Protein AF-A0A0N9HW49-F1 (afdb_monomer)

Radius of gyration: 37.01 Å; Cα contacts (8 Å, |Δi|>4): 242; chains: 1; bounding box: 87×102×102 Å

pLDDT: mean 74.32, std 20.15, range [33.09, 98.25]

Organism: NCBI:txid860235

Sequence (397 aa):
MSTSKVLIDALPMLTDLILDRDLSAARRKINSVMDGAAPIVQTTFGRCVATLEQYPYKTAKARLADAAQNATDPDVRAIIEAFTPPTDPGFYLHPDNAPTESRYGHGNYRAPRDVEPTSRARQYRDQRQGAPRDSRQARKDTKAAKYFTDKDTASRHAVDVTAQPNRREGTTYGTGLDYDGAAVTDVRTLPCVSCWIERANNDTATERVNAGRGDDGLCLNCRETNQPGIPELPAPHTRATAVEARCAYIAQHTGKAAREVLRSEHRRYADPYAKATIEYWVDAFMPKVAPAPVNTDNAPIEAPADAEADPEPTNDTAEPDTDTATAAPMVTPAAEAPPAKTATKRKAPTCNDCGGIRQVRKGQCVDCRNLTSSDKAKPAESADTAGDPNQSERPAA

Solvent-accessible surface area (backbone atoms only — not comparable to full-atom values): 25554 Å² total; per-residue (Å²): 130,63,55,57,56,59,52,60,70,42,47,63,60,40,50,52,27,53,75,73,63,39,58,67,60,33,51,53,50,50,49,62,53,54,77,72,36,52,71,68,56,54,52,51,52,53,52,54,52,52,39,38,31,72,28,57,60,74,58,24,48,53,51,42,52,52,52,31,71,71,41,85,48,69,59,60,21,53,49,41,54,71,73,51,66,96,62,85,85,73,61,46,45,50,80,91,64,39,74,69,75,56,94,61,80,92,80,81,83,64,58,85,83,72,51,75,75,51,77,67,57,53,58,56,52,64,63,64,71,64,71,83,76,53,68,69,56,56,52,49,52,53,52,50,52,50,52,53,52,52,51,55,50,59,66,52,72,76,56,87,90,84,80,78,98,73,75,74,81,70,80,58,67,94,70,77,54,54,62,70,67,66,67,49,66,85,65,76,48,70,44,12,76,75,80,63,46,75,25,56,75,70,46,70,64,37,72,50,36,76,68,43,27,44,69,41,47,46,27,66,70,45,52,79,68,65,52,83,57,36,73,87,41,66,69,87,63,54,74,63,56,52,53,51,48,47,52,54,44,44,44,72,75,49,54,90,53,23,66,61,52,51,51,52,49,47,70,61,50,83,50,67,66,62,32,52,47,51,53,53,48,47,69,74,73,46,81,77,76,72,76,71,80,77,70,71,87,71,57,78,76,74,74,79,75,85,81,77,77,91,78,84,92,76,87,83,89,80,87,83,86,84,80,89,81,92,81,87,82,80,89,78,84,84,84,85,77,81,84,79,82,81,77,77,79,73,77,79,64,46,11,76,87,76,62,45,66,60,74,49,61,96,52,33,22,63,68,62,52,51,56,65,52,59,74,72,70,71,84,86,83,86,80,84,89,80,87,83,90,82,90,78,89,83,84,90,130

Structure (mmCIF, N/CA/C/O backbone):
data_AF-A0A0N9HW49-F1
#
_entry.id   AF-A0A0N9HW49-F1
#
loop_
_atom_site.group_PDB
_atom_site.id
_atom_site.type_symbol
_atom_site.label_atom_id
_atom_site.label_alt_id
_atom_site.label_comp_id
_atom_site.label_asym_id
_atom_site.label_entity_id
_atom_site.label_seq_id
_atom_site.pdbx_PDB_ins_code
_atom_site.Cartn_x
_atom_site.Cartn_y
_atom_site.Cartn_z
_atom_site.occupancy
_atom_site.B_iso_or_equiv
_atom_site.auth_seq_id
_atom_site.auth_comp_id
_atom_site.auth_asym_id
_atom_site.auth_atom_id
_atom_site.pdbx_PDB_model_num
ATOM 1 N N . MET A 1 1 ? -33.681 7.243 15.889 1.00 57.78 1 MET A N 1
ATOM 2 C CA . MET A 1 1 ? -32.920 6.727 17.049 1.00 57.78 1 MET A CA 1
ATOM 3 C C . MET A 1 1 ? -31.454 7.000 16.774 1.00 57.78 1 MET A C 1
ATOM 5 O O . MET A 1 1 ? -31.043 6.709 15.658 1.00 57.78 1 MET A O 1
ATOM 9 N N . SER A 1 2 ? -30.710 7.614 17.703 1.00 77.94 2 SER A N 1
ATOM 10 C CA . SER A 1 2 ? -29.274 7.840 17.473 1.00 77.94 2 SER A CA 1
ATOM 11 C C . SER A 1 2 ? -28.573 6.486 17.347 1.00 77.94 2 SER A C 1
ATOM 13 O O . SER A 1 2 ? -28.879 5.558 18.099 1.00 77.94 2 SER A O 1
ATOM 15 N N . THR A 1 3 ? -27.691 6.351 16.360 1.00 78.25 3 THR A N 1
ATOM 16 C CA . THR A 1 3 ? -26.930 5.120 16.090 1.00 78.25 3 THR A CA 1
ATOM 17 C C . THR A 1 3 ? -26.051 4.732 17.282 1.00 78.25 3 THR A C 1
ATOM 19 O O . THR A 1 3 ? -25.848 3.545 17.529 1.00 78.25 3 THR A O 1
ATOM 22 N N . SER A 1 4 ? -25.631 5.718 18.083 1.00 79.12 4 SER A N 1
ATOM 23 C CA . SER A 1 4 ? -24.951 5.533 19.369 1.00 79.12 4 SER A CA 1
ATOM 24 C C . SER A 1 4 ? -25.762 4.672 20.338 1.00 79.12 4 SER A C 1
ATOM 26 O O . SER A 1 4 ? -25.243 3.717 20.909 1.00 79.12 4 SER A O 1
ATOM 28 N N . LYS A 1 5 ? -27.063 4.949 20.465 1.00 84.94 5 LYS A N 1
ATOM 29 C CA . LYS A 1 5 ? -27.952 4.240 21.387 1.00 84.94 5 LYS A CA 1
ATOM 30 C C . LYS A 1 5 ? -28.130 2.775 20.997 1.00 84.94 5 LYS A C 1
ATOM 32 O O . LYS A 1 5 ? -28.100 1.916 21.865 1.00 84.94 5 LYS A O 1
ATOM 37 N N . VAL A 1 6 ? -28.236 2.483 19.699 1.00 86.81 6 VAL A N 1
ATOM 38 C CA . VAL A 1 6 ? -28.329 1.098 19.197 1.00 86.81 6 VAL A CA 1
ATOM 39 C C . VAL A 1 6 ? -27.078 0.295 19.558 1.00 86.81 6 VAL A C 1
ATOM 41 O O . VAL A 1 6 ? -27.180 -0.883 19.892 1.00 86.81 6 VAL A O 1
ATOM 44 N N . LEU A 1 7 ? -25.906 0.932 19.515 1.00 86.44 7 LEU A N 1
ATOM 45 C CA . LEU A 1 7 ? -24.645 0.292 19.872 1.00 86.44 7 LEU A CA 1
ATOM 46 C C . LEU A 1 7 ? -24.535 0.067 21.385 1.00 86.44 7 LEU A C 1
ATOM 48 O O . LEU A 1 7 ? -24.178 -1.030 21.802 1.00 86.44 7 LEU A O 1
ATOM 52 N N . ILE A 1 8 ? -24.913 1.061 22.194 1.00 84.88 8 ILE A N 1
ATOM 53 C CA . ILE A 1 8 ? -24.932 0.956 23.662 1.00 84.88 8 ILE A CA 1
ATOM 54 C C . ILE A 1 8 ? -25.911 -0.136 24.121 1.00 84.88 8 ILE A C 1
ATOM 56 O O . ILE A 1 8 ? -25.539 -0.990 24.923 1.00 84.88 8 ILE A O 1
ATOM 60 N N . ASP A 1 9 ? -27.121 -0.173 23.558 1.00 88.94 9 ASP A N 1
ATOM 61 C CA . ASP A 1 9 ? -28.143 -1.176 23.885 1.00 88.94 9 ASP A CA 1
ATOM 62 C C . ASP A 1 9 ? -27.718 -2.601 23.461 1.00 88.94 9 ASP A C 1
ATOM 64 O O . ASP A 1 9 ? -28.203 -3.590 24.011 1.00 88.94 9 ASP A O 1
ATOM 68 N N . ALA A 1 10 ? -26.790 -2.731 22.504 1.00 90.25 10 ALA A N 1
ATOM 69 C CA . ALA A 1 10 ? -26.260 -4.018 22.056 1.00 90.25 10 ALA A CA 1
ATOM 70 C C . ALA A 1 10 ? -25.117 -4.563 22.935 1.00 90.25 10 ALA A C 1
ATOM 72 O O . ALA A 1 10 ? -24.842 -5.764 22.872 1.00 90.25 10 ALA A O 1
ATOM 73 N N . LEU A 1 11 ? -24.458 -3.735 23.756 1.00 86.38 11 LEU A N 1
ATOM 74 C CA . LEU A 1 11 ? -23.309 -4.158 24.572 1.00 86.38 11 LEU A CA 1
ATOM 75 C C . LEU A 1 11 ? -23.641 -5.261 25.596 1.00 86.38 11 LEU A C 1
ATOM 77 O O . LEU A 1 11 ? -22.868 -6.221 25.672 1.00 86.38 11 LEU A O 1
ATOM 81 N N . PRO A 1 12 ? -24.766 -5.216 26.341 1.00 87.19 12 PRO A N 1
ATOM 82 C CA . PRO A 1 12 ? -25.131 -6.307 27.247 1.00 87.19 12 PRO A CA 1
ATOM 83 C C . PRO A 1 12 ? -25.329 -7.630 26.501 1.00 87.19 12 PRO A C 1
ATOM 85 O O . PRO A 1 12 ? -24.743 -8.637 26.878 1.00 87.19 12 PRO A O 1
ATOM 88 N N . MET A 1 13 ? -26.039 -7.602 25.364 1.00 88.62 13 MET A N 1
ATOM 89 C CA . MET A 1 13 ? -26.243 -8.793 24.528 1.00 88.62 13 MET A CA 1
ATOM 90 C C . MET A 1 13 ? -24.925 -9.381 24.017 1.00 88.62 13 MET A C 1
ATOM 92 O O . MET A 1 13 ? -24.770 -10.595 23.948 1.00 88.62 13 MET A O 1
ATOM 96 N N . LEU A 1 14 ? -23.968 -8.533 23.632 1.00 87.62 14 LEU A N 1
ATOM 97 C CA . LEU A 1 14 ? -22.640 -8.993 23.227 1.00 87.62 14 LEU A CA 1
ATOM 98 C C . LEU A 1 14 ? -21.879 -9.623 24.390 1.00 87.62 14 LEU A C 1
ATOM 100 O O . LEU A 1 14 ? -21.196 -10.623 24.191 1.00 87.62 14 LEU A O 1
ATOM 104 N N . THR A 1 15 ? -22.021 -9.060 25.588 1.00 84.88 15 THR A N 1
ATOM 105 C CA . THR A 1 15 ? -21.400 -9.593 26.803 1.00 84.88 15 THR A CA 1
ATOM 106 C C . THR A 1 15 ? -21.946 -10.986 27.113 1.00 84.88 15 THR A C 1
ATOM 108 O O . THR A 1 15 ? -21.154 -11.906 27.301 1.00 84.88 15 THR A O 1
ATOM 111 N N . ASP A 1 16 ? -23.267 -11.172 27.048 1.00 86.75 16 ASP A N 1
ATOM 112 C CA . ASP A 1 16 ? -23.910 -12.477 27.244 1.00 86.75 16 ASP A CA 1
ATOM 113 C C . ASP A 1 16 ? -23.423 -13.506 26.210 1.00 86.75 16 ASP A C 1
ATOM 115 O O . ASP A 1 16 ? -22.988 -14.595 26.571 1.00 86.75 16 ASP A O 1
ATOM 119 N N . LEU A 1 17 ? -23.370 -13.133 24.924 1.00 87.19 17 LEU A N 1
ATOM 120 C CA . LEU A 1 17 ? -22.881 -14.021 23.859 1.00 87.19 17 LEU A CA 1
ATOM 121 C C . LEU A 1 17 ? -21.410 -14.429 24.041 1.00 87.19 17 LEU A C 1
ATOM 123 O O . LEU A 1 17 ? -21.027 -15.550 23.699 1.00 87.19 17 LEU A O 1
ATOM 127 N N . ILE A 1 18 ? -20.572 -13.528 24.562 1.00 80.31 18 ILE A N 1
ATOM 128 C CA . ILE A 1 18 ? -19.166 -13.822 24.865 1.00 80.31 18 ILE A CA 1
ATOM 129 C C . ILE A 1 18 ? -19.063 -14.759 26.074 1.00 80.31 18 ILE A C 1
ATOM 131 O O . ILE A 1 18 ? -18.273 -15.707 26.035 1.00 80.31 18 ILE A O 1
ATOM 135 N N . LEU A 1 19 ? -19.866 -14.532 27.119 1.00 78.50 19 LEU A N 1
ATOM 136 C CA . LEU A 1 19 ? -19.921 -15.392 28.306 1.00 78.50 19 LEU A CA 1
ATOM 137 C C . LEU A 1 19 ? -20.402 -16.810 27.958 1.00 78.50 19 LEU A C 1
ATOM 139 O O . LEU A 1 19 ? -19.799 -17.784 28.411 1.00 78.50 19 LEU A O 1
ATOM 143 N N . ASP A 1 20 ? -21.384 -16.924 27.064 1.00 87.50 20 ASP A N 1
ATOM 144 C CA . ASP A 1 20 ? -21.896 -18.193 26.528 1.00 87.50 20 ASP A CA 1
ATOM 145 C C . ASP A 1 20 ? -20.954 -18.850 25.498 1.00 87.50 20 ASP A C 1
ATOM 147 O O . ASP A 1 20 ? -21.212 -19.954 25.012 1.00 87.50 20 ASP A O 1
ATOM 151 N N . ARG A 1 21 ? -19.826 -18.199 25.175 1.00 82.44 21 ARG A N 1
ATOM 152 C CA . ARG A 1 21 ? -18.824 -18.620 24.179 1.00 82.44 21 ARG A CA 1
ATOM 153 C C . ARG A 1 21 ? -19.351 -18.762 22.744 1.00 82.44 21 ARG A C 1
ATOM 155 O O . ARG A 1 21 ? -18.672 -19.368 21.910 1.00 82.44 21 ARG A O 1
ATOM 162 N N . ASP A 1 22 ? -20.485 -18.152 22.397 1.00 88.19 22 ASP A N 1
ATOM 163 C CA . ASP A 1 22 ? -20.954 -18.064 21.007 1.00 88.19 22 ASP A CA 1
ATOM 164 C C . ASP A 1 22 ? -20.305 -16.872 20.279 1.00 88.19 22 ASP A C 1
ATOM 166 O O . ASP A 1 22 ? -20.925 -15.859 19.936 1.00 88.19 22 ASP A O 1
ATOM 170 N N . LEU A 1 23 ? -19.003 -17.013 20.010 1.00 80.06 23 LEU A N 1
ATOM 171 C CA . LEU A 1 23 ? -18.195 -15.988 19.337 1.00 80.06 23 LEU A CA 1
ATOM 172 C C . LEU A 1 23 ? -18.699 -15.675 17.918 1.00 80.06 23 LEU A C 1
ATOM 174 O O . LEU A 1 23 ? -18.508 -14.568 17.410 1.00 80.06 23 LEU A O 1
ATOM 178 N N . SER A 1 24 ? -19.357 -16.641 17.269 1.00 78.50 24 SER A N 1
ATOM 179 C CA . SER A 1 24 ? -19.900 -16.463 15.920 1.00 78.50 24 SER A CA 1
ATOM 180 C C . SER A 1 24 ? -21.138 -15.570 15.935 1.00 78.50 24 SER A C 1
ATOM 182 O O . SER A 1 24 ? -21.252 -14.667 15.101 1.00 78.50 24 SER A O 1
ATOM 184 N N . ALA A 1 25 ? -22.057 -15.784 16.881 1.00 85.69 25 ALA A N 1
ATOM 185 C CA . ALA A 1 25 ? -23.203 -14.904 17.068 1.00 85.69 25 ALA A CA 1
ATOM 186 C C . ALA A 1 25 ? -22.775 -13.505 17.526 1.00 85.69 25 ALA A C 1
ATOM 188 O O . ALA A 1 25 ? -23.264 -12.526 16.956 1.00 85.69 25 ALA A O 1
ATOM 189 N N . ALA A 1 26 ? -21.814 -13.405 18.453 1.00 80.50 26 ALA A N 1
ATOM 190 C CA . ALA A 1 26 ? -21.266 -12.123 18.894 1.00 80.50 26 ALA A CA 1
ATOM 191 C C . ALA A 1 26 ? -20.702 -11.321 17.709 1.00 80.50 26 ALA A C 1
ATOM 193 O O . ALA A 1 26 ? -21.084 -10.172 17.490 1.00 80.50 26 ALA A O 1
ATOM 194 N N . ARG A 1 27 ? -19.877 -11.953 16.862 1.00 83.56 27 ARG A N 1
ATOM 195 C CA . ARG A 1 27 ? -19.289 -11.295 15.686 1.00 83.56 27 ARG A CA 1
ATOM 196 C C . ARG A 1 27 ? -20.335 -10.852 14.665 1.00 83.56 27 ARG A C 1
ATOM 198 O O . ARG A 1 27 ? -20.259 -9.730 14.171 1.00 83.56 27 ARG A O 1
ATOM 205 N N . ARG A 1 28 ? -21.329 -11.697 14.359 1.00 88.31 28 ARG A N 1
ATOM 206 C CA . ARG A 1 28 ? -22.436 -11.317 13.459 1.00 88.31 28 ARG A CA 1
ATOM 207 C C . ARG A 1 28 ? -23.205 -10.115 13.999 1.00 88.31 28 ARG A C 1
ATOM 209 O O . ARG A 1 28 ? -23.555 -9.226 13.228 1.00 88.31 28 ARG A O 1
ATOM 216 N N . LYS A 1 29 ? -23.446 -10.078 15.312 1.00 91.00 29 LYS A N 1
ATOM 217 C CA . LYS A 1 29 ? -24.161 -8.979 15.959 1.00 91.00 29 LYS A CA 1
ATOM 218 C C . LYS A 1 29 ? -23.352 -7.681 15.923 1.00 91.00 29 LYS A C 1
ATOM 220 O O . LYS A 1 29 ? -23.927 -6.657 15.572 1.00 91.00 29 LYS A O 1
ATOM 225 N N . ILE A 1 30 ? -22.042 -7.732 16.190 1.00 90.06 30 ILE A N 1
ATOM 226 C CA . ILE A 1 30 ? -21.143 -6.571 16.054 1.00 90.06 30 ILE A CA 1
ATOM 227 C C . ILE A 1 30 ? -21.190 -6.035 14.626 1.00 90.06 30 ILE A C 1
ATOM 229 O O . ILE A 1 30 ? -2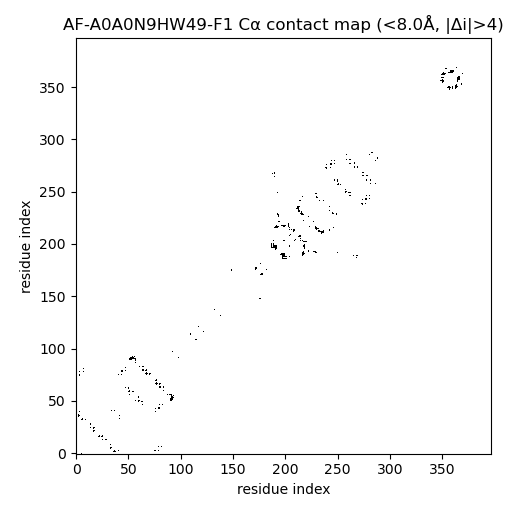1.491 -4.861 14.438 1.00 90.06 30 ILE A O 1
ATOM 233 N N . ASN A 1 31 ? -20.965 -6.887 13.623 1.00 89.75 31 ASN A N 1
ATOM 234 C CA . ASN A 1 31 ? -20.953 -6.453 12.224 1.00 89.75 31 ASN A CA 1
ATOM 235 C C . ASN A 1 31 ? -22.293 -5.822 11.824 1.00 89.75 31 ASN A C 1
ATOM 237 O O . ASN A 1 31 ? -22.313 -4.723 11.289 1.00 89.75 31 ASN A O 1
ATOM 241 N N . SER A 1 32 ? -23.414 -6.449 12.193 1.00 92.12 32 SER A N 1
ATOM 242 C CA . SER A 1 32 ? -24.748 -5.910 11.907 1.00 92.12 32 SER A CA 1
ATOM 243 C C . SER A 1 32 ? -25.007 -4.543 12.551 1.00 92.12 32 SER A C 1
ATOM 245 O O . SER A 1 32 ? -25.718 -3.732 11.963 1.00 92.12 32 SER A O 1
ATOM 247 N N . VAL A 1 33 ? -24.482 -4.290 13.754 1.00 91.88 33 VAL A N 1
ATOM 248 C CA . VAL A 1 33 ? -24.609 -2.986 14.425 1.00 91.88 33 VAL A CA 1
ATOM 249 C C . VAL A 1 33 ? -23.682 -1.955 13.776 1.00 91.88 33 VAL A C 1
ATOM 251 O O . VAL A 1 33 ? -24.072 -0.802 13.602 1.00 91.88 33 VAL A O 1
ATOM 254 N N . MET A 1 34 ? -22.477 -2.370 13.381 1.00 90.50 34 MET A N 1
ATOM 255 C CA . MET A 1 34 ? -21.469 -1.492 12.787 1.00 90.50 34 MET A CA 1
ATOM 256 C C . MET A 1 34 ? -21.808 -1.085 11.350 1.00 90.50 34 MET A C 1
ATOM 258 O O . MET A 1 34 ? -21.590 0.075 11.007 1.00 90.50 34 MET A O 1
ATOM 262 N N . ASP A 1 35 ? -22.412 -1.968 10.549 1.00 91.94 35 ASP A N 1
ATOM 263 C CA . ASP A 1 35 ? -22.804 -1.693 9.156 1.00 91.94 35 ASP A CA 1
ATOM 264 C C . ASP A 1 35 ? -23.793 -0.516 9.036 1.00 91.94 35 ASP A C 1
ATOM 266 O O . ASP A 1 35 ? -23.803 0.192 8.031 1.00 91.94 35 ASP A O 1
ATOM 270 N N . GLY A 1 36 ? -24.603 -0.270 10.073 1.00 88.38 36 GLY A N 1
ATOM 271 C CA . GLY A 1 36 ? -25.534 0.864 10.142 1.00 88.38 36 GLY A CA 1
ATOM 272 C C . GLY A 1 36 ? -25.025 2.075 10.933 1.00 88.38 36 GLY A C 1
ATOM 273 O O . GLY A 1 36 ? -25.732 3.082 11.028 1.00 88.38 36 GLY A O 1
ATOM 274 N N . ALA A 1 37 ? -23.841 1.991 11.544 1.00 89.81 37 ALA A N 1
ATOM 275 C CA . ALA A 1 37 ? -23.308 3.048 12.397 1.00 89.81 37 ALA A CA 1
ATOM 276 C C . ALA A 1 37 ? -22.694 4.192 11.576 1.00 89.81 37 ALA A C 1
ATOM 278 O O . ALA A 1 37 ? -22.135 3.989 10.500 1.00 89.81 37 ALA A O 1
ATOM 279 N N . ALA A 1 38 ? -22.752 5.416 12.109 1.00 90.56 38 ALA A N 1
ATOM 280 C CA . ALA A 1 38 ? -22.088 6.554 11.481 1.00 90.56 38 ALA A CA 1
ATOM 281 C C . ALA A 1 38 ? -20.555 6.332 11.424 1.00 90.56 38 ALA A C 1
ATOM 283 O O . ALA A 1 38 ? -19.991 5.792 12.381 1.00 90.56 38 ALA A O 1
ATOM 284 N N . PRO A 1 39 ? -19.842 6.808 10.383 1.00 90.88 39 PRO A N 1
ATOM 285 C CA . PRO A 1 39 ? -18.394 6.591 10.242 1.00 90.88 39 PRO A CA 1
ATOM 286 C C . PRO A 1 39 ? -17.564 7.069 11.444 1.00 90.88 39 PRO A C 1
ATOM 288 O O . PRO A 1 39 ? -16.552 6.460 11.801 1.00 90.88 39 PRO A O 1
ATOM 291 N N . ILE A 1 40 ? -18.011 8.140 12.110 1.00 90.50 40 ILE A N 1
ATOM 292 C CA . ILE A 1 40 ? -17.372 8.657 13.326 1.00 90.50 40 ILE A CA 1
ATOM 293 C C . ILE A 1 40 ? -17.458 7.657 14.487 1.00 90.50 40 ILE A C 1
ATOM 295 O O . ILE A 1 40 ? -16.468 7.440 15.179 1.00 90.50 40 ILE A O 1
ATOM 299 N N . VAL A 1 41 ? -18.600 6.983 14.653 1.00 90.25 41 VAL A N 1
ATOM 300 C CA . VAL A 1 41 ? -18.810 5.949 15.678 1.00 90.25 41 VAL A CA 1
ATOM 301 C C . VAL A 1 41 ? -17.919 4.744 15.395 1.00 90.25 41 VAL A C 1
ATOM 303 O O . VAL A 1 41 ? -17.245 4.260 16.302 1.00 90.25 41 VAL A O 1
ATOM 306 N N . GLN A 1 42 ? -17.845 4.315 14.131 1.00 89.94 42 GLN A N 1
ATOM 307 C CA . GLN A 1 42 ? -16.984 3.202 13.725 1.00 89.94 42 GLN A CA 1
ATOM 308 C C . GLN A 1 42 ? -15.503 3.490 14.012 1.00 89.94 42 GLN A C 1
ATOM 310 O O . GLN A 1 42 ? -14.786 2.650 14.558 1.00 89.94 42 GLN A O 1
ATOM 315 N N . THR A 1 43 ? -15.057 4.709 13.700 1.00 91.38 43 THR A N 1
ATOM 316 C CA . THR A 1 43 ? -13.673 5.142 13.934 1.00 91.38 43 THR A CA 1
ATOM 317 C C . THR A 1 43 ? -13.353 5.221 15.429 1.00 91.38 43 THR A C 1
ATOM 319 O O . THR A 1 43 ? -12.296 4.758 15.860 1.00 91.38 43 THR A O 1
ATOM 322 N N . THR A 1 44 ? -14.262 5.773 16.239 1.00 93.12 44 THR A N 1
ATOM 323 C CA . THR A 1 44 ? -14.104 5.852 17.701 1.00 93.12 44 THR A CA 1
ATOM 324 C C . THR A 1 44 ? -14.048 4.464 18.331 1.00 93.12 44 THR A C 1
ATOM 326 O O . THR A 1 44 ? -13.167 4.209 19.152 1.00 93.12 44 THR A O 1
ATOM 329 N N . PHE A 1 45 ? -14.926 3.551 17.909 1.00 91.19 45 PHE A N 1
ATOM 330 C CA . PHE A 1 45 ? -14.919 2.157 18.354 1.00 91.19 45 PHE A CA 1
ATOM 331 C C . PHE A 1 45 ? -13.558 1.501 18.087 1.00 91.19 45 PHE A C 1
ATOM 333 O O . PHE A 1 45 ? -12.936 0.971 19.007 1.00 91.19 45 PHE A O 1
ATOM 340 N N . GLY A 1 46 ? -13.050 1.608 16.853 1.00 90.19 46 GLY A N 1
ATOM 341 C CA . GLY A 1 46 ? -11.750 1.041 16.482 1.00 90.19 46 GLY A CA 1
ATOM 342 C C . GLY A 1 46 ? -10.595 1.597 17.323 1.00 90.19 46 GLY A C 1
ATOM 343 O O . GLY A 1 46 ? -9.719 0.846 17.746 1.00 90.19 46 GLY A O 1
ATOM 344 N N . ARG A 1 47 ? -10.621 2.898 17.642 1.00 93.69 47 ARG A N 1
ATOM 345 C CA . ARG A 1 47 ? -9.616 3.531 18.516 1.00 93.69 47 ARG A CA 1
ATOM 346 C C . ARG A 1 47 ? -9.689 3.043 19.962 1.00 93.69 47 ARG A C 1
ATOM 348 O O . ARG A 1 47 ? -8.640 2.875 20.584 1.00 93.69 47 ARG A O 1
ATOM 355 N N . CYS A 1 48 ? -10.888 2.811 20.497 1.00 93.50 48 CYS A N 1
ATOM 356 C CA . CYS A 1 48 ? -11.053 2.291 21.856 1.00 93.50 48 CYS A CA 1
ATOM 357 C C . CYS A 1 48 ? -10.464 0.881 21.977 1.00 93.50 48 CYS A C 1
ATOM 359 O O . CYS A 1 48 ? -9.664 0.631 22.877 1.00 93.50 48 CYS A O 1
ATOM 361 N N . VAL A 1 49 ? -10.787 0.001 21.022 1.00 91.62 49 VAL A N 1
ATOM 362 C CA . VAL A 1 49 ? -10.252 -1.369 20.965 1.00 91.62 49 VAL A CA 1
ATOM 363 C C . VAL A 1 49 ? -8.728 -1.355 20.856 1.00 91.62 49 VAL A C 1
ATOM 365 O O . VAL A 1 49 ? -8.056 -1.933 21.705 1.00 91.62 49 VAL A O 1
ATOM 368 N N . ALA A 1 50 ? -8.174 -0.601 19.901 1.00 88.88 50 ALA A N 1
ATOM 369 C CA . ALA A 1 50 ? -6.724 -0.502 19.729 1.00 88.88 50 ALA A CA 1
ATOM 370 C C . ALA A 1 50 ? -6.012 0.009 20.997 1.00 88.88 50 ALA A C 1
ATOM 372 O O . ALA A 1 50 ? -4.930 -0.458 21.341 1.00 88.88 50 ALA A O 1
ATOM 373 N N . THR A 1 51 ? -6.629 0.942 21.732 1.00 93.00 51 THR A N 1
ATOM 374 C CA . THR A 1 51 ? -6.064 1.463 22.988 1.00 93.00 51 THR A CA 1
ATOM 375 C C . THR A 1 51 ? -6.026 0.395 24.085 1.00 93.00 51 THR A C 1
ATOM 377 O O . THR A 1 51 ? -5.048 0.326 24.829 1.00 93.00 51 THR A O 1
ATOM 380 N N . LEU A 1 52 ? -7.064 -0.441 24.188 1.00 92.25 52 LEU A N 1
ATOM 381 C CA . LEU A 1 52 ? -7.121 -1.541 25.157 1.00 92.25 52 LEU A CA 1
ATOM 382 C C . LEU A 1 52 ? -6.139 -2.671 24.819 1.00 92.25 52 LEU A C 1
ATOM 384 O O . LEU A 1 52 ? -5.585 -3.280 25.729 1.00 92.25 52 LEU A O 1
ATOM 388 N N . GLU A 1 53 ? -5.898 -2.926 23.533 1.00 89.75 53 GLU A N 1
ATOM 389 C CA . GLU A 1 53 ? -4.937 -3.937 23.078 1.00 89.75 53 GLU A CA 1
ATOM 390 C C . GLU A 1 53 ? -3.483 -3.480 23.268 1.00 89.75 53 GLU A C 1
ATOM 392 O O . GLU A 1 53 ? -2.636 -4.273 23.677 1.00 89.75 53 GLU A O 1
ATOM 397 N N . GLN A 1 54 ? -3.194 -2.201 23.003 1.00 89.81 54 GLN A N 1
ATOM 398 C CA . GLN A 1 54 ? -1.829 -1.669 22.941 1.00 89.81 54 GLN A CA 1
ATOM 399 C C . GLN A 1 54 ? -1.243 -1.258 24.299 1.00 89.81 54 GLN A C 1
ATOM 401 O O . GLN A 1 54 ? -0.020 -1.213 24.444 1.00 89.81 54 GLN A O 1
ATOM 406 N N . TYR A 1 55 ? -2.073 -0.911 25.286 1.00 92.62 55 TYR A N 1
ATOM 407 C CA . TYR A 1 55 ? -1.603 -0.364 26.562 1.00 92.62 55 TYR A CA 1
ATOM 408 C C . TYR A 1 55 ? -2.052 -1.214 27.755 1.00 92.62 55 TYR A C 1
ATOM 410 O O . TYR A 1 55 ? -3.187 -1.688 27.770 1.00 92.62 55 TYR A O 1
ATOM 418 N N . PRO A 1 56 ? -1.221 -1.341 28.813 1.00 94.31 56 PRO A N 1
ATOM 419 C CA . PRO A 1 56 ? -1.659 -1.946 30.065 1.00 94.31 56 PRO A CA 1
ATOM 420 C C . PRO A 1 56 ? -2.936 -1.273 30.577 1.00 94.31 56 PRO A C 1
ATOM 422 O O . PRO A 1 56 ? -3.066 -0.048 30.494 1.00 94.31 56 PRO A O 1
ATOM 425 N N . TYR A 1 57 ? -3.852 -2.050 31.158 1.00 93.75 57 TYR A N 1
ATOM 426 C CA . TYR A 1 57 ? -5.214 -1.604 31.472 1.00 93.75 57 TYR A CA 1
ATOM 427 C C . TYR A 1 57 ? -5.295 -0.280 32.249 1.00 93.75 57 TYR A C 1
ATOM 429 O O . TYR A 1 57 ? -6.099 0.587 31.913 1.00 93.75 57 TYR A O 1
ATOM 437 N N . LYS A 1 58 ? -4.419 -0.061 33.242 1.00 95.56 58 LYS A N 1
ATOM 438 C CA . LYS A 1 58 ? -4.371 1.207 33.999 1.00 95.56 58 LYS A CA 1
ATOM 439 C C . LYS A 1 58 ? -4.108 2.417 33.094 1.00 95.56 58 LYS A C 1
ATOM 441 O O . LYS A 1 58 ? -4.744 3.455 33.254 1.00 95.56 58 LYS A O 1
ATOM 446 N N . THR A 1 59 ? -3.197 2.267 32.135 1.00 94.94 59 THR A N 1
ATOM 447 C CA . THR A 1 59 ? -2.840 3.304 31.162 1.00 94.94 59 THR A CA 1
ATOM 448 C C . THR A 1 59 ? -3.944 3.486 30.127 1.00 94.94 59 THR A C 1
ATOM 450 O O . THR A 1 59 ? -4.314 4.621 29.832 1.00 94.94 59 THR A O 1
ATOM 453 N N . ALA A 1 60 ? -4.503 2.387 29.607 1.00 94.69 60 ALA A N 1
ATOM 454 C CA . ALA A 1 60 ? -5.614 2.433 28.660 1.00 94.69 60 ALA A CA 1
ATOM 455 C C . ALA A 1 60 ? -6.833 3.149 29.267 1.00 94.69 60 ALA A C 1
ATOM 457 O O . ALA A 1 60 ? -7.362 4.077 28.664 1.00 94.69 60 ALA A O 1
ATOM 458 N N . LYS A 1 61 ? -7.206 2.808 30.508 1.00 96.38 61 LYS A N 1
ATOM 459 C CA . LYS A 1 61 ? -8.301 3.451 31.249 1.00 96.38 61 LYS A CA 1
ATOM 460 C C . LYS A 1 61 ? -8.092 4.954 31.427 1.00 96.38 61 LYS A C 1
ATOM 462 O O . LYS A 1 61 ? -9.021 5.720 31.197 1.00 96.38 61 LYS A O 1
ATOM 467 N N . ALA A 1 62 ? -6.887 5.385 31.809 1.00 95.62 62 ALA A N 1
ATOM 468 C CA . ALA A 1 62 ? -6.578 6.808 31.952 1.00 95.62 62 ALA A CA 1
ATOM 469 C C . ALA A 1 62 ? -6.697 7.558 30.613 1.00 95.62 62 ALA A C 1
ATOM 471 O O . ALA A 1 62 ? -7.263 8.646 30.565 1.00 95.62 62 ALA A O 1
ATOM 472 N N . ARG A 1 63 ? -6.225 6.949 29.517 1.00 96.50 63 ARG A N 1
ATOM 473 C CA . ARG A 1 63 ? -6.323 7.521 28.166 1.00 96.50 63 ARG A CA 1
ATOM 474 C C . ARG A 1 63 ? -7.756 7.608 27.660 1.00 96.50 63 ARG A C 1
ATOM 476 O O . ARG A 1 63 ? -8.122 8.617 27.071 1.00 96.50 63 ARG A O 1
ATOM 483 N N . LEU A 1 64 ? -8.562 6.573 27.883 1.00 96.44 64 LEU A N 1
ATOM 484 C CA . LEU A 1 64 ? -9.973 6.587 27.503 1.00 96.44 64 LEU A CA 1
ATOM 485 C C . LEU A 1 64 ? -10.756 7.613 28.335 1.00 96.44 64 LEU A C 1
ATOM 487 O O . LEU A 1 64 ? -11.571 8.337 27.777 1.00 96.44 64 LEU A O 1
ATOM 491 N N . ALA A 1 65 ? -10.458 7.753 29.630 1.00 95.56 65 ALA A N 1
ATOM 492 C CA . ALA A 1 65 ? -11.066 8.787 30.467 1.00 95.56 65 ALA A CA 1
ATOM 493 C C . ALA A 1 65 ? -10.726 10.209 29.981 1.00 95.56 65 ALA A C 1
ATOM 495 O O . ALA A 1 65 ? -11.620 11.043 29.871 1.00 95.56 65 ALA A O 1
ATOM 496 N N . ASP A 1 66 ? -9.463 10.471 29.636 1.00 96.31 66 ASP A N 1
ATOM 497 C CA . ASP A 1 66 ? -9.043 11.749 29.046 1.00 96.31 66 ASP A CA 1
ATOM 498 C C . ASP A 1 66 ? -9.718 11.996 27.682 1.00 96.31 66 ASP A C 1
ATOM 500 O O . ASP A 1 66 ? -10.276 13.064 27.433 1.00 96.31 66 ASP A O 1
ATOM 504 N N . ALA A 1 67 ? -9.778 10.977 26.818 1.00 96.38 67 ALA A N 1
ATOM 505 C CA . ALA A 1 67 ? -10.471 11.066 25.533 1.00 96.38 67 ALA A CA 1
ATOM 506 C C . ALA A 1 67 ? -11.976 11.351 25.690 1.00 96.38 67 ALA A C 1
ATOM 508 O O . ALA A 1 67 ? -12.533 12.130 24.917 1.00 96.38 67 ALA A O 1
ATOM 509 N N . ALA A 1 68 ? -12.630 10.761 26.695 1.00 96.25 68 ALA A N 1
ATOM 510 C CA . ALA A 1 68 ? -14.031 11.021 27.021 1.00 96.25 68 ALA A CA 1
ATOM 511 C C . ALA A 1 68 ? -14.251 12.457 27.526 1.00 96.25 68 ALA A C 1
ATOM 513 O O . ALA A 1 68 ? -15.237 13.090 27.152 1.00 96.25 68 ALA A O 1
ATOM 514 N N . GLN A 1 69 ? -13.329 12.993 28.334 1.00 96.00 69 GLN A N 1
ATOM 515 C CA . GLN A 1 69 ? -13.390 14.375 28.829 1.00 96.00 69 GLN A CA 1
ATOM 516 C C . GLN A 1 69 ? -13.196 15.406 27.711 1.00 96.00 69 GLN A C 1
ATOM 518 O O . GLN A 1 69 ? -13.869 16.435 27.704 1.00 96.00 69 GLN A O 1
ATOM 523 N N . ASN A 1 70 ? -12.318 15.110 26.751 1.00 95.50 70 ASN A N 1
ATOM 524 C CA . ASN A 1 70 ? -12.008 15.995 25.627 1.00 95.50 70 ASN A CA 1
ATOM 525 C C . ASN A 1 70 ? -13.008 15.881 24.458 1.00 95.50 70 ASN A C 1
ATOM 527 O O . ASN A 1 70 ? -12.962 16.682 23.521 1.00 95.50 70 ASN A O 1
ATOM 531 N N . ALA A 1 71 ? -13.917 14.902 24.480 1.00 95.38 71 ALA A N 1
ATOM 532 C CA . ALA A 1 71 ? -14.914 14.716 23.431 1.00 95.38 71 ALA A CA 1
ATOM 533 C C . ALA A 1 71 ? -16.014 15.792 23.500 1.00 95.38 71 ALA A C 1
ATOM 535 O O . ALA A 1 71 ? -16.748 15.897 24.480 1.00 95.38 71 ALA A O 1
ATOM 536 N N . THR A 1 72 ? -16.168 16.569 22.422 1.00 96.00 72 THR A N 1
ATOM 537 C CA . THR A 1 72 ? -17.231 17.586 22.305 1.00 96.00 72 THR A CA 1
ATOM 538 C C . THR A 1 72 ? -18.616 16.964 22.103 1.00 96.00 72 THR A C 1
ATOM 540 O O . THR A 1 72 ? -19.618 17.531 22.534 1.00 96.00 72 THR A O 1
ATOM 543 N N . ASP A 1 73 ? -18.680 15.805 21.443 1.00 93.06 73 ASP A N 1
ATOM 544 C CA . ASP A 1 73 ? -19.932 15.115 21.131 1.00 93.06 73 ASP A CA 1
ATOM 545 C C . ASP A 1 73 ? -20.353 14.184 22.290 1.00 93.06 73 ASP A C 1
ATOM 547 O O . ASP A 1 73 ? -19.589 13.276 22.651 1.00 93.06 73 ASP A O 1
ATOM 551 N N . PRO A 1 74 ? -21.557 14.365 22.875 1.00 91.56 74 PRO A N 1
ATOM 552 C CA . PRO A 1 74 ? -22.048 13.512 23.953 1.00 91.56 74 PRO A CA 1
ATOM 553 C C . PRO A 1 74 ? -22.190 12.035 23.554 1.00 91.56 74 PRO A C 1
ATOM 555 O O . PRO A 1 74 ? -22.003 11.176 24.417 1.00 91.56 74 PRO A O 1
ATOM 558 N N . ASP A 1 75 ? -22.475 11.725 22.285 1.00 87.25 75 ASP A N 1
ATOM 559 C CA . ASP A 1 75 ? -22.609 10.343 21.808 1.00 87.25 75 ASP A CA 1
ATOM 560 C C . ASP A 1 75 ? -21.247 9.632 21.786 1.00 87.25 75 ASP A C 1
ATOM 562 O O . ASP A 1 75 ? -21.123 8.488 22.224 1.00 87.25 75 ASP A O 1
ATOM 566 N N . VAL A 1 76 ? -20.200 10.330 21.335 1.00 91.25 76 VAL A N 1
ATOM 567 C CA . VAL A 1 76 ? -18.818 9.820 21.337 1.00 91.25 76 VAL A CA 1
ATOM 568 C C . VAL A 1 76 ? -18.338 9.583 22.766 1.00 91.25 76 VAL A C 1
ATOM 570 O O . VAL A 1 76 ? -17.757 8.536 23.049 1.00 91.25 76 VAL A O 1
ATOM 573 N N . ARG A 1 77 ? -18.627 10.518 23.679 1.00 95.00 77 ARG A N 1
ATOM 574 C CA . ARG A 1 77 ? -18.297 10.373 25.100 1.00 95.00 77 ARG A CA 1
ATOM 575 C C . ARG A 1 77 ? -18.973 9.149 25.720 1.00 95.00 77 ARG A C 1
ATOM 577 O O . ARG A 1 77 ? -18.291 8.348 26.352 1.00 95.00 77 ARG A O 1
ATOM 584 N N . ALA A 1 78 ? -20.274 8.965 25.479 1.00 90.94 78 ALA A N 1
ATOM 585 C CA . ALA A 1 78 ? -21.022 7.817 25.992 1.00 90.94 78 ALA A CA 1
ATOM 586 C C . ALA A 1 78 ? -20.462 6.477 25.482 1.00 90.94 78 ALA A C 1
ATOM 588 O O . ALA A 1 78 ? -20.396 5.506 26.234 1.00 90.94 78 ALA A O 1
ATOM 589 N N . ILE A 1 79 ? -20.008 6.425 24.225 1.00 90.50 79 ILE A N 1
ATOM 590 C CA . ILE A 1 79 ? -19.344 5.238 23.670 1.00 90.50 79 ILE A CA 1
ATOM 591 C C . ILE A 1 79 ? -18.024 4.972 24.402 1.00 90.50 79 ILE A C 1
ATOM 593 O O . ILE A 1 79 ? -17.810 3.857 24.865 1.00 90.50 79 ILE A O 1
ATOM 597 N N . ILE A 1 80 ? -17.149 5.972 24.549 1.00 94.69 80 ILE A N 1
ATOM 598 C CA . ILE A 1 80 ? -15.844 5.786 25.212 1.00 94.69 80 ILE A CA 1
ATOM 599 C C . ILE A 1 80 ? -16.025 5.312 26.664 1.00 94.69 80 ILE A C 1
ATOM 601 O O . ILE A 1 80 ? -15.334 4.392 27.106 1.00 94.69 80 ILE A O 1
ATOM 605 N N . GLU A 1 81 ? -16.986 5.888 27.390 1.00 92.69 81 GLU A N 1
ATOM 606 C CA . GLU A 1 81 ? -17.328 5.470 28.755 1.00 92.69 81 GLU A CA 1
ATOM 607 C C . GLU A 1 81 ? -17.820 4.017 28.798 1.00 92.69 81 GLU A C 1
ATOM 609 O O . GLU A 1 81 ? -17.364 3.243 29.640 1.00 92.69 81 GLU A O 1
ATOM 614 N N . ALA A 1 82 ? -18.665 3.604 27.848 1.00 90.56 82 ALA A N 1
ATOM 615 C CA . ALA A 1 82 ? -19.147 2.227 27.755 1.00 90.56 82 ALA A CA 1
ATOM 616 C C . ALA A 1 82 ? -18.032 1.212 27.424 1.00 90.56 82 ALA A C 1
ATOM 618 O O . ALA A 1 82 ? -18.098 0.061 27.854 1.00 90.56 82 ALA A O 1
ATOM 619 N N . PHE A 1 83 ? -16.985 1.638 26.708 1.00 88.38 83 PHE A N 1
ATOM 620 C CA . PHE A 1 83 ? -15.796 0.827 26.407 1.00 88.38 83 PHE A CA 1
ATOM 621 C C . PHE A 1 83 ? -14.770 0.767 27.541 1.00 88.38 83 PHE A C 1
ATOM 623 O O . PHE A 1 83 ? -13.776 0.049 27.425 1.00 88.38 83 PHE A O 1
ATOM 630 N N . THR A 1 84 ? -14.993 1.492 28.638 1.00 91.12 84 THR A N 1
ATOM 631 C CA . THR A 1 84 ? -14.068 1.552 29.771 1.00 91.12 84 THR A CA 1
ATOM 632 C C . THR A 1 84 ? -14.658 0.781 30.958 1.00 91.12 84 THR A C 1
ATOM 634 O O . THR A 1 84 ? -15.247 1.394 31.852 1.00 91.12 84 THR A O 1
ATOM 637 N N . PRO A 1 85 ? -14.540 -0.564 31.000 1.00 83.38 85 PRO A N 1
ATOM 638 C CA . PRO A 1 85 ? -15.097 -1.351 32.095 1.00 83.38 85 PRO A CA 1
ATOM 639 C C . PRO A 1 85 ? -14.497 -0.927 33.448 1.00 83.38 85 PRO A C 1
ATOM 641 O O . PRO A 1 85 ? -13.421 -0.329 33.506 1.00 83.38 85 PRO A O 1
ATOM 644 N N . PRO A 1 86 ? -15.172 -1.206 34.577 1.00 87.00 86 PRO A N 1
ATOM 645 C CA . PRO A 1 86 ? -14.620 -0.904 35.896 1.00 87.00 86 PRO A CA 1
ATOM 646 C C . PRO A 1 86 ? -13.418 -1.803 36.234 1.00 87.00 86 PRO A C 1
ATOM 648 O O . PRO A 1 86 ? -12.451 -1.336 36.847 1.00 87.00 86 PRO A O 1
ATOM 651 N N . THR A 1 87 ? -13.447 -3.058 35.783 1.00 89.12 87 THR A N 1
ATOM 652 C CA . THR A 1 87 ? -12.453 -4.115 36.029 1.00 89.12 87 THR A CA 1
ATOM 653 C C . THR A 1 87 ? -11.677 -4.479 34.768 1.00 89.12 87 THR A C 1
ATOM 655 O O . THR A 1 87 ? -12.224 -4.394 33.673 1.00 89.12 87 THR A O 1
ATOM 658 N N . ASP A 1 88 ? -10.419 -4.901 34.934 1.00 89.06 88 ASP A N 1
ATOM 659 C CA . ASP A 1 88 ? -9.535 -5.280 33.826 1.00 89.06 88 ASP A CA 1
ATOM 660 C C . ASP A 1 88 ? -10.080 -6.509 33.076 1.00 89.06 88 ASP A C 1
ATOM 662 O O . ASP A 1 88 ? -10.189 -7.582 33.677 1.00 89.06 88 ASP A O 1
ATOM 666 N N . PRO A 1 89 ? -10.429 -6.378 31.787 1.00 82.50 89 PRO A N 1
ATOM 667 C CA . PRO A 1 89 ? -10.891 -7.497 30.975 1.00 82.50 89 PRO A CA 1
ATOM 668 C C . PRO A 1 89 ? -9.748 -8.381 30.441 1.00 82.50 89 PRO A C 1
ATOM 670 O O . PRO A 1 89 ? -10.022 -9.431 29.866 1.00 82.50 89 PRO A O 1
ATOM 673 N N . GLY A 1 90 ? -8.479 -7.982 30.600 1.00 86.25 90 GLY A N 1
ATOM 674 C CA . GLY A 1 90 ? -7.326 -8.747 30.116 1.00 86.25 90 GLY A CA 1
ATOM 675 C C . GLY A 1 90 ? -7.078 -8.633 28.609 1.00 86.25 90 GLY A C 1
ATOM 676 O O . GLY A 1 90 ? -6.477 -9.530 28.027 1.00 86.25 90 GLY A O 1
ATOM 677 N N . PHE A 1 91 ? -7.527 -7.548 27.966 1.00 84.81 91 PHE A N 1
ATOM 678 C CA . PHE A 1 91 ? -7.319 -7.321 26.524 1.00 84.81 91 PHE A CA 1
ATOM 679 C C . PHE A 1 91 ? -5.897 -6.899 26.150 1.00 84.81 91 PHE A C 1
ATOM 681 O O . PHE A 1 91 ? -5.551 -6.932 24.972 1.00 84.81 91 PHE A O 1
ATOM 688 N N . TYR A 1 92 ? -5.077 -6.498 27.123 1.00 87.44 92 TYR A N 1
ATOM 689 C CA . TYR A 1 92 ? -3.724 -6.039 26.843 1.00 87.44 92 TYR A CA 1
ATOM 690 C C . TYR A 1 92 ? -2.871 -7.176 26.271 1.00 87.44 92 TYR A C 1
ATOM 692 O O . TYR A 1 92 ? -2.514 -8.131 26.969 1.00 87.44 92 TYR A O 1
ATOM 700 N N . LEU A 1 93 ? -2.505 -7.040 24.998 1.00 80.62 93 LEU A N 1
ATOM 701 C CA . LEU A 1 93 ? -1.557 -7.916 24.334 1.00 80.62 93 LEU A CA 1
ATOM 702 C C . LEU A 1 93 ? -0.166 -7.351 24.609 1.00 80.62 93 LEU A C 1
ATOM 704 O O . LEU A 1 93 ? 0.281 -6.410 23.955 1.00 80.62 93 LEU A O 1
ATOM 708 N N . HIS A 1 94 ? 0.523 -7.908 25.609 1.00 78.19 94 HIS A N 1
ATOM 709 C CA . HIS A 1 94 ? 1.929 -7.569 25.833 1.00 78.19 94 HIS A CA 1
ATOM 710 C C . HIS A 1 94 ? 2.685 -7.773 24.512 1.00 78.19 94 HIS A C 1
ATOM 712 O O . HIS A 1 94 ? 2.488 -8.820 23.909 1.00 78.19 94 HIS A O 1
ATOM 718 N N . PRO A 1 95 ? 3.545 -6.855 24.044 1.00 72.69 95 PRO A N 1
ATOM 719 C CA . PRO A 1 95 ? 4.250 -7.016 22.767 1.00 72.69 95 PRO A CA 1
ATOM 720 C C . PRO A 1 95 ? 5.031 -8.338 22.674 1.00 72.69 95 PRO A C 1
ATOM 722 O O . PRO A 1 95 ? 5.094 -8.940 21.608 1.00 72.69 95 PRO A O 1
ATOM 725 N N . ASP A 1 96 ? 5.529 -8.841 23.805 1.00 73.31 96 ASP A N 1
ATOM 726 C CA . ASP A 1 96 ? 6.191 -10.154 23.894 1.00 73.31 96 ASP A CA 1
ATOM 727 C C . ASP A 1 96 ? 5.226 -11.358 23.812 1.00 73.31 96 ASP A C 1
ATOM 729 O O . ASP A 1 96 ? 5.643 -12.460 23.465 1.00 73.31 96 ASP A O 1
ATOM 733 N N . ASN A 1 97 ? 3.942 -11.150 24.122 1.00 63.69 97 ASN A N 1
ATOM 734 C CA . ASN A 1 97 ? 2.857 -12.138 24.040 1.00 63.69 97 ASN A CA 1
ATOM 735 C C . ASN A 1 97 ? 1.899 -11.874 22.876 1.00 63.69 97 ASN A C 1
ATOM 737 O O . ASN A 1 97 ? 0.931 -12.623 22.716 1.00 63.69 97 ASN A O 1
ATOM 741 N N . ALA A 1 98 ? 2.122 -10.816 22.089 1.00 56.06 98 ALA A N 1
ATOM 742 C CA . ALA A 1 98 ? 1.438 -10.640 20.827 1.00 56.06 98 ALA A CA 1
ATOM 743 C C . ALA A 1 98 ? 1.674 -11.957 20.095 1.00 56.06 98 ALA A C 1
ATOM 745 O O . ALA A 1 98 ? 2.844 -12.346 19.984 1.00 56.06 98 ALA A O 1
ATOM 746 N N . PRO A 1 99 ? 0.613 -12.703 19.725 1.00 50.53 99 PRO A N 1
ATOM 747 C CA . PRO A 1 99 ? 0.782 -13.962 19.030 1.00 50.53 99 PRO A CA 1
ATOM 748 C C . PRO A 1 99 ? 1.702 -13.628 17.879 1.00 50.53 99 PRO A C 1
ATOM 750 O O . PRO A 1 99 ? 1.333 -12.818 17.029 1.00 50.53 99 PRO A O 1
ATOM 753 N N . THR A 1 100 ? 2.939 -14.127 17.955 1.00 48.81 100 THR A N 1
ATOM 754 C CA . THR A 1 100 ? 3.954 -13.869 16.946 1.00 48.81 100 THR A CA 1
ATOM 755 C C . THR A 1 100 ? 3.240 -14.295 15.700 1.00 48.81 100 THR A C 1
ATOM 757 O O . THR A 1 100 ? 2.874 -15.472 15.650 1.00 48.81 100 THR A O 1
ATOM 760 N N . GLU A 1 101 ? 2.876 -13.343 14.828 1.00 42.78 101 GLU A N 1
ATOM 761 C CA . GLU A 1 101 ? 2.050 -13.655 13.675 1.00 42.78 101 GLU A CA 1
ATOM 762 C C . GLU A 1 101 ? 2.757 -14.823 13.035 1.00 42.78 101 GLU A C 1
ATOM 764 O O . GLU A 1 101 ? 3.898 -14.705 12.574 1.00 42.78 101 GLU A O 1
ATOM 769 N N . SER A 1 102 ? 2.146 -15.999 13.177 1.00 45.25 102 SER A N 1
ATOM 770 C CA . SER A 1 102 ? 2.728 -17.191 12.632 1.00 45.25 102 SER A CA 1
ATOM 771 C C . SER A 1 102 ? 2.747 -16.857 11.165 1.00 45.25 102 SER A C 1
ATOM 773 O O . SER A 1 102 ? 1.692 -16.722 10.544 1.00 45.25 102 SER A O 1
ATOM 775 N N . ARG A 1 103 ? 3.953 -16.662 10.627 1.00 47.78 103 ARG A N 1
ATOM 776 C CA . ARG A 1 103 ? 4.189 -16.293 9.228 1.00 47.78 103 ARG A CA 1
ATOM 777 C C . ARG A 1 103 ? 3.512 -17.274 8.260 1.00 47.78 103 ARG A C 1
ATOM 779 O O . ARG A 1 103 ? 3.439 -17.030 7.064 1.00 47.78 103 ARG A O 1
ATOM 786 N N . TYR A 1 104 ? 3.009 -18.376 8.808 1.00 45.25 104 TYR A N 1
ATOM 787 C CA . TYR A 1 104 ? 2.179 -19.390 8.206 1.00 45.25 104 TYR A CA 1
ATOM 788 C C . TYR A 1 104 ? 0.836 -19.449 8.952 1.00 45.25 104 TYR A C 1
ATOM 790 O O . TYR A 1 104 ? 0.780 -19.826 10.123 1.00 45.25 104 TYR A O 1
ATOM 798 N N . GLY A 1 105 ? -0.246 -19.047 8.283 1.00 44.28 105 GLY A N 1
ATOM 799 C CA . GLY A 1 105 ? -1.593 -18.972 8.851 1.00 44.28 105 GLY A CA 1
ATOM 800 C C . GLY A 1 105 ? -2.013 -20.221 9.635 1.00 44.28 105 GLY A C 1
ATOM 801 O O . GLY A 1 105 ? -1.763 -21.360 9.236 1.00 44.28 105 GLY A O 1
ATOM 802 N N . HIS A 1 106 ? -2.657 -19.998 10.779 1.00 43.94 106 HIS A N 1
ATOM 803 C CA . HIS A 1 106 ? -3.116 -21.064 11.656 1.00 43.94 106 HIS A CA 1
ATOM 804 C C . HIS A 1 106 ? -4.368 -21.742 11.089 1.00 43.94 106 HIS A C 1
ATOM 806 O O . HIS A 1 106 ? -5.412 -21.118 10.918 1.00 43.94 106 HIS A O 1
ATOM 812 N N . GLY A 1 107 ? -4.254 -23.051 10.862 1.00 45.12 107 GLY A N 1
ATOM 813 C CA . GLY A 1 107 ? -5.374 -23.937 10.566 1.00 45.12 107 GLY A CA 1
ATOM 814 C C . GLY A 1 107 ? -4.914 -25.240 9.923 1.00 45.12 107 GLY A C 1
ATOM 815 O O . GLY A 1 107 ? -5.107 -25.420 8.728 1.00 45.12 107 GLY A O 1
ATOM 816 N N . ASN A 1 108 ? -4.330 -26.142 10.724 1.00 49.31 108 ASN A N 1
ATOM 817 C CA . ASN A 1 108 ? -4.030 -27.564 10.431 1.00 49.31 108 ASN A CA 1
ATOM 818 C C . ASN A 1 108 ? -2.586 -27.964 10.084 1.00 49.31 108 ASN A C 1
ATOM 820 O O . ASN A 1 108 ? -2.348 -29.152 9.856 1.00 49.31 108 ASN A O 1
ATOM 824 N N . TYR A 1 109 ? -1.597 -27.067 10.105 1.00 52.53 109 TYR A N 1
ATOM 825 C CA . TYR A 1 109 ? -0.214 -27.510 9.899 1.00 52.53 109 TYR A CA 1
ATOM 826 C C . TYR A 1 109 ? 0.375 -28.121 11.182 1.00 52.53 109 TYR A C 1
ATOM 828 O O . TYR A 1 109 ? 1.001 -27.439 11.988 1.00 52.53 109 TYR A O 1
ATOM 836 N N . ARG A 1 110 ? 0.180 -29.433 11.380 1.00 52.94 110 ARG A N 1
ATOM 837 C CA . ARG A 1 110 ? 1.110 -30.238 12.189 1.00 52.94 110 ARG A CA 1
ATOM 838 C C . ARG A 1 110 ? 2.382 -30.398 11.369 1.00 52.94 110 ARG A C 1
ATOM 840 O O . ARG A 1 110 ? 2.305 -30.850 10.225 1.00 52.94 110 ARG A O 1
ATOM 847 N N . ALA A 1 111 ? 3.542 -30.059 11.934 1.00 50.78 111 ALA A N 1
ATOM 848 C CA . ALA A 1 111 ? 4.799 -30.380 11.276 1.00 50.78 111 ALA A CA 1
ATOM 849 C C . ALA A 1 111 ? 4.806 -31.892 10.969 1.00 50.78 111 ALA A C 1
ATOM 851 O O . ALA A 1 111 ? 4.363 -32.676 11.810 1.00 50.78 111 ALA A O 1
ATOM 852 N N . PRO A 1 112 ? 5.294 -32.349 9.801 1.00 53.66 112 PRO A N 1
ATOM 853 C CA . PRO A 1 112 ? 5.260 -33.768 9.422 1.00 53.66 112 PRO A CA 1
ATOM 854 C C . PRO A 1 112 ? 5.900 -34.747 10.425 1.00 53.66 112 PRO A C 1
ATOM 856 O O . PRO A 1 112 ? 5.742 -35.956 10.279 1.00 53.66 112 PRO A O 1
ATOM 859 N N . ARG A 1 113 ? 6.633 -34.244 11.427 1.00 57.22 113 ARG A N 1
ATOM 860 C CA . ARG A 1 113 ? 7.214 -35.017 12.535 1.00 57.22 113 ARG A CA 1
ATOM 861 C C . ARG A 1 113 ? 6.223 -35.284 13.678 1.00 57.22 113 ARG A C 1
ATOM 863 O O . ARG A 1 113 ? 6.379 -36.284 14.364 1.00 57.22 113 ARG A O 1
ATOM 870 N N . ASP A 1 114 ? 5.201 -34.443 13.826 1.00 53.41 114 ASP A N 1
ATOM 871 C CA . ASP A 1 114 ? 4.221 -34.470 14.926 1.00 53.41 114 ASP A CA 1
ATOM 872 C C . ASP A 1 114 ? 2.906 -35.160 14.523 1.00 53.41 114 ASP A C 1
ATOM 874 O O . ASP A 1 114 ? 1.959 -35.279 15.305 1.00 53.41 114 ASP A O 1
ATOM 878 N N . VAL A 1 115 ? 2.818 -35.609 13.269 1.00 57.72 115 VAL A N 1
ATOM 879 C CA . VAL A 1 115 ? 1.762 -36.514 12.826 1.00 57.72 115 VAL A CA 1
ATOM 880 C C . VAL A 1 115 ? 2.182 -37.915 13.248 1.00 57.72 115 VAL A C 1
ATOM 882 O O . VAL A 1 115 ? 3.027 -38.532 12.598 1.00 57.72 115 VAL A O 1
ATOM 885 N N . GLU A 1 116 ? 1.599 -38.420 14.338 1.00 52.69 116 GLU A N 1
ATOM 886 C CA . GLU A 1 116 ? 1.750 -39.832 14.677 1.00 52.69 116 GLU A CA 1
ATOM 887 C C . GLU A 1 116 ? 1.389 -40.676 13.446 1.00 52.69 116 GLU A C 1
ATOM 889 O O . GLU A 1 116 ? 0.312 -40.490 12.863 1.00 52.69 116 GLU A O 1
ATOM 894 N N . PRO A 1 117 ? 2.287 -41.567 12.991 1.00 51.56 117 PRO A N 1
ATOM 895 C CA . PRO A 1 117 ? 2.044 -42.350 11.798 1.00 51.56 117 PRO A CA 1
ATOM 896 C C . PRO A 1 117 ? 0.865 -43.278 12.071 1.00 51.56 117 PRO A C 1
ATOM 898 O O . PRO A 1 117 ? 1.003 -44.306 12.734 1.00 51.56 117 PRO A O 1
ATOM 901 N N . THR A 1 118 ? -0.299 -42.920 11.533 1.00 59.44 118 THR A N 1
ATOM 902 C CA . THR A 1 118 ? -1.449 -43.821 11.485 1.00 59.44 118 THR A CA 1
ATOM 903 C C . THR A 1 118 ? -1.011 -45.145 10.854 1.00 59.44 118 THR A C 1
ATOM 905 O O . THR A 1 118 ? -0.152 -45.184 9.968 1.00 59.44 118 THR A O 1
ATOM 908 N N . SER A 1 119 ? -1.582 -46.258 11.307 1.00 55.97 119 SER A N 1
ATOM 909 C CA . SER A 1 119 ? -1.210 -47.622 10.894 1.00 55.97 119 SER A CA 1
ATOM 910 C C . SER A 1 119 ? -1.195 -47.837 9.368 1.00 55.97 119 SER A C 1
ATOM 912 O O . SER A 1 119 ? -0.407 -48.640 8.868 1.00 55.97 119 SER A O 1
ATOM 914 N N . ARG A 1 120 ? -1.965 -47.047 8.604 1.00 54.09 120 ARG A N 1
ATOM 915 C CA . ARG A 1 120 ? -1.934 -47.012 7.129 1.00 54.09 120 ARG A CA 1
ATOM 916 C C . ARG A 1 120 ? -0.651 -46.417 6.529 1.00 54.09 120 ARG A C 1
ATOM 918 O O . ARG A 1 120 ? -0.217 -46.871 5.472 1.00 54.09 120 ARG A O 1
ATOM 925 N N . ALA A 1 121 ? -0.017 -45.444 7.184 1.00 54.00 121 ALA A N 1
ATOM 926 C CA . ALA A 1 121 ? 1.231 -44.838 6.713 1.00 54.00 121 ALA A CA 1
ATOM 927 C C . ALA A 1 121 ? 2.437 -45.786 6.863 1.00 54.00 121 ALA A C 1
ATOM 929 O O . ALA A 1 121 ? 3.360 -45.727 6.051 1.00 54.00 121 ALA A O 1
ATOM 930 N N . ARG A 1 122 ? 2.414 -46.705 7.845 1.00 54.03 122 ARG A N 1
ATOM 931 C CA . ARG A 1 122 ? 3.419 -47.783 7.947 1.00 54.03 122 ARG A CA 1
ATOM 932 C C . ARG A 1 122 ? 3.302 -48.780 6.793 1.00 54.03 122 ARG A C 1
ATOM 934 O O . ARG A 1 122 ? 4.304 -49.048 6.143 1.00 54.03 122 ARG A O 1
ATOM 941 N N . GLN A 1 123 ? 2.087 -49.221 6.455 1.00 55.66 123 GLN A N 1
ATOM 942 C CA . GLN A 1 123 ? 1.876 -50.150 5.334 1.00 55.66 123 GLN A CA 1
ATOM 943 C C .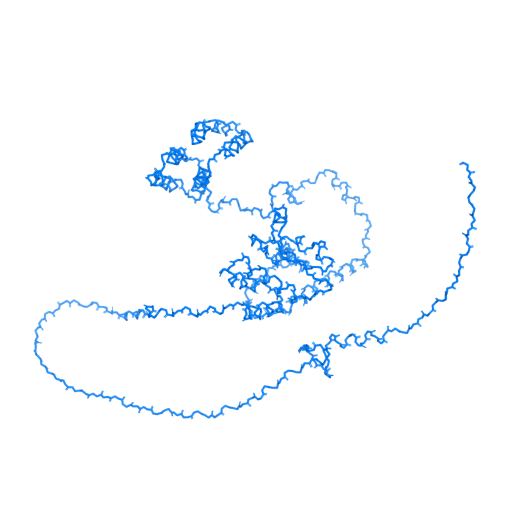 GLN A 1 123 ? 2.321 -49.575 3.978 1.00 55.66 123 GLN A C 1
ATOM 945 O O . GLN A 1 123 ? 2.909 -50.293 3.173 1.00 55.66 123 GLN A O 1
ATOM 950 N N . TYR A 1 124 ? 2.121 -48.274 3.737 1.00 53.38 124 TYR A N 1
ATOM 951 C CA . TYR A 1 124 ? 2.610 -47.629 2.510 1.00 53.38 124 TYR A CA 1
ATOM 952 C C . TYR A 1 124 ? 4.132 -47.415 2.490 1.00 53.38 124 TYR A C 1
ATOM 954 O O . TYR A 1 124 ? 4.734 -47.411 1.415 1.00 53.38 124 TYR A O 1
ATOM 962 N N . ARG A 1 125 ? 4.773 -47.239 3.653 1.00 53.09 125 ARG A N 1
ATOM 963 C CA . ARG A 1 125 ? 6.230 -47.053 3.749 1.00 53.09 125 ARG A CA 1
ATOM 964 C C . ARG A 1 125 ? 6.988 -48.359 3.514 1.00 53.09 125 ARG A C 1
ATOM 966 O O . ARG A 1 125 ? 8.010 -48.323 2.833 1.00 53.09 125 ARG A O 1
ATOM 973 N N . ASP A 1 126 ? 6.445 -49.483 3.976 1.00 56.38 126 ASP A N 1
ATOM 974 C CA . ASP A 1 126 ? 7.028 -50.809 3.739 1.00 56.38 126 ASP A CA 1
ATOM 975 C C . ASP A 1 126 ? 6.846 -51.267 2.282 1.00 56.38 126 ASP A C 1
ATOM 977 O O . ASP A 1 126 ? 7.739 -51.888 1.714 1.00 56.38 126 ASP A O 1
ATOM 981 N N . GLN A 1 127 ? 5.764 -50.856 1.605 1.00 54.84 127 GLN A N 1
ATOM 982 C CA . GLN A 1 127 ? 5.587 -51.118 0.167 1.00 54.84 127 GLN A CA 1
ATOM 983 C C . GLN A 1 127 ? 6.450 -50.222 -0.742 1.00 54.84 127 GLN A C 1
ATOM 985 O O . GLN A 1 127 ? 6.754 -50.605 -1.871 1.00 54.84 127 GLN A O 1
ATOM 990 N N . ARG A 1 128 ? 6.896 -49.045 -0.272 1.00 50.69 128 ARG A N 1
ATOM 991 C CA . ARG A 1 128 ? 7.794 -48.146 -1.029 1.00 50.69 128 ARG A CA 1
ATOM 992 C C . ARG A 1 128 ? 9.284 -48.445 -0.860 1.00 50.69 128 ARG A C 1
ATOM 994 O O . ARG A 1 128 ? 10.088 -47.815 -1.542 1.00 50.69 128 ARG A O 1
ATOM 1001 N N . GLN A 1 129 ? 9.660 -49.419 -0.031 1.00 54.69 129 GLN A N 1
ATOM 1002 C CA . GLN A 1 129 ? 11.013 -49.994 -0.030 1.00 54.69 129 GLN A CA 1
ATOM 1003 C C . GLN A 1 129 ? 11.219 -51.015 -1.170 1.00 54.69 129 GLN A C 1
ATOM 1005 O O . GLN A 1 129 ? 12.091 -51.877 -1.105 1.00 54.69 129 GLN A O 1
ATOM 1010 N N . GLY A 1 130 ? 10.427 -50.909 -2.241 1.00 52.75 130 GLY A N 1
ATOM 1011 C CA . GLY A 1 130 ? 10.638 -51.631 -3.486 1.00 52.75 130 GLY A CA 1
ATOM 1012 C C . GLY A 1 130 ? 11.829 -51.075 -4.272 1.00 52.75 130 GLY A C 1
ATOM 1013 O O . GLY A 1 130 ? 11.825 -49.917 -4.681 1.00 52.75 130 GLY A O 1
ATOM 1014 N N . ALA A 1 131 ? 12.787 -51.970 -4.519 1.00 56.12 131 ALA A N 1
ATOM 1015 C CA . ALA A 1 131 ? 13.991 -51.871 -5.348 1.00 56.12 131 ALA A CA 1
ATOM 1016 C C . ALA A 1 131 ? 15.167 -51.037 -4.780 1.00 56.12 131 ALA A C 1
ATOM 1018 O O . ALA A 1 131 ? 15.042 -49.828 -4.566 1.00 56.12 131 ALA A O 1
ATOM 1019 N N . PRO A 1 132 ? 16.360 -51.649 -4.608 1.00 57.44 132 PRO A N 1
ATOM 1020 C CA . PRO A 1 132 ? 17.601 -50.913 -4.401 1.00 57.44 132 PRO A CA 1
ATOM 1021 C C . PRO A 1 132 ? 17.754 -49.881 -5.518 1.00 57.44 132 PRO A C 1
ATOM 1023 O O . PRO A 1 132 ? 17.769 -50.235 -6.698 1.00 57.44 132 PRO A O 1
ATOM 1026 N N . ARG A 1 133 ? 17.856 -48.596 -5.163 1.00 58.16 133 ARG A N 1
ATOM 1027 C CA . ARG A 1 133 ? 18.233 -47.568 -6.136 1.00 58.16 133 ARG A CA 1
ATOM 1028 C C . ARG A 1 133 ? 19.571 -47.972 -6.737 1.00 58.16 133 ARG A C 1
ATOM 1030 O O . ARG A 1 133 ? 20.555 -48.090 -6.010 1.00 58.16 133 ARG A O 1
ATOM 1037 N N . ASP A 1 134 ? 19.602 -48.157 -8.054 1.00 68.56 134 ASP A N 1
ATOM 1038 C CA . ASP A 1 134 ? 20.850 -48.357 -8.776 1.00 68.56 134 ASP A CA 1
ATOM 1039 C C . ASP A 1 134 ? 21.801 -47.208 -8.409 1.00 68.56 134 ASP A C 1
ATOM 1041 O O . ASP A 1 134 ? 21.469 -46.024 -8.532 1.00 68.56 134 ASP A O 1
ATOM 1045 N N . SER A 1 135 ? 22.992 -47.570 -7.933 1.00 67.12 135 SER A N 1
ATOM 1046 C CA . SER A 1 135 ? 24.101 -46.664 -7.625 1.00 67.12 135 SER A CA 1
ATOM 1047 C C . SER A 1 135 ? 24.345 -45.615 -8.722 1.00 67.12 135 SER A C 1
ATOM 1049 O O . SER A 1 135 ? 24.774 -44.491 -8.443 1.00 67.12 135 SER A O 1
ATOM 1051 N N . ARG A 1 136 ? 24.016 -45.947 -9.976 1.00 68.50 136 ARG A N 1
ATOM 1052 C CA . ARG A 1 136 ? 24.102 -45.054 -11.132 1.00 68.50 136 ARG A CA 1
ATOM 1053 C C . ARG A 1 136 ? 23.084 -43.916 -11.088 1.00 68.50 136 ARG A C 1
ATOM 1055 O O . ARG A 1 136 ? 23.428 -42.798 -11.465 1.00 68.50 136 ARG A O 1
ATOM 1062 N N . GLN A 1 137 ? 21.870 -44.174 -10.606 1.00 71.69 137 GLN A N 1
ATOM 1063 C CA . GLN A 1 137 ? 20.827 -43.161 -10.452 1.00 71.69 137 GLN A CA 1
ATOM 1064 C C . GLN A 1 137 ? 21.154 -42.215 -9.290 1.00 71.69 137 GLN A C 1
ATOM 1066 O O . GLN A 1 137 ? 21.113 -41.002 -9.467 1.00 71.69 137 GLN A O 1
ATOM 1071 N N . ALA A 1 138 ? 21.631 -42.748 -8.160 1.00 72.25 138 ALA A N 1
ATOM 1072 C CA . ALA A 1 138 ? 22.081 -41.930 -7.030 1.00 72.25 138 ALA A CA 1
ATOM 1073 C C . ALA A 1 138 ? 23.211 -40.956 -7.425 1.00 72.25 138 ALA A C 1
ATOM 1075 O O . ALA A 1 138 ? 23.189 -39.781 -7.055 1.00 72.25 138 ALA A O 1
ATOM 1076 N N . ARG A 1 139 ? 24.169 -41.412 -8.248 1.00 74.69 139 ARG A N 1
ATOM 1077 C CA . ARG A 1 139 ? 25.240 -40.554 -8.789 1.00 74.69 139 ARG A CA 1
ATOM 1078 C C . ARG A 1 139 ? 24.715 -39.466 -9.730 1.00 74.69 139 ARG A C 1
ATOM 1080 O O . ARG A 1 139 ? 25.252 -38.361 -9.708 1.00 74.69 139 ARG A O 1
ATOM 1087 N N . LYS A 1 140 ? 23.688 -39.750 -10.541 1.00 73.88 140 LYS A N 1
ATOM 1088 C CA . LYS A 1 140 ? 23.041 -38.741 -11.400 1.00 73.88 140 LYS A CA 1
ATOM 1089 C C . LYS A 1 140 ? 22.333 -37.679 -10.562 1.00 73.88 140 LYS A C 1
ATOM 1091 O O . LYS A 1 140 ? 22.542 -36.498 -10.816 1.00 73.88 140 LYS A O 1
ATOM 1096 N N . ASP A 1 141 ? 21.609 -38.088 -9.525 1.00 70.44 141 ASP A N 1
ATOM 1097 C CA . ASP A 1 141 ? 20.890 -37.173 -8.634 1.00 70.44 141 ASP A CA 1
ATOM 1098 C C . ASP A 1 141 ? 21.862 -36.294 -7.829 1.00 70.44 141 ASP A C 1
ATOM 1100 O O . ASP A 1 141 ? 21.663 -35.087 -7.719 1.00 70.44 141 ASP A O 1
ATOM 1104 N N . THR A 1 142 ? 22.984 -36.854 -7.358 1.00 73.50 142 THR A N 1
ATOM 1105 C CA . THR A 1 142 ? 24.040 -36.068 -6.685 1.00 73.50 142 THR A CA 1
ATOM 1106 C C . THR A 1 142 ? 24.698 -35.067 -7.640 1.00 73.50 142 THR A C 1
ATOM 1108 O O . THR A 1 142 ? 25.024 -33.947 -7.249 1.00 73.50 142 THR A O 1
ATOM 1111 N N . LYS A 1 143 ? 24.890 -35.446 -8.910 1.00 71.00 143 LYS A N 1
ATOM 1112 C CA . LYS A 1 143 ? 25.456 -34.553 -9.931 1.00 71.00 143 LYS A CA 1
ATOM 1113 C C . LYS A 1 143 ? 24.475 -33.441 -10.318 1.00 71.00 143 LYS A C 1
ATOM 1115 O O . LYS A 1 143 ? 24.907 -32.310 -10.513 1.00 71.00 143 LYS A O 1
ATOM 1120 N N . ALA A 1 144 ? 23.177 -33.743 -10.371 1.00 66.94 144 ALA A N 1
ATOM 1121 C CA . ALA A 1 144 ? 22.124 -32.752 -10.564 1.00 66.94 144 ALA A CA 1
ATOM 1122 C C . ALA A 1 144 ? 22.062 -31.775 -9.381 1.00 66.94 144 ALA A C 1
ATOM 1124 O O . ALA A 1 144 ? 22.078 -30.570 -9.599 1.00 66.94 144 ALA A O 1
ATOM 1125 N N . ALA A 1 145 ? 22.100 -32.274 -8.141 1.00 65.81 145 ALA A N 1
ATOM 1126 C CA . ALA A 1 145 ? 22.132 -31.438 -6.942 1.00 65.81 145 ALA A CA 1
ATOM 1127 C C . ALA A 1 145 ? 23.331 -30.472 -6.941 1.00 65.81 145 ALA A C 1
ATOM 1129 O O . ALA A 1 145 ? 23.134 -29.278 -6.736 1.00 65.81 145 ALA A O 1
ATOM 1130 N N . LYS A 1 146 ? 24.539 -30.957 -7.280 1.00 64.62 146 LYS A N 1
ATOM 1131 C CA . LYS A 1 146 ? 25.727 -30.098 -7.449 1.00 64.62 146 LYS A CA 1
ATOM 1132 C C . LYS A 1 146 ? 25.547 -29.032 -8.530 1.00 64.62 146 LYS A C 1
ATOM 1134 O O . LYS A 1 146 ? 25.932 -27.889 -8.333 1.00 64.62 146 LYS A O 1
ATOM 1139 N N . TYR A 1 147 ? 24.934 -29.384 -9.659 1.00 65.50 147 TYR A N 1
ATOM 1140 C CA . TYR A 1 147 ? 24.672 -28.424 -10.731 1.00 65.50 147 TYR A CA 1
ATOM 1141 C C . TYR A 1 147 ? 23.712 -27.305 -10.290 1.00 65.50 147 TYR A C 1
ATOM 1143 O O . TYR A 1 147 ? 23.915 -26.147 -10.651 1.00 65.50 147 TYR A O 1
ATOM 1151 N N . PHE A 1 148 ? 22.692 -27.622 -9.484 1.00 48.66 148 PHE A N 1
ATOM 1152 C CA . PHE A 1 148 ? 21.770 -26.616 -8.951 1.00 48.66 148 PHE A CA 1
ATOM 1153 C C . PHE A 1 148 ? 22.424 -25.721 -7.890 1.00 48.66 148 PHE A C 1
ATOM 1155 O O . PHE A 1 148 ? 22.228 -24.508 -7.940 1.00 48.66 148 PHE A O 1
ATOM 1162 N N . THR A 1 149 ? 23.252 -26.271 -6.996 1.00 58.22 149 THR A N 1
ATOM 1163 C CA . THR A 1 149 ? 23.982 -25.472 -5.994 1.00 58.22 149 THR A CA 1
ATOM 1164 C C . THR A 1 149 ? 25.054 -24.582 -6.620 1.00 58.22 149 THR A C 1
ATOM 1166 O O . THR A 1 149 ? 25.186 -23.423 -6.228 1.00 58.22 149 THR A O 1
ATOM 1169 N N . ASP A 1 150 ? 25.781 -25.076 -7.627 1.00 54.34 150 ASP A N 1
ATOM 1170 C CA . ASP A 1 150 ? 26.818 -24.305 -8.328 1.00 54.34 150 ASP A CA 1
ATOM 1171 C C . ASP A 1 150 ? 26.201 -23.177 -9.171 1.00 54.34 150 ASP A C 1
ATOM 1173 O O . ASP A 1 150 ? 26.755 -22.084 -9.264 1.00 54.34 150 ASP A O 1
ATOM 1177 N N . LYS A 1 151 ? 25.012 -23.396 -9.748 1.00 51.22 151 LYS A N 1
ATOM 1178 C CA . LYS A 1 151 ? 24.281 -22.359 -10.491 1.00 51.22 151 LYS A CA 1
ATOM 1179 C C . LYS A 1 151 ? 23.719 -21.271 -9.570 1.00 51.22 151 LYS A C 1
ATOM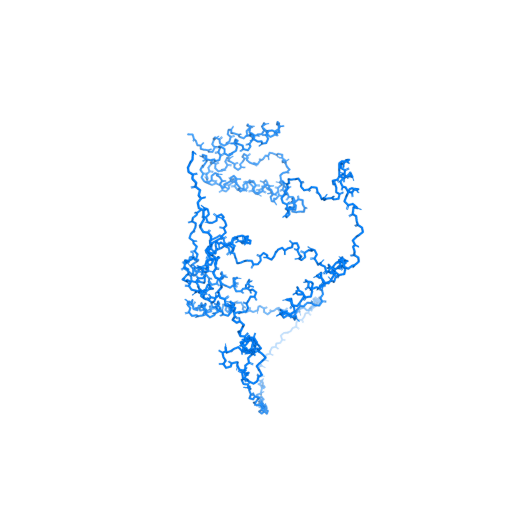 1181 O O . LYS A 1 151 ? 23.740 -20.095 -9.938 1.00 51.22 151 LYS A O 1
ATOM 1186 N N . ASP A 1 152 ? 23.242 -21.645 -8.385 1.00 52.72 152 ASP A N 1
ATOM 1187 C CA . ASP A 1 152 ? 22.690 -20.704 -7.401 1.00 52.72 152 ASP A CA 1
ATOM 1188 C C . ASP A 1 152 ? 23.800 -19.866 -6.736 1.00 52.72 152 ASP A C 1
ATOM 1190 O O . ASP A 1 152 ? 23.682 -18.648 -6.592 1.00 52.72 152 ASP A O 1
ATOM 1194 N N . THR A 1 153 ? 24.950 -20.478 -6.435 1.00 54.06 153 THR A N 1
ATOM 1195 C CA . THR A 1 153 ? 26.140 -19.760 -5.939 1.00 54.06 153 THR A CA 1
ATOM 1196 C C . THR A 1 153 ? 26.781 -18.877 -7.014 1.00 54.06 153 THR A C 1
ATOM 1198 O O . THR A 1 153 ? 27.088 -17.716 -6.738 1.00 54.06 153 THR A O 1
ATOM 1201 N N . ALA A 1 154 ? 26.894 -19.341 -8.264 1.00 49.53 154 ALA A N 1
ATOM 1202 C CA . ALA A 1 154 ? 27.390 -18.519 -9.373 1.00 49.53 154 ALA A CA 1
ATOM 1203 C C . ALA A 1 154 ? 26.487 -17.307 -9.673 1.00 49.53 154 ALA A C 1
ATOM 1205 O O . ALA A 1 154 ? 26.987 -16.249 -10.053 1.00 49.53 154 ALA A O 1
ATOM 1206 N N . SER A 1 155 ? 25.173 -17.427 -9.448 1.00 52.19 155 SER A N 1
ATOM 1207 C CA . SER A 1 155 ? 24.226 -16.310 -9.590 1.00 52.19 155 SER A CA 1
ATOM 1208 C C . SER A 1 155 ? 24.355 -15.278 -8.459 1.00 52.19 155 SER A C 1
ATOM 1210 O O . SER A 1 155 ? 24.058 -14.102 -8.663 1.00 52.19 155 SER A O 1
ATOM 1212 N N . ARG A 1 156 ? 24.853 -15.685 -7.282 1.00 48.16 156 ARG A N 1
ATOM 1213 C CA . ARG A 1 156 ? 25.069 -14.808 -6.117 1.00 48.16 156 ARG A CA 1
ATOM 1214 C C . ARG A 1 156 ? 26.419 -14.083 -6.124 1.00 48.16 156 ARG A C 1
ATOM 1216 O O . ARG A 1 156 ? 26.503 -12.982 -5.592 1.00 48.16 156 ARG A O 1
ATOM 1223 N N . HIS A 1 157 ? 27.450 -14.622 -6.776 1.00 42.19 157 HIS A N 1
ATOM 1224 C CA . HIS A 1 157 ? 28.781 -13.993 -6.836 1.00 42.19 157 HIS A CA 1
ATOM 1225 C C . HIS A 1 157 ? 28.907 -12.797 -7.802 1.00 42.19 157 HIS A C 1
ATOM 1227 O O . HIS A 1 157 ? 29.979 -12.203 -7.896 1.00 42.19 157 HIS A O 1
ATOM 1233 N N . ALA A 1 158 ? 27.834 -12.407 -8.499 1.00 44.75 158 ALA A N 1
ATOM 1234 C CA . ALA A 1 158 ? 27.815 -11.213 -9.352 1.00 44.75 158 ALA A CA 1
ATOM 1235 C C . ALA A 1 158 ? 27.323 -9.937 -8.637 1.00 44.75 158 ALA A C 1
ATOM 1237 O O . ALA A 1 158 ? 27.287 -8.873 -9.258 1.00 44.75 158 ALA A O 1
ATOM 1238 N N . VAL A 1 159 ? 26.952 -10.022 -7.353 1.00 46.38 159 VAL A N 1
ATOM 1239 C CA . VAL A 1 159 ? 26.566 -8.864 -6.535 1.00 46.38 159 VAL A CA 1
ATOM 1240 C C . VAL A 1 159 ? 27.691 -8.566 -5.547 1.00 46.38 159 VAL A C 1
ATOM 1242 O O . VAL A 1 159 ? 28.019 -9.387 -4.699 1.00 46.38 159 VAL A O 1
ATOM 1245 N N . ASP A 1 160 ? 28.285 -7.393 -5.733 1.00 39.31 160 ASP A N 1
ATOM 1246 C CA . ASP A 1 160 ? 29.326 -6.731 -4.945 1.00 39.31 160 ASP A CA 1
ATOM 1247 C C . ASP 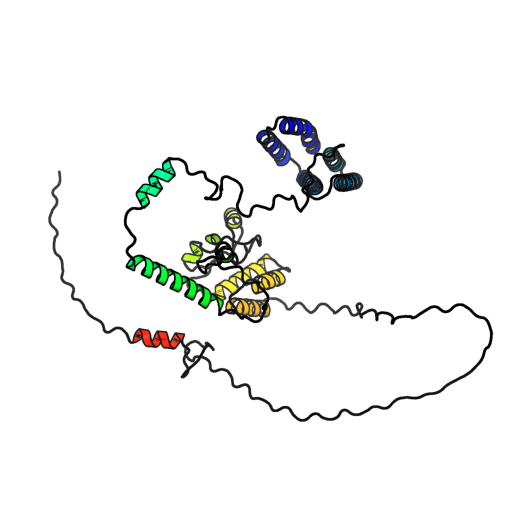A 1 160 ? 29.395 -7.167 -3.463 1.00 39.31 160 ASP A C 1
ATOM 1249 O O . ASP A 1 160 ? 28.587 -6.764 -2.623 1.00 39.31 160 ASP A O 1
ATOM 1253 N N . VAL A 1 161 ? 30.380 -8.016 -3.146 1.00 44.16 161 VAL A N 1
ATOM 1254 C CA . VAL A 1 161 ? 30.728 -8.425 -1.779 1.00 44.16 161 VAL A CA 1
ATOM 1255 C C . VAL A 1 161 ? 31.763 -7.442 -1.245 1.00 44.16 161 VAL A C 1
ATOM 1257 O O . VAL A 1 161 ? 32.955 -7.731 -1.179 1.00 44.16 161 VAL A O 1
ATOM 1260 N N . THR A 1 162 ? 31.301 -6.258 -0.859 1.00 43.97 162 THR A N 1
ATOM 1261 C CA . THR A 1 162 ? 32.079 -5.311 -0.050 1.00 43.97 162 THR A CA 1
ATOM 1262 C C . THR A 1 162 ? 31.257 -4.759 1.115 1.00 43.97 162 THR A C 1
ATOM 1264 O O . THR A 1 162 ? 31.310 -3.578 1.424 1.00 43.97 162 THR A O 1
ATOM 1267 N N . ALA A 1 163 ? 30.505 -5.607 1.824 1.00 44.47 163 ALA A N 1
ATOM 1268 C CA . ALA A 1 163 ? 30.045 -5.272 3.174 1.00 44.47 163 ALA A CA 1
ATOM 1269 C C . ALA A 1 163 ? 29.649 -6.517 3.983 1.00 44.47 163 ALA A C 1
ATOM 1271 O O . ALA A 1 163 ? 28.725 -7.234 3.616 1.00 44.47 163 ALA A O 1
ATOM 1272 N N . GLN A 1 164 ? 30.294 -6.652 5.148 1.00 38.03 164 GLN A N 1
ATOM 1273 C CA . GLN A 1 164 ? 29.983 -7.510 6.306 1.00 38.03 164 GLN A CA 1
ATOM 1274 C C . GLN A 1 164 ? 30.666 -8.894 6.382 1.00 38.03 164 GLN A C 1
ATOM 1276 O O . GLN A 1 164 ? 30.081 -9.900 5.987 1.00 38.03 164 GLN A O 1
ATOM 1281 N N . PRO A 1 165 ? 31.851 -8.985 7.025 1.00 39.16 165 PRO A N 1
ATOM 1282 C CA . PRO A 1 165 ? 32.522 -10.256 7.319 1.00 39.16 165 PRO A CA 1
ATOM 1283 C C . PRO A 1 165 ? 31.977 -11.000 8.559 1.00 39.16 165 PRO A C 1
ATOM 1285 O O . PRO A 1 165 ? 32.587 -11.967 8.993 1.00 39.16 165 PRO A O 1
ATOM 1288 N N . ASN A 1 166 ? 30.839 -10.596 9.140 1.00 43.03 166 ASN A N 1
ATOM 1289 C CA . ASN A 1 166 ? 30.359 -11.136 10.426 1.00 43.03 166 ASN A CA 1
ATOM 1290 C C . ASN A 1 166 ? 28.976 -11.806 10.375 1.00 43.03 166 ASN A C 1
ATOM 1292 O O . ASN A 1 166 ? 28.306 -11.927 11.404 1.00 43.03 166 ASN A O 1
ATOM 1296 N N . ARG A 1 167 ? 28.523 -12.283 9.209 1.00 45.53 167 ARG A N 1
ATOM 1297 C CA . ARG A 1 167 ? 27.343 -13.156 9.169 1.00 45.53 167 ARG A CA 1
ATOM 1298 C C . ARG A 1 167 ? 27.799 -14.578 9.480 1.00 45.53 167 ARG A C 1
ATOM 1300 O O . ARG A 1 167 ? 28.275 -15.277 8.595 1.00 45.53 167 ARG A O 1
ATOM 1307 N N . ARG A 1 168 ? 27.713 -14.943 10.766 1.00 44.53 168 ARG A N 1
ATOM 1308 C CA . ARG A 1 168 ? 27.963 -16.296 11.290 1.00 44.53 168 ARG A CA 1
ATOM 1309 C C . ARG A 1 168 ? 27.458 -17.335 10.293 1.00 44.53 168 ARG A C 1
ATOM 1311 O O . ARG A 1 168 ? 26.274 -17.325 9.961 1.00 44.53 168 ARG A O 1
ATOM 1318 N N . GLU A 1 169 ? 28.369 -18.192 9.846 1.00 50.53 169 GLU A N 1
ATOM 1319 C CA . GLU A 1 169 ? 28.097 -19.379 9.044 1.00 50.53 169 GLU A CA 1
ATOM 1320 C C . GLU A 1 169 ? 27.092 -20.253 9.798 1.00 50.53 169 GLU A C 1
ATOM 1322 O O . GLU A 1 169 ? 27.442 -21.058 10.662 1.00 50.53 169 GLU A O 1
ATOM 1327 N N . GLY A 1 170 ? 25.808 -20.029 9.519 1.00 52.25 170 GLY A N 1
ATOM 1328 C CA . GLY A 1 170 ? 24.742 -20.925 9.921 1.00 52.25 170 GLY A CA 1
ATOM 1329 C C . GLY A 1 170 ? 25.060 -22.287 9.329 1.00 52.25 170 GLY A C 1
ATOM 1330 O O . GLY A 1 170 ? 25.270 -22.415 8.122 1.00 52.25 170 GLY A O 1
ATOM 1331 N N . THR A 1 171 ? 25.168 -23.280 10.202 1.00 49.94 171 THR A N 1
ATOM 1332 C CA . THR A 1 171 ? 25.485 -24.664 9.877 1.00 49.94 171 THR A CA 1
ATOM 1333 C C . THR A 1 171 ? 24.613 -25.146 8.726 1.00 49.94 171 THR A C 1
ATOM 1335 O O . THR A 1 171 ? 23.428 -25.440 8.877 1.00 49.94 171 THR A O 1
ATOM 1338 N N . THR A 1 172 ? 25.212 -25.215 7.541 1.00 49.94 172 THR A N 1
ATOM 1339 C CA . THR A 1 172 ? 24.562 -25.693 6.329 1.00 49.94 172 THR A CA 1
ATOM 1340 C C . THR A 1 172 ? 24.259 -27.179 6.528 1.00 49.94 172 THR A C 1
ATOM 1342 O O . THR A 1 172 ? 25.144 -28.030 6.448 1.00 49.94 172 THR A O 1
ATOM 1345 N N . TYR A 1 173 ? 23.014 -27.509 6.872 1.00 50.88 173 TYR A N 1
ATOM 1346 C CA . TYR A 1 173 ? 22.591 -28.876 7.176 1.00 50.88 173 TYR A CA 1
ATOM 1347 C C . TYR A 1 173 ? 22.716 -29.775 5.941 1.00 50.88 173 TYR A C 1
ATOM 1349 O O . TYR A 1 173 ? 21.818 -29.777 5.102 1.00 50.88 173 TYR A O 1
ATOM 1357 N N . GLY A 1 174 ? 23.819 -30.533 5.839 1.00 60.91 174 GLY A N 1
ATOM 1358 C CA . GLY A 1 174 ? 24.044 -31.768 5.052 1.00 60.91 174 GLY A CA 1
ATOM 1359 C C . GLY A 1 174 ? 23.794 -31.755 3.533 1.00 60.91 174 GLY A C 1
ATOM 1360 O O . GLY A 1 174 ? 24.253 -32.644 2.826 1.00 60.91 174 GLY A O 1
ATOM 1361 N N . THR A 1 175 ? 23.082 -30.761 3.019 1.00 68.94 175 THR A N 1
ATOM 1362 C CA . THR A 1 175 ? 22.566 -30.650 1.651 1.00 68.94 175 THR A CA 1
ATOM 1363 C C . THR A 1 175 ? 23.098 -29.408 0.942 1.00 68.94 175 THR A C 1
ATOM 1365 O O . THR A 1 175 ? 22.843 -29.240 -0.244 1.00 68.94 175 THR A O 1
ATOM 1368 N N . GLY A 1 176 ? 23.840 -28.537 1.639 1.00 77.38 176 GLY A N 1
ATOM 1369 C CA . GLY A 1 176 ? 24.335 -27.277 1.076 1.00 77.38 176 GLY A CA 1
ATOM 1370 C C . GLY A 1 176 ? 23.246 -26.218 0.852 1.00 77.38 176 GLY A C 1
ATOM 1371 O O . GLY A 1 176 ? 23.571 -25.092 0.493 1.00 77.38 176 GLY A O 1
ATOM 1372 N N . LEU A 1 177 ? 21.971 -26.562 1.063 1.00 72.88 177 LEU A N 1
ATOM 1373 C CA . LEU A 1 177 ? 20.839 -25.663 0.890 1.00 72.88 177 LEU A CA 1
ATOM 1374 C C . LEU A 1 177 ? 20.568 -24.926 2.203 1.00 72.88 177 LEU A C 1
ATOM 1376 O O . LEU A 1 177 ? 20.266 -25.544 3.225 1.00 72.88 177 LEU A O 1
ATOM 1380 N N . ASP A 1 178 ? 20.675 -23.603 2.168 1.00 77.50 178 ASP A N 1
ATOM 1381 C CA . ASP A 1 178 ? 20.152 -22.735 3.217 1.00 77.50 178 ASP A CA 1
ATOM 1382 C C . ASP A 1 178 ? 18.621 -22.795 3.154 1.00 77.50 178 ASP A C 1
ATOM 1384 O O . ASP A 1 178 ? 18.009 -22.168 2.293 1.00 77.50 178 ASP A O 1
ATOM 1388 N N . TYR A 1 179 ? 18.002 -23.617 4.006 1.00 77.31 179 TYR A N 1
ATOM 1389 C CA . TYR A 1 179 ? 16.547 -23.789 4.023 1.00 77.31 179 TYR A CA 1
ATOM 1390 C C . TYR A 1 179 ? 15.819 -22.508 4.418 1.00 77.31 179 TYR A C 1
ATOM 1392 O O . TYR A 1 179 ? 14.706 -22.308 3.946 1.00 77.31 179 TYR A O 1
ATOM 1400 N N . ASP A 1 180 ? 16.433 -21.630 5.212 1.00 75.44 180 ASP A N 1
ATOM 1401 C CA . ASP A 1 180 ? 15.826 -20.350 5.573 1.00 75.44 180 ASP A CA 1
ATOM 1402 C C . ASP A 1 180 ? 15.870 -19.403 4.369 1.00 75.44 180 ASP A C 1
ATOM 1404 O O . ASP A 1 180 ? 14.859 -18.805 4.003 1.00 75.44 180 ASP A O 1
ATOM 1408 N N . GLY A 1 181 ? 17.009 -19.347 3.673 1.00 67.31 181 GLY A N 1
ATOM 1409 C CA . GLY A 1 181 ? 17.146 -18.612 2.416 1.00 67.31 181 GLY A CA 1
ATOM 1410 C C . GLY A 1 181 ? 16.284 -19.168 1.274 1.00 67.31 181 GLY A C 1
ATOM 1411 O O . GLY A 1 181 ? 15.767 -18.398 0.472 1.00 67.31 181 GLY A O 1
ATOM 1412 N N . ALA A 1 182 ? 16.102 -20.488 1.202 1.00 70.94 182 ALA A N 1
ATOM 1413 C CA . ALA A 1 182 ? 15.287 -21.153 0.185 1.00 70.94 182 ALA A CA 1
ATOM 1414 C C . ALA A 1 182 ? 13.782 -21.124 0.506 1.00 70.94 182 ALA A C 1
ATOM 1416 O O . ALA A 1 182 ? 12.966 -21.191 -0.412 1.00 70.94 182 ALA A O 1
ATOM 1417 N N . ALA A 1 183 ? 13.406 -21.025 1.786 1.00 74.12 183 ALA A N 1
ATOM 1418 C CA . ALA A 1 183 ? 12.016 -20.874 2.214 1.00 74.12 183 ALA A CA 1
ATOM 1419 C C . ALA A 1 183 ? 11.513 -19.432 2.069 1.00 74.12 183 ALA A C 1
ATOM 1421 O O . ALA A 1 183 ? 10.315 -19.219 1.887 1.00 74.12 183 ALA A O 1
ATOM 1422 N N . VAL A 1 184 ? 12.405 -18.437 2.114 1.00 68.12 184 VAL A N 1
ATOM 1423 C CA . VAL A 1 184 ? 12.057 -17.061 1.756 1.00 68.12 184 VAL A CA 1
ATOM 1424 C C . VAL A 1 184 ? 12.070 -16.957 0.233 1.00 68.12 184 VAL A C 1
ATOM 1426 O O . VAL A 1 184 ? 13.091 -16.648 -0.378 1.00 68.12 184 VAL A O 1
ATOM 1429 N N . THR A 1 185 ? 10.918 -17.216 -0.398 1.00 58.12 185 THR A N 1
ATOM 1430 C CA . THR A 1 185 ? 10.694 -16.809 -1.793 1.00 58.12 185 THR A CA 1
ATOM 1431 C C . THR A 1 185 ? 11.132 -15.363 -1.956 1.00 58.12 185 THR A C 1
ATOM 1433 O O . THR A 1 185 ? 10.868 -14.552 -1.072 1.00 58.12 185 THR A O 1
ATOM 1436 N N . ASP A 1 186 ? 11.802 -15.044 -3.062 1.00 60.31 186 ASP A N 1
ATOM 1437 C CA . ASP A 1 186 ? 12.258 -13.686 -3.338 1.00 60.31 186 ASP A CA 1
ATOM 1438 C C . ASP A 1 186 ? 11.042 -12.752 -3.469 1.00 60.31 186 ASP A C 1
ATOM 1440 O O . ASP A 1 186 ? 10.481 -12.577 -4.546 1.00 60.31 186 ASP A O 1
ATOM 1444 N N . VAL A 1 187 ? 10.591 -12.193 -2.341 1.00 62.62 187 VAL A N 1
ATOM 1445 C CA . VAL A 1 187 ? 9.444 -11.274 -2.240 1.00 62.62 187 VAL A CA 1
ATOM 1446 C C . VAL A 1 187 ? 9.780 -9.897 -2.817 1.00 62.62 187 VAL A C 1
ATOM 1448 O O . VAL A 1 187 ? 8.984 -8.969 -2.730 1.00 62.62 187 VAL A O 1
ATOM 1451 N N . ARG A 1 188 ? 10.962 -9.731 -3.426 1.00 64.06 188 ARG A N 1
ATOM 1452 C CA . ARG A 1 188 ? 11.454 -8.465 -3.987 1.00 64.06 188 ARG A CA 1
ATOM 1453 C C . ARG A 1 188 ? 10.782 -8.092 -5.308 1.00 64.06 188 ARG A C 1
ATOM 1455 O O . ARG A 1 188 ? 11.370 -7.378 -6.125 1.00 64.06 188 ARG A O 1
ATOM 1462 N N . THR A 1 189 ? 9.551 -8.539 -5.531 1.00 82.38 189 THR A N 1
ATOM 1463 C CA . THR A 1 189 ? 8.719 -7.941 -6.567 1.00 82.38 189 THR A CA 1
ATOM 1464 C C . THR A 1 189 ? 8.493 -6.468 -6.221 1.00 82.38 189 THR A C 1
ATOM 1466 O O . THR A 1 189 ? 8.552 -6.029 -5.067 1.00 82.38 189 THR A O 1
ATOM 1469 N N . LEU A 1 190 ? 8.293 -5.654 -7.251 1.00 91.81 190 LEU A N 1
ATOM 1470 C CA . LEU A 1 190 ? 7.967 -4.250 -7.040 1.00 91.81 190 LEU A CA 1
ATOM 1471 C C . LEU A 1 190 ? 6.598 -4.152 -6.355 1.00 91.81 190 LEU A C 1
ATOM 1473 O O . LEU A 1 190 ? 5.712 -4.942 -6.686 1.00 91.81 190 LEU A O 1
ATOM 1477 N N . PRO A 1 191 ? 6.396 -3.191 -5.437 1.00 95.00 191 PRO A N 1
ATOM 1478 C CA . PRO A 1 191 ? 5.122 -3.042 -4.746 1.00 95.00 191 PRO A CA 1
ATOM 1479 C C . PRO A 1 191 ? 3.988 -2.684 -5.717 1.00 95.00 191 PRO A C 1
ATOM 1481 O O . PRO A 1 191 ? 4.212 -2.251 -6.852 1.00 95.00 191 PRO A O 1
ATOM 1484 N N . CYS A 1 192 ? 2.751 -2.839 -5.264 1.00 96.81 192 CYS A N 1
ATOM 1485 C CA . CYS A 1 192 ? 1.574 -2.372 -5.982 1.00 96.81 192 CYS A CA 1
ATOM 1486 C C . CYS A 1 192 ? 1.640 -0.852 -6.194 1.00 96.81 192 CYS A C 1
ATOM 1488 O O . CYS A 1 192 ? 1.877 -0.113 -5.242 1.00 96.81 192 CYS A O 1
ATOM 1490 N N . VAL A 1 193 ? 1.398 -0.372 -7.418 1.00 97.44 193 VAL A N 1
ATOM 1491 C CA . VAL A 1 193 ? 1.408 1.074 -7.733 1.00 97.44 193 VAL A CA 1
ATOM 1492 C C . VAL A 1 193 ? 0.218 1.840 -7.149 1.00 97.44 193 VAL A C 1
ATOM 1494 O O . VAL A 1 193 ? 0.233 3.067 -7.144 1.00 97.44 193 VAL A O 1
ATOM 1497 N N . SER A 1 194 ? -0.816 1.133 -6.683 1.00 97.25 194 SER A N 1
ATOM 1498 C CA . SER A 1 194 ? -2.011 1.726 -6.072 1.00 97.25 194 SER A CA 1
ATOM 1499 C C . SER A 1 194 ? -1.908 1.740 -4.542 1.00 97.25 194 SER A C 1
ATOM 1501 O O . SER A 1 194 ? -1.924 2.808 -3.933 1.00 97.25 194 SER A O 1
ATOM 1503 N N . CYS A 1 195 ? -1.738 0.572 -3.909 1.00 96.25 195 CYS A N 1
ATOM 1504 C CA . CYS A 1 195 ? -1.742 0.452 -2.445 1.00 96.25 195 CYS A CA 1
ATOM 1505 C C . CYS A 1 195 ? -0.353 0.379 -1.788 1.00 96.25 195 CYS A C 1
ATOM 1507 O O . CYS A 1 195 ? -0.276 0.351 -0.564 1.00 96.25 195 CYS A O 1
ATOM 1509 N N . TRP A 1 196 ? 0.738 0.330 -2.563 1.00 95.00 196 TRP A N 1
ATOM 1510 C CA . TRP A 1 196 ? 2.132 0.250 -2.080 1.00 95.00 196 TRP A CA 1
ATOM 1511 C C . TRP A 1 196 ? 2.503 -1.005 -1.278 1.00 95.00 196 TRP A C 1
ATOM 1513 O O . TRP A 1 196 ? 3.635 -1.117 -0.803 1.00 95.00 196 TRP A O 1
ATOM 1523 N N . ILE A 1 197 ? 1.589 -1.971 -1.172 1.00 93.38 197 ILE A N 1
ATOM 1524 C CA . ILE A 1 197 ? 1.831 -3.274 -0.545 1.00 93.38 197 ILE A CA 1
ATOM 1525 C C . ILE A 1 197 ? 2.630 -4.166 -1.505 1.00 93.38 197 ILE A C 1
ATOM 1527 O O . ILE A 1 197 ? 2.556 -4.019 -2.728 1.00 93.38 197 ILE A O 1
ATOM 1531 N N . GLU A 1 198 ? 3.425 -5.076 -0.949 1.00 91.75 198 GLU A N 1
ATOM 1532 C CA . GLU A 1 198 ? 4.171 -6.080 -1.708 1.00 91.75 198 GLU A CA 1
ATOM 1533 C C . GLU A 1 198 ? 3.238 -6.953 -2.559 1.00 91.75 198 GLU A C 1
ATOM 1535 O O . GLU A 1 198 ? 2.108 -7.256 -2.174 1.00 91.75 198 GLU A O 1
ATOM 1540 N N . ARG A 1 199 ? 3.709 -7.332 -3.749 1.00 93.38 199 ARG A N 1
ATOM 1541 C CA . ARG A 1 199 ? 2.938 -8.129 -4.706 1.00 93.38 199 ARG A CA 1
ATOM 1542 C C . ARG A 1 199 ? 3.341 -9.587 -4.610 1.00 93.38 199 ARG A C 1
ATOM 1544 O O . ARG A 1 199 ? 4.529 -9.906 -4.537 1.00 93.38 199 ARG A O 1
ATOM 1551 N N . ALA A 1 200 ? 2.363 -10.480 -4.668 1.00 90.00 200 ALA A N 1
ATOM 1552 C CA . ALA A 1 200 ? 2.664 -11.898 -4.746 1.00 90.00 200 ALA A CA 1
ATOM 1553 C C . ALA A 1 200 ? 3.282 -12.233 -6.120 1.00 90.00 200 ALA A C 1
ATOM 1555 O O . ALA A 1 200 ? 3.083 -11.521 -7.103 1.00 90.00 200 ALA A O 1
ATOM 1556 N N . ASN A 1 201 ? 4.053 -13.317 -6.223 1.00 87.38 201 ASN A N 1
ATOM 1557 C CA . ASN A 1 201 ? 4.709 -13.681 -7.491 1.00 87.38 201 ASN A CA 1
ATOM 1558 C C . ASN A 1 201 ? 3.713 -13.980 -8.624 1.00 87.38 201 ASN A C 1
ATOM 1560 O O . ASN A 1 201 ? 4.019 -13.768 -9.791 1.00 87.38 201 ASN A O 1
ATOM 1564 N N . ASN A 1 202 ? 2.511 -14.454 -8.299 1.00 89.12 202 ASN A N 1
ATOM 1565 C CA . ASN A 1 202 ? 1.441 -14.626 -9.283 1.00 89.12 202 ASN A CA 1
ATOM 1566 C C . ASN A 1 202 ? 0.924 -13.282 -9.824 1.00 89.12 202 ASN A C 1
ATOM 1568 O O . ASN A 1 202 ? 0.462 -13.232 -10.960 1.00 89.12 202 ASN A O 1
ATOM 1572 N N . ASP A 1 203 ? 1.055 -12.186 -9.069 1.00 92.25 203 ASP A N 1
ATOM 1573 C CA . ASP A 1 203 ? 0.673 -10.862 -9.549 1.00 92.25 203 ASP A CA 1
ATOM 1574 C C . ASP A 1 203 ? 1.602 -10.361 -10.654 1.00 92.25 203 ASP A C 1
ATOM 1576 O O . ASP A 1 203 ? 1.160 -9.576 -11.483 1.00 92.25 203 ASP A O 1
ATOM 1580 N N . THR A 1 204 ? 2.863 -10.792 -10.710 1.00 89.94 204 THR A N 1
ATOM 1581 C CA . THR A 1 204 ? 3.806 -10.348 -11.752 1.00 89.94 204 THR A CA 1
ATOM 1582 C C . THR A 1 204 ? 3.736 -11.188 -13.030 1.00 89.94 204 THR A C 1
ATOM 1584 O O . THR A 1 204 ? 4.271 -10.774 -14.056 1.00 89.94 204 THR A O 1
ATOM 1587 N N . ALA A 1 205 ? 3.051 -12.336 -13.000 1.00 90.12 205 ALA A N 1
ATOM 1588 C CA . ALA A 1 205 ? 2.944 -13.290 -14.105 1.00 90.12 205 ALA A CA 1
ATOM 1589 C C . ALA A 1 205 ? 1.543 -13.291 -14.751 1.00 90.12 205 ALA A C 1
ATOM 1591 O O . ALA A 1 205 ? 0.914 -14.337 -14.912 1.00 90.12 205 ALA A O 1
ATOM 1592 N N . THR A 1 206 ? 1.028 -12.112 -15.107 1.00 91.88 206 THR A N 1
ATOM 1593 C CA . THR A 1 206 ? -0.294 -11.977 -15.741 1.00 91.88 206 THR A CA 1
ATOM 1594 C C . THR A 1 206 ? -0.282 -12.399 -17.213 1.00 91.88 206 THR A C 1
ATOM 1596 O O . THR A 1 206 ? 0.758 -12.381 -17.873 1.00 91.88 206 THR A O 1
ATOM 1599 N N . GLU A 1 207 ? -1.456 -12.711 -17.776 1.00 93.25 207 GLU A N 1
ATOM 1600 C CA . GLU A 1 207 ? -1.615 -12.957 -19.222 1.00 93.25 207 GLU A CA 1
ATOM 1601 C C . GLU A 1 207 ? -1.063 -11.803 -20.069 1.00 93.25 207 GLU A C 1
ATOM 1603 O O . GLU A 1 207 ? -0.449 -12.021 -21.111 1.00 93.25 207 GLU A O 1
ATOM 1608 N N . ARG A 1 208 ? -1.216 -10.568 -19.580 1.00 94.19 208 ARG A N 1
ATOM 1609 C CA . ARG A 1 208 ? -0.683 -9.356 -20.202 1.00 94.19 208 ARG A CA 1
ATOM 1610 C C . ARG A 1 208 ? 0.850 -9.352 -20.253 1.00 94.19 208 ARG A C 1
ATOM 1612 O O . ARG A 1 208 ? 1.422 -9.041 -21.300 1.00 94.19 208 ARG A O 1
ATOM 1619 N N . VAL A 1 209 ? 1.512 -9.728 -19.158 1.00 93.50 209 VAL A N 1
ATOM 1620 C CA . VAL A 1 209 ? 2.977 -9.870 -19.107 1.00 93.50 209 VAL A CA 1
ATOM 1621 C C . VAL A 1 209 ? 3.434 -11.005 -20.022 1.00 93.50 209 VAL A C 1
ATOM 1623 O O . VAL A 1 209 ? 4.354 -10.809 -20.814 1.00 93.50 209 VAL A O 1
ATOM 1626 N N . ASN A 1 210 ? 2.746 -12.150 -19.987 1.00 92.94 210 ASN A N 1
ATOM 1627 C CA . ASN A 1 210 ? 3.047 -13.308 -20.835 1.00 92.94 210 ASN A CA 1
ATOM 1628 C C . ASN A 1 210 ? 2.879 -12.996 -22.332 1.00 92.94 210 ASN A C 1
ATOM 1630 O O . ASN A 1 210 ? 3.631 -13.508 -23.157 1.00 92.94 210 ASN A O 1
ATOM 1634 N N . ALA A 1 211 ? 1.944 -12.110 -22.683 1.00 94.38 211 ALA A N 1
ATOM 1635 C CA . ALA A 1 211 ? 1.755 -11.603 -24.040 1.00 94.38 211 ALA A CA 1
ATOM 1636 C C . ALA A 1 211 ? 2.729 -10.470 -24.426 1.00 94.38 211 ALA A C 1
ATOM 1638 O O . ALA A 1 211 ? 2.606 -9.901 -25.511 1.00 94.38 211 ALA A O 1
ATOM 1639 N N . GLY A 1 212 ? 3.670 -10.097 -23.551 1.00 94.38 212 GLY A N 1
ATOM 1640 C CA . GLY A 1 212 ? 4.654 -9.050 -23.823 1.00 94.38 212 GLY A CA 1
ATOM 1641 C C . GLY A 1 212 ? 4.078 -7.630 -23.851 1.00 94.38 212 GLY A C 1
ATOM 1642 O O . GLY A 1 212 ? 4.674 -6.756 -24.477 1.00 94.38 212 GLY A O 1
ATOM 1643 N N . ARG A 1 213 ? 2.949 -7.374 -23.171 1.00 96.12 213 ARG A N 1
ATOM 1644 C CA . ARG A 1 213 ? 2.285 -6.049 -23.085 1.00 96.12 213 ARG A CA 1
ATOM 1645 C C . ARG A 1 213 ? 2.572 -5.282 -21.785 1.00 96.12 213 ARG A C 1
ATOM 1647 O O . ARG A 1 213 ? 1.901 -4.304 -21.442 1.00 96.12 213 ARG A O 1
ATOM 1654 N N . GLY A 1 214 ? 3.588 -5.729 -21.054 1.00 95.00 214 GLY A N 1
ATOM 1655 C CA . GLY A 1 214 ? 4.089 -5.085 -19.843 1.00 95.00 214 GLY A CA 1
ATOM 1656 C C . GLY A 1 214 ? 3.293 -5.450 -18.593 1.00 95.00 214 GLY A C 1
ATOM 1657 O O . GLY A 1 214 ? 2.210 -6.026 -18.667 1.00 95.00 214 GLY A O 1
ATOM 1658 N N . ASP A 1 215 ? 3.867 -5.124 -17.441 1.00 95.94 215 ASP A N 1
ATOM 1659 C CA . ASP A 1 215 ? 3.270 -5.343 -16.123 1.00 95.94 215 ASP A CA 1
ATOM 1660 C C . ASP A 1 215 ? 2.342 -4.175 -15.756 1.00 95.94 215 ASP A C 1
ATOM 1662 O O . ASP A 1 215 ? 2.720 -3.015 -15.911 1.00 95.94 215 ASP A O 1
ATOM 1666 N N . ASP A 1 216 ? 1.138 -4.477 -15.263 1.00 97.06 216 ASP A N 1
ATOM 1667 C CA . ASP A 1 216 ? 0.164 -3.473 -14.808 1.00 97.06 216 ASP A CA 1
ATOM 1668 C C . ASP A 1 216 ? 0.522 -2.883 -13.435 1.00 97.06 216 ASP A C 1
ATOM 1670 O O . ASP A 1 216 ? -0.004 -1.841 -13.041 1.00 97.06 216 ASP A O 1
ATOM 1674 N N . GLY A 1 217 ? 1.444 -3.525 -12.711 1.00 96.56 217 GLY A N 1
ATOM 1675 C CA . GLY A 1 217 ? 1.938 -3.057 -11.426 1.00 96.56 217 GLY A CA 1
ATOM 1676 C C . GLY A 1 217 ? 0.945 -3.206 -10.273 1.00 96.56 217 GLY A C 1
ATOM 1677 O O . GLY A 1 217 ? 1.186 -2.601 -9.230 1.00 96.56 217 GLY A O 1
ATOM 1678 N N . LEU A 1 218 ? -0.141 -3.973 -10.420 1.00 97.75 218 LEU A N 1
ATOM 1679 C CA . LEU A 1 218 ? -1.190 -4.116 -9.400 1.00 97.75 218 LEU A CA 1
ATOM 1680 C C . LEU A 1 218 ? -1.088 -5.435 -8.624 1.00 97.75 218 LEU A C 1
ATOM 1682 O O . LEU A 1 218 ? -0.634 -6.447 -9.156 1.00 97.75 218 LEU A O 1
ATOM 1686 N N . CYS A 1 219 ? -1.505 -5.434 -7.356 1.00 96.56 219 CYS A N 1
ATOM 1687 C CA . CYS A 1 219 ? -1.786 -6.671 -6.620 1.00 96.56 219 CYS A CA 1
ATOM 1688 C C . CYS A 1 219 ? -3.203 -7.180 -6.928 1.00 96.56 219 CYS A C 1
ATOM 1690 O O . CYS A 1 219 ? -4.041 -6.410 -7.409 1.00 96.56 219 CYS A O 1
ATOM 1692 N N . LEU A 1 220 ? -3.485 -8.449 -6.619 1.00 95.19 220 LEU A N 1
ATOM 1693 C CA . LEU A 1 220 ? -4.787 -9.082 -6.868 1.00 95.19 220 LEU A CA 1
ATOM 1694 C C . LEU A 1 220 ? -5.973 -8.248 -6.347 1.00 95.19 220 LEU A C 1
ATOM 1696 O O . LEU A 1 220 ? -6.867 -7.921 -7.122 1.00 95.19 220 LEU A O 1
ATOM 1700 N N . ASN A 1 221 ? -5.929 -7.792 -5.092 1.00 96.81 221 ASN A N 1
ATOM 1701 C CA . ASN A 1 221 ? -7.013 -6.997 -4.493 1.00 96.81 221 ASN A CA 1
ATOM 1702 C C . ASN A 1 221 ? -7.250 -5.666 -5.233 1.00 96.81 221 ASN A C 1
ATOM 1704 O O . ASN A 1 221 ? -8.389 -5.240 -5.426 1.00 96.81 221 ASN A O 1
ATOM 1708 N N . CYS A 1 222 ? -6.178 -4.987 -5.658 1.00 97.88 222 CYS A N 1
ATOM 1709 C CA . CYS A 1 222 ? -6.300 -3.747 -6.428 1.00 97.88 222 CYS A CA 1
ATOM 1710 C C . CYS A 1 222 ? -6.871 -4.002 -7.830 1.00 97.88 222 CYS A C 1
ATOM 1712 O O . CYS A 1 222 ? -7.604 -3.156 -8.336 1.00 97.88 222 CYS A O 1
ATOM 1714 N N . ARG A 1 223 ? -6.595 -5.161 -8.445 1.00 97.06 223 ARG A N 1
ATOM 1715 C CA . ARG A 1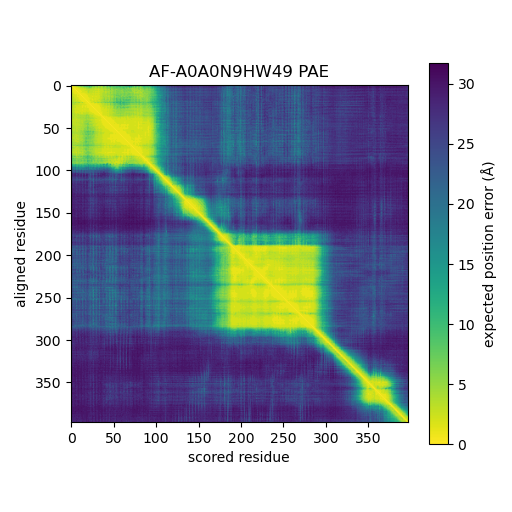 223 ? -7.235 -5.547 -9.714 1.00 97.06 223 ARG A CA 1
ATOM 1716 C C . ARG A 1 223 ? -8.720 -5.832 -9.541 1.00 97.06 223 ARG A C 1
ATOM 1718 O O . ARG A 1 223 ? -9.518 -5.313 -10.308 1.00 97.06 223 ARG A O 1
ATOM 1725 N N . GLU A 1 224 ? -9.097 -6.605 -8.524 1.00 96.69 224 GLU A N 1
ATOM 1726 C CA . GLU A 1 224 ? -10.502 -6.948 -8.246 1.00 96.69 224 GLU A CA 1
ATOM 1727 C C . GLU A 1 224 ? -11.356 -5.712 -7.935 1.00 96.69 224 GLU A C 1
ATOM 1729 O O . GLU A 1 224 ? -12.526 -5.640 -8.304 1.00 96.69 224 GLU A O 1
ATOM 1734 N N . THR A 1 225 ? -10.751 -4.701 -7.310 1.00 96.88 225 THR A N 1
ATOM 1735 C CA . THR A 1 225 ? -11.392 -3.405 -7.039 1.00 96.88 225 THR A CA 1
ATOM 1736 C C . THR A 1 225 ? -11.294 -2.412 -8.203 1.00 96.88 225 THR A C 1
ATOM 1738 O O . THR A 1 225 ? -11.675 -1.254 -8.042 1.00 96.88 225 THR A O 1
ATOM 1741 N N . ASN A 1 226 ? -10.822 -2.850 -9.377 1.00 96.94 226 ASN A N 1
ATOM 1742 C CA . ASN A 1 226 ? -10.672 -2.048 -10.594 1.00 96.94 226 ASN A CA 1
ATOM 1743 C C . ASN A 1 226 ? -9.866 -0.755 -10.388 1.00 96.94 226 ASN A C 1
ATOM 1745 O O . ASN A 1 226 ? -10.188 0.291 -10.958 1.00 96.94 226 ASN A O 1
ATOM 1749 N N . GLN A 1 227 ? -8.814 -0.810 -9.569 1.00 97.44 227 GLN A N 1
ATOM 1750 C CA . GLN A 1 227 ? -7.887 0.310 -9.455 1.00 97.44 227 GLN A CA 1
ATOM 1751 C C . GLN A 1 227 ? -7.165 0.531 -10.789 1.00 97.44 227 GLN A C 1
ATOM 1753 O O . GLN A 1 227 ? -6.829 -0.440 -11.474 1.00 97.44 227 GLN A O 1
ATOM 1758 N N . PRO A 1 228 ? -6.878 1.790 -11.160 1.00 97.31 228 PRO A N 1
ATOM 1759 C CA . PRO A 1 228 ? -6.048 2.057 -12.321 1.00 97.31 228 PRO A CA 1
ATOM 1760 C C . PRO A 1 228 ? -4.647 1.467 -12.103 1.00 97.31 228 PRO A C 1
ATOM 1762 O O . PRO A 1 228 ? -4.105 1.496 -10.994 1.00 97.31 228 PRO A O 1
ATOM 1765 N N . GLY A 1 229 ? -4.079 0.905 -13.170 1.00 97.25 229 GLY A N 1
ATOM 1766 C CA . GLY A 1 229 ? -2.723 0.360 -13.213 1.00 97.25 229 GLY A CA 1
ATOM 1767 C C . GLY A 1 229 ? -1.900 0.989 -14.334 1.00 97.25 229 GLY A C 1
ATOM 1768 O O . GLY A 1 229 ? -2.372 1.863 -15.064 1.00 97.25 229 GLY A O 1
ATOM 1769 N N . ILE A 1 230 ? -0.661 0.525 -14.494 1.00 98.25 230 ILE A N 1
ATOM 1770 C CA . ILE A 1 230 ? 0.245 0.997 -15.547 1.00 98.25 230 ILE A CA 1
ATOM 1771 C C . ILE A 1 230 ? -0.375 0.675 -16.924 1.00 98.25 230 ILE A C 1
ATOM 1773 O O . ILE A 1 230 ? -0.740 -0.482 -17.164 1.00 98.25 230 ILE A O 1
ATOM 1777 N N . PRO A 1 231 ? -0.492 1.646 -17.849 1.00 97.56 231 PRO A N 1
ATOM 1778 C CA . PRO A 1 231 ? -1.116 1.429 -19.154 1.00 97.56 231 PRO A CA 1
ATOM 1779 C C . PRO A 1 231 ? -0.458 0.337 -20.005 1.00 97.56 231 PRO A C 1
ATOM 1781 O O . PRO A 1 231 ? 0.754 0.140 -19.932 1.00 97.56 231 PRO A O 1
ATOM 1784 N N . GLU A 1 232 ? -1.281 -0.337 -20.820 1.00 97.31 232 GLU A N 1
ATOM 1785 C CA . GLU A 1 232 ? -0.941 -1.012 -22.092 1.00 97.31 232 GLU A CA 1
ATOM 1786 C C . GLU A 1 232 ? 0.402 -0.623 -22.724 1.00 97.31 232 GLU A C 1
ATOM 1788 O O . GLU A 1 232 ? 0.460 0.472 -23.278 1.00 97.31 232 GLU A O 1
ATOM 1793 N N . LEU A 1 233 ? 1.443 -1.470 -22.728 1.00 97.19 233 LEU A N 1
ATOM 1794 C CA . LEU A 1 233 ? 2.626 -1.214 -23.562 1.00 97.19 233 LEU A CA 1
ATOM 1795 C C . LEU A 1 233 ? 2.537 -1.980 -24.888 1.00 97.19 233 LEU A C 1
ATOM 1797 O O . LEU A 1 233 ? 2.181 -3.162 -24.879 1.00 97.19 233 LEU A O 1
ATOM 1801 N N . PRO A 1 234 ? 2.878 -1.348 -26.028 1.00 96.31 234 PRO A N 1
ATOM 1802 C CA . PRO A 1 234 ? 2.910 -2.033 -27.313 1.00 96.31 234 PRO A CA 1
ATOM 1803 C C . PRO A 1 234 ? 3.984 -3.127 -27.312 1.00 96.31 234 PRO A C 1
ATOM 1805 O O . PRO A 1 234 ? 5.085 -2.934 -26.800 1.00 96.31 234 PRO A O 1
ATOM 1808 N N . ALA A 1 235 ? 3.666 -4.284 -27.891 1.00 93.00 235 ALA A N 1
ATOM 1809 C CA . ALA A 1 235 ? 4.623 -5.371 -28.062 1.00 93.00 235 ALA A CA 1
ATOM 1810 C C . ALA A 1 235 ? 5.342 -5.244 -29.425 1.00 93.00 235 ALA A C 1
ATOM 1812 O O . ALA A 1 235 ? 4.661 -5.041 -30.432 1.00 93.00 235 ALA A O 1
ATOM 1813 N N . PRO A 1 236 ? 6.679 -5.409 -29.494 1.00 94.19 236 PRO A N 1
ATOM 1814 C CA . PRO A 1 236 ? 7.606 -5.616 -28.380 1.00 94.19 236 PRO A CA 1
ATOM 1815 C C . PRO A 1 236 ? 7.999 -4.291 -27.696 1.00 94.19 236 PRO A C 1
ATOM 1817 O O . PRO A 1 236 ? 8.260 -3.295 -28.366 1.00 94.19 236 PRO A O 1
ATOM 1820 N N . HIS A 1 237 ? 8.121 -4.297 -26.367 1.00 95.50 237 HIS A N 1
ATOM 1821 C CA . HIS A 1 237 ? 8.707 -3.190 -25.602 1.00 95.50 237 HIS A CA 1
ATOM 1822 C C . HIS A 1 237 ? 9.988 -3.646 -24.901 1.00 95.50 237 HIS A C 1
ATOM 1824 O O . HIS A 1 237 ? 10.190 -4.831 -24.630 1.00 95.50 237 HIS A O 1
ATOM 1830 N N . THR A 1 238 ? 10.870 -2.695 -24.601 1.00 96.50 238 THR A N 1
ATOM 1831 C CA . THR A 1 238 ? 12.102 -2.979 -23.858 1.00 96.50 238 THR A CA 1
ATOM 1832 C C . THR A 1 238 ? 11.864 -2.910 -22.352 1.00 96.50 238 THR A C 1
ATOM 1834 O O . THR A 1 238 ? 10.899 -2.305 -21.879 1.00 96.50 238 THR A O 1
ATOM 1837 N N . ARG A 1 239 ? 12.788 -3.476 -21.565 1.00 93.88 239 ARG A N 1
ATOM 1838 C CA . ARG A 1 239 ? 12.745 -3.354 -20.103 1.00 93.88 239 ARG A CA 1
ATOM 1839 C C . ARG A 1 239 ? 12.810 -1.893 -19.643 1.00 93.88 239 ARG A C 1
ATOM 1841 O O . ARG A 1 239 ? 12.091 -1.553 -18.711 1.00 93.88 239 ARG A O 1
ATOM 1848 N N . ALA A 1 240 ? 13.607 -1.049 -20.306 1.00 96.25 240 ALA A N 1
ATOM 1849 C CA . ALA A 1 240 ? 13.670 0.387 -20.020 1.00 96.25 240 ALA A CA 1
ATOM 1850 C C . ALA A 1 240 ? 12.293 1.038 -20.184 1.00 96.25 240 ALA A C 1
ATOM 1852 O O . ALA A 1 240 ? 11.804 1.665 -19.253 1.00 96.25 240 ALA A O 1
ATOM 1853 N N . THR A 1 241 ? 11.610 0.768 -21.301 1.00 97.50 241 THR A N 1
ATOM 1854 C CA . THR A 1 241 ? 10.260 1.286 -21.574 1.00 97.50 241 THR A CA 1
ATOM 1855 C C . THR A 1 241 ? 9.252 0.877 -20.495 1.00 97.50 241 THR A C 1
ATOM 1857 O O . THR A 1 241 ? 8.418 1.683 -20.092 1.00 97.50 241 THR A O 1
ATOM 1860 N N . ALA A 1 242 ? 9.339 -0.353 -19.975 1.00 96.62 242 ALA A N 1
ATOM 1861 C CA . ALA A 1 242 ? 8.489 -0.791 -18.865 1.00 96.62 242 ALA A CA 1
ATOM 1862 C C . ALA A 1 242 ? 8.772 -0.031 -17.558 1.00 96.62 242 ALA A C 1
ATOM 1864 O O . ALA A 1 242 ? 7.842 0.318 -16.830 1.00 96.62 242 ALA A O 1
ATOM 1865 N N . VAL A 1 243 ? 10.048 0.238 -17.261 1.00 97.25 243 VAL A N 1
ATOM 1866 C CA . VAL A 1 243 ? 10.455 1.023 -16.085 1.00 97.25 243 VAL A CA 1
ATOM 1867 C C . VAL A 1 243 ? 10.002 2.478 -16.228 1.00 97.25 243 VAL A C 1
ATOM 1869 O O . VAL A 1 243 ? 9.399 3.014 -15.305 1.00 97.25 243 VAL A O 1
ATOM 1872 N N . GLU A 1 244 ? 10.203 3.094 -17.393 1.00 97.81 244 GLU A N 1
ATOM 1873 C CA . GLU A 1 244 ? 9.764 4.463 -17.690 1.00 97.81 244 GLU A CA 1
ATOM 1874 C C . GLU A 1 244 ? 8.244 4.616 -17.575 1.00 97.81 244 GLU A C 1
ATOM 1876 O O . GLU A 1 244 ? 7.765 5.566 -16.957 1.00 97.81 244 GLU A O 1
ATOM 1881 N N . ALA A 1 245 ? 7.475 3.656 -18.103 1.00 98.12 245 ALA A N 1
ATOM 1882 C CA . ALA A 1 245 ? 6.018 3.648 -17.993 1.00 98.12 245 ALA A CA 1
ATOM 1883 C C . ALA A 1 245 ? 5.552 3.576 -16.534 1.00 98.12 245 ALA A C 1
ATOM 1885 O O . ALA A 1 245 ? 4.620 4.280 -16.137 1.00 98.12 245 ALA A O 1
ATOM 1886 N N . ARG A 1 246 ? 6.237 2.775 -15.708 1.00 97.94 246 ARG A N 1
ATOM 1887 C CA . ARG A 1 246 ? 5.996 2.731 -14.264 1.00 97.94 246 ARG A CA 1
ATOM 1888 C C . ARG A 1 246 ? 6.325 4.069 -13.602 1.00 97.94 246 ARG A C 1
ATOM 1890 O O . ARG A 1 246 ? 5.511 4.567 -12.828 1.00 97.94 246 ARG A O 1
ATOM 1897 N N . CYS A 1 247 ? 7.471 4.673 -13.913 1.00 97.94 247 CYS A N 1
ATOM 1898 C CA . CYS A 1 247 ? 7.849 5.969 -13.353 1.00 97.94 247 CYS A CA 1
ATOM 1899 C C . CYS A 1 247 ? 6.842 7.068 -13.713 1.00 97.94 247 CYS A C 1
ATOM 1901 O O . CYS A 1 247 ? 6.418 7.818 -12.832 1.00 97.94 247 CYS A O 1
ATOM 1903 N N . ALA A 1 248 ? 6.400 7.104 -14.973 1.00 97.88 248 ALA A N 1
ATOM 1904 C CA . ALA A 1 248 ? 5.372 8.023 -15.446 1.00 97.88 248 ALA A CA 1
ATOM 1905 C C . ALA A 1 248 ? 4.042 7.824 -14.707 1.00 97.88 248 ALA A C 1
ATOM 1907 O O . ALA A 1 248 ? 3.442 8.799 -14.250 1.00 97.88 248 ALA A O 1
ATOM 1908 N N . TYR A 1 249 ? 3.617 6.571 -14.514 1.00 98.19 249 TYR A N 1
ATOM 1909 C CA . TYR A 1 249 ? 2.404 6.262 -13.762 1.00 98.19 249 TYR A CA 1
ATOM 1910 C C . TYR A 1 249 ? 2.484 6.767 -12.314 1.00 98.19 249 TYR A C 1
ATOM 1912 O O . TYR A 1 249 ? 1.586 7.472 -11.851 1.00 98.19 249 TYR A O 1
ATOM 1920 N N . ILE A 1 250 ? 3.580 6.465 -11.611 1.00 97.56 250 ILE A N 1
ATOM 1921 C CA . ILE A 1 250 ? 3.800 6.899 -10.223 1.00 97.56 250 ILE A CA 1
ATOM 1922 C C . ILE A 1 250 ? 3.786 8.425 -10.132 1.00 97.56 250 ILE A C 1
ATOM 1924 O O . ILE A 1 250 ? 3.112 8.985 -9.267 1.00 97.56 250 ILE A O 1
ATOM 1928 N N . ALA A 1 251 ? 4.490 9.100 -11.039 1.00 96.75 251 ALA A N 1
ATOM 1929 C CA . ALA A 1 251 ? 4.549 10.553 -11.096 1.00 96.75 251 ALA A CA 1
ATOM 1930 C C . ALA A 1 251 ? 3.172 11.202 -11.245 1.00 96.75 251 ALA A C 1
ATOM 1932 O O . ALA A 1 251 ? 2.862 12.163 -10.540 1.00 96.75 251 ALA A O 1
ATOM 1933 N N . GLN A 1 252 ? 2.342 10.648 -12.128 1.00 96.88 252 GLN A N 1
ATOM 1934 C CA . GLN A 1 252 ? 1.006 11.159 -12.401 1.00 96.88 252 GLN A CA 1
ATOM 1935 C C . GLN A 1 252 ? 0.044 10.953 -11.220 1.00 96.88 252 GLN A C 1
ATOM 1937 O O . GLN A 1 252 ? -0.783 11.823 -10.959 1.00 96.88 252 GLN A O 1
ATOM 1942 N N . HIS A 1 253 ? 0.160 9.839 -10.488 1.00 96.56 253 HIS A N 1
ATOM 1943 C CA . HIS A 1 253 ? -0.854 9.428 -9.506 1.00 96.56 253 HIS A CA 1
ATOM 1944 C C . HIS A 1 253 ? -0.488 9.712 -8.040 1.00 96.56 253 HIS A C 1
ATOM 1946 O O . HIS A 1 253 ? -1.367 9.700 -7.185 1.00 96.56 253 HIS A O 1
ATOM 1952 N N . THR A 1 254 ? 0.779 10.001 -7.722 1.00 94.25 254 THR A N 1
ATOM 1953 C CA . THR A 1 254 ? 1.218 10.278 -6.331 1.00 94.25 254 THR A CA 1
ATOM 1954 C C . THR A 1 254 ? 1.504 11.752 -6.039 1.00 94.25 254 THR A C 1
ATOM 1956 O O . THR A 1 254 ? 1.697 12.138 -4.882 1.00 94.25 254 THR A O 1
ATOM 1959 N N . GLY A 1 255 ? 1.528 12.605 -7.067 1.00 91.00 255 GLY A N 1
ATOM 1960 C CA . GLY A 1 255 ? 1.733 14.046 -6.922 1.00 91.00 255 GLY A CA 1
ATOM 1961 C C . GLY A 1 255 ? 3.070 14.393 -6.256 1.00 91.00 255 GLY A C 1
ATOM 1962 O O . GLY A 1 255 ? 4.133 13.943 -6.681 1.00 91.00 255 GLY A O 1
ATOM 1963 N N . LYS A 1 256 ? 3.036 15.202 -5.186 1.00 90.38 256 LYS A N 1
ATOM 1964 C CA . LYS A 1 256 ? 4.251 15.694 -4.498 1.00 90.38 256 LYS A CA 1
ATOM 1965 C C . LYS A 1 256 ? 5.100 14.573 -3.877 1.00 90.38 256 LYS A C 1
ATOM 1967 O O . LYS A 1 256 ? 6.299 14.765 -3.691 1.00 90.38 256 LYS A O 1
ATOM 1972 N N . ALA A 1 257 ? 4.502 13.417 -3.577 1.00 93.75 257 ALA A N 1
ATOM 1973 C CA . ALA A 1 257 ? 5.197 12.276 -2.980 1.00 93.75 257 ALA A CA 1
ATOM 1974 C C . ALA A 1 257 ? 5.985 11.430 -4.001 1.00 93.75 257 ALA A C 1
ATOM 1976 O O . ALA A 1 257 ? 6.797 10.594 -3.598 1.00 93.75 257 ALA A O 1
ATOM 1977 N N . ALA A 1 258 ? 5.806 11.664 -5.307 1.00 95.62 258 ALA A N 1
ATOM 1978 C CA . ALA A 1 258 ? 6.366 10.826 -6.366 1.00 95.62 258 ALA A CA 1
ATOM 1979 C C . ALA A 1 258 ? 7.878 10.619 -6.261 1.00 95.62 258 ALA A C 1
ATOM 1981 O O . ALA A 1 258 ? 8.373 9.512 -6.455 1.00 95.62 258 ALA A O 1
ATOM 1982 N N . ARG A 1 259 ? 8.629 11.666 -5.907 1.00 95.12 259 ARG A N 1
ATOM 1983 C CA . ARG A 1 259 ? 10.090 11.576 -5.809 1.00 95.12 259 ARG A CA 1
ATOM 1984 C C . ARG A 1 259 ? 10.550 10.644 -4.683 1.00 95.12 259 ARG A C 1
ATOM 1986 O O . ARG A 1 259 ? 11.521 9.917 -4.878 1.00 95.12 259 ARG A O 1
ATOM 1993 N N . GLU A 1 260 ? 9.872 10.631 -3.534 1.00 94.56 260 GLU A N 1
ATOM 1994 C CA . GLU A 1 260 ? 10.235 9.711 -2.443 1.00 94.56 260 GLU A CA 1
ATOM 1995 C C . GLU A 1 260 ? 9.842 8.272 -2.778 1.00 94.56 260 GLU A C 1
ATOM 1997 O O . GLU A 1 260 ? 10.609 7.341 -2.532 1.00 94.56 260 GLU A O 1
ATOM 2002 N N . VAL A 1 261 ? 8.692 8.089 -3.427 1.00 95.56 261 VAL A N 1
ATOM 2003 C CA . VAL A 1 261 ? 8.268 6.779 -3.925 1.00 95.56 261 VAL A CA 1
ATOM 2004 C C . VAL A 1 261 ? 9.285 6.221 -4.923 1.00 95.56 261 VAL A C 1
ATOM 2006 O O . VAL A 1 261 ? 9.755 5.098 -4.750 1.00 95.56 261 VAL A O 1
ATOM 2009 N N . LEU A 1 262 ? 9.698 7.008 -5.921 1.00 95.94 262 LEU A N 1
ATOM 2010 C CA . LEU A 1 262 ? 10.691 6.586 -6.915 1.00 95.94 262 LEU A CA 1
ATOM 2011 C C . LEU A 1 262 ? 12.070 6.333 -6.294 1.00 95.94 262 LEU A C 1
ATOM 2013 O O . LEU A 1 262 ? 12.765 5.409 -6.706 1.00 95.94 262 LEU A O 1
ATOM 2017 N N . ARG A 1 263 ? 12.451 7.077 -5.248 1.00 95.31 263 ARG A N 1
ATOM 2018 C CA . ARG A 1 263 ? 13.657 6.786 -4.456 1.00 95.31 263 ARG A CA 1
ATOM 2019 C C . ARG A 1 263 ? 13.545 5.442 -3.729 1.00 95.3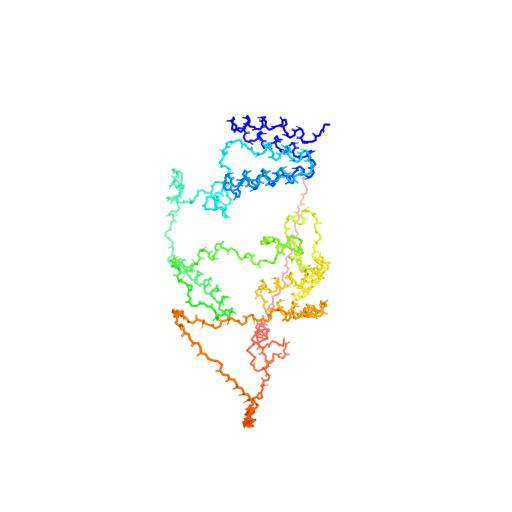1 263 ARG A C 1
ATOM 2021 O O . ARG A 1 263 ? 14.518 4.690 -3.671 1.00 95.31 263 ARG A O 1
ATOM 2028 N N . SER A 1 264 ? 12.372 5.123 -3.184 1.00 93.62 264 SER A N 1
ATOM 2029 C CA . SER A 1 264 ? 12.090 3.812 -2.593 1.00 93.62 264 SER A CA 1
ATOM 2030 C C . SER A 1 264 ? 12.174 2.696 -3.637 1.00 93.62 264 SER A C 1
ATOM 2032 O O . SER A 1 264 ? 12.847 1.695 -3.394 1.00 93.62 264 SER A O 1
ATOM 2034 N N . GLU A 1 265 ? 11.589 2.888 -4.825 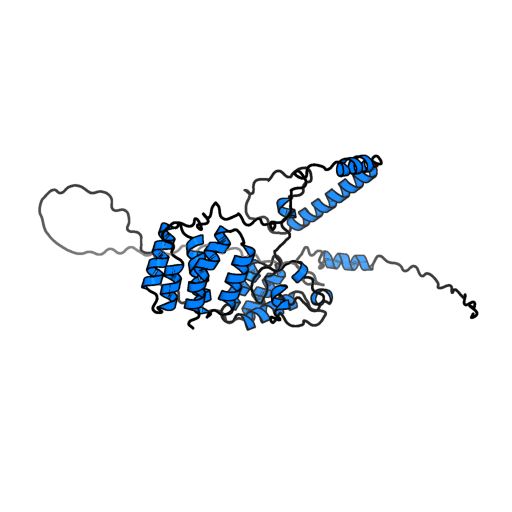1.00 93.81 265 GLU A N 1
ATOM 2035 C CA . GLU A 1 265 ? 11.689 1.927 -5.932 1.00 93.81 265 GLU A CA 1
ATOM 2036 C C . GLU A 1 265 ? 13.133 1.713 -6.375 1.00 93.81 265 GLU A C 1
ATOM 2038 O O . GLU A 1 265 ? 13.585 0.572 -6.472 1.00 93.81 265 GLU A O 1
ATOM 2043 N N . HIS A 1 266 ? 13.884 2.800 -6.561 1.00 94.94 266 HIS A N 1
ATOM 2044 C CA . HIS A 1 266 ? 15.296 2.759 -6.918 1.00 94.94 266 HIS A CA 1
ATOM 2045 C C . HIS A 1 266 ? 16.101 1.891 -5.941 1.00 94.94 266 HIS A C 1
ATOM 2047 O O . HIS A 1 266 ? 16.903 1.063 -6.363 1.00 94.94 266 HIS A O 1
ATOM 2053 N N . ARG A 1 267 ? 15.850 2.009 -4.628 1.00 92.94 267 ARG A N 1
ATOM 2054 C CA . ARG A 1 267 ? 16.502 1.163 -3.611 1.00 92.94 267 ARG A CA 1
ATOM 2055 C C . ARG A 1 267 ? 16.124 -0.319 -3.732 1.00 92.94 267 ARG A C 1
ATOM 2057 O O . ARG A 1 267 ? 16.968 -1.167 -3.452 1.00 92.94 267 ARG A O 1
ATOM 2064 N N . ARG A 1 268 ? 14.890 -0.631 -4.144 1.00 89.19 268 ARG A N 1
ATOM 2065 C CA . ARG A 1 268 ? 14.362 -2.005 -4.248 1.00 89.19 268 ARG A CA 1
ATOM 2066 C C . ARG A 1 268 ? 14.820 -2.744 -5.504 1.00 89.19 268 ARG A C 1
ATOM 2068 O O . ARG A 1 268 ? 14.967 -3.962 -5.453 1.00 89.19 268 ARG A O 1
ATOM 2075 N N . TYR A 1 269 ? 15.071 -2.048 -6.613 1.00 85.88 269 TYR A N 1
ATOM 2076 C CA . TYR A 1 269 ? 15.578 -2.697 -7.824 1.00 85.88 269 TYR A CA 1
ATOM 2077 C C . TYR A 1 269 ? 16.960 -3.323 -7.582 1.00 85.88 269 TYR A C 1
ATOM 2079 O O . TYR A 1 269 ? 17.932 -2.642 -7.254 1.00 85.88 269 TYR A O 1
ATOM 2087 N N . ALA A 1 270 ? 17.066 -4.637 -7.783 1.00 84.44 270 ALA A N 1
ATOM 2088 C CA . ALA A 1 270 ? 18.360 -5.318 -7.790 1.00 84.44 270 ALA A CA 1
ATOM 2089 C C . ALA A 1 270 ? 19.149 -5.020 -9.078 1.00 84.44 270 ALA A C 1
ATOM 2091 O O . ALA A 1 270 ? 20.372 -4.925 -9.038 1.00 84.44 270 ALA A O 1
ATOM 2092 N N . ASP A 1 271 ? 18.445 -4.838 -10.199 1.00 87.69 271 ASP A N 1
ATOM 2093 C CA . ASP A 1 271 ? 19.030 -4.588 -11.515 1.00 87.69 271 ASP A CA 1
ATOM 2094 C C . ASP A 1 271 ? 19.624 -3.165 -11.627 1.00 87.69 271 ASP A C 1
ATOM 2096 O O . ASP A 1 271 ? 18.876 -2.182 -11.540 1.00 87.69 271 ASP A O 1
ATOM 2100 N N . PRO A 1 272 ? 20.945 -3.024 -11.863 1.00 92.31 272 PRO A N 1
ATOM 2101 C CA . PRO A 1 272 ? 21.588 -1.726 -12.061 1.00 92.31 272 PRO A CA 1
ATOM 2102 C C . PRO A 1 272 ? 21.061 -0.948 -13.273 1.00 92.31 272 PRO A C 1
ATOM 2104 O O . PRO A 1 272 ? 21.082 0.281 -13.260 1.00 92.31 272 PRO A O 1
ATOM 2107 N N . TYR A 1 273 ? 20.586 -1.630 -14.321 1.00 94.44 273 TYR A N 1
ATOM 2108 C CA . TYR A 1 273 ? 20.085 -0.953 -15.518 1.00 94.44 273 TYR A CA 1
ATOM 2109 C C . TYR A 1 273 ? 18.726 -0.288 -15.264 1.00 94.44 273 TYR A C 1
ATOM 2111 O O . TYR A 1 273 ? 18.519 0.872 -15.627 1.00 94.44 273 TYR A O 1
ATOM 2119 N N . ALA A 1 274 ? 17.824 -0.980 -14.563 1.00 94.00 274 ALA A N 1
ATOM 2120 C CA . ALA A 1 274 ? 16.571 -0.391 -14.100 1.00 94.00 274 ALA A CA 1
ATOM 2121 C C . ALA A 1 274 ? 16.811 0.807 -13.164 1.00 94.00 274 ALA A C 1
ATOM 2123 O O . ALA A 1 274 ? 16.155 1.834 -13.312 1.00 94.00 274 ALA A O 1
ATOM 2124 N N . LYS A 1 275 ? 17.797 0.714 -12.260 1.00 95.94 275 LYS A N 1
ATOM 2125 C CA . LYS A 1 275 ? 18.221 1.834 -11.403 1.00 95.94 275 LYS A CA 1
ATOM 2126 C C . LYS A 1 275 ? 18.639 3.064 -12.209 1.00 95.94 275 LYS A C 1
ATOM 2128 O O . LYS A 1 275 ? 18.051 4.126 -12.029 1.00 95.94 275 LYS A O 1
ATOM 2133 N N . ALA A 1 276 ? 19.561 2.890 -13.157 1.00 97.00 276 ALA A N 1
ATOM 2134 C CA . ALA A 1 276 ? 20.013 3.972 -14.032 1.00 97.00 276 ALA A CA 1
ATOM 2135 C C . ALA A 1 276 ? 18.864 4.576 -14.862 1.00 97.00 276 ALA A C 1
ATOM 2137 O O . ALA A 1 276 ? 18.825 5.785 -15.079 1.00 97.00 276 ALA A O 1
ATOM 2138 N N . THR A 1 277 ? 17.900 3.750 -15.290 1.00 97.94 277 THR A N 1
ATOM 2139 C CA . THR A 1 277 ? 16.699 4.217 -16.005 1.00 97.94 277 THR A CA 1
ATOM 2140 C C . THR A 1 277 ? 15.834 5.113 -15.113 1.00 97.94 277 THR A C 1
ATOM 2142 O O . THR A 1 277 ? 15.386 6.164 -15.561 1.00 97.94 277 THR A O 1
ATOM 2145 N N . ILE A 1 278 ? 15.636 4.748 -13.839 1.00 97.38 278 ILE A N 1
ATOM 2146 C CA . ILE A 1 278 ? 14.889 5.572 -12.871 1.00 97.38 278 ILE A CA 1
ATOM 2147 C C . ILE A 1 278 ? 15.617 6.888 -12.598 1.00 97.38 278 ILE A C 1
ATOM 2149 O O . ILE A 1 278 ? 14.976 7.934 -12.596 1.00 97.38 278 ILE A O 1
ATOM 2153 N N . GLU A 1 279 ? 16.933 6.852 -12.372 1.00 97.12 279 GLU A N 1
ATOM 2154 C CA . GLU A 1 279 ? 17.743 8.057 -12.140 1.00 97.12 279 GLU A CA 1
ATOM 2155 C C . GLU A 1 279 ? 17.634 9.024 -13.323 1.00 97.12 279 GLU A C 1
ATOM 2157 O O . GLU A 1 279 ? 17.257 10.182 -13.139 1.00 97.12 279 GLU A O 1
ATOM 2162 N N . TYR A 1 280 ? 17.855 8.520 -14.542 1.00 97.31 280 TYR A N 1
ATOM 2163 C CA . TYR A 1 280 ? 17.702 9.297 -15.769 1.00 97.31 280 TYR A CA 1
ATOM 2164 C C . TYR A 1 280 ? 16.295 9.891 -15.903 1.00 97.31 280 TYR A C 1
ATOM 2166 O O . TYR A 1 280 ? 16.144 11.082 -16.178 1.00 97.31 280 TYR A O 1
ATOM 2174 N N . TRP A 1 281 ? 15.258 9.081 -15.675 1.00 98.00 281 TRP A N 1
ATOM 2175 C CA . TRP A 1 281 ? 13.872 9.522 -15.798 1.00 98.00 281 TRP A CA 1
ATOM 2176 C C . TRP A 1 281 ? 13.521 10.604 -14.765 1.00 98.00 281 TRP A C 1
ATOM 2178 O O . TRP A 1 281 ? 12.914 11.620 -15.106 1.00 98.00 281 TRP A O 1
ATOM 2188 N N . VAL A 1 282 ? 13.934 10.432 -13.503 1.00 96.94 282 VAL A N 1
ATOM 2189 C CA . VAL A 1 282 ? 13.715 11.424 -12.438 1.00 96.94 282 VAL A CA 1
ATOM 2190 C C . VAL A 1 282 ? 14.425 12.736 -12.767 1.00 96.94 282 VAL A C 1
ATOM 2192 O O . VAL A 1 282 ? 13.833 13.798 -12.583 1.00 96.94 282 VAL A O 1
ATOM 2195 N N . ASP A 1 283 ? 15.653 12.684 -13.276 1.00 95.44 283 ASP A N 1
ATOM 2196 C CA . ASP A 1 283 ? 16.400 13.887 -13.650 1.00 95.44 283 ASP A CA 1
ATOM 2197 C C . ASP A 1 283 ? 15.795 14.615 -14.859 1.00 95.44 283 ASP A C 1
ATOM 2199 O O . ASP A 1 283 ? 15.822 15.848 -14.902 1.00 95.44 283 ASP A O 1
ATOM 2203 N N . ALA A 1 284 ? 15.233 13.875 -15.819 1.00 96.31 284 ALA A N 1
ATOM 2204 C CA . ALA A 1 284 ? 14.642 14.432 -17.032 1.00 96.31 284 ALA A CA 1
ATOM 2205 C C . ALA A 1 284 ? 13.236 15.021 -16.818 1.00 96.31 284 ALA A C 1
ATOM 2207 O O . ALA A 1 284 ? 12.922 16.067 -17.386 1.00 96.31 284 ALA A O 1
ATOM 2208 N N . PHE A 1 285 ? 12.387 14.367 -16.016 1.00 95.44 285 PHE A N 1
ATOM 2209 C CA . PHE A 1 285 ? 10.949 14.669 -15.963 1.00 95.44 285 PHE A CA 1
ATOM 2210 C C . PHE A 1 285 ? 10.456 15.247 -14.633 1.00 95.44 285 PHE A C 1
ATOM 2212 O O . PHE A 1 285 ? 9.357 15.802 -14.590 1.00 95.44 285 PHE A O 1
ATOM 2219 N N . MET A 1 286 ? 11.226 15.156 -13.543 1.00 92.06 286 MET A N 1
ATOM 2220 C CA . MET A 1 286 ? 10.811 15.718 -12.254 1.00 92.06 286 MET A CA 1
ATOM 2221 C C . MET A 1 286 ? 11.509 17.055 -11.984 1.00 92.06 286 MET A C 1
ATOM 2223 O O . MET A 1 286 ? 12.741 17.108 -11.981 1.00 92.06 286 MET A O 1
ATOM 2227 N N . PRO A 1 287 ? 10.775 18.130 -11.627 1.00 87.12 287 PRO A N 1
ATOM 2228 C CA . PRO A 1 287 ? 11.387 19.418 -11.311 1.00 87.12 287 PRO A CA 1
ATOM 2229 C C . PRO A 1 287 ? 12.378 19.237 -10.167 1.00 87.12 287 PRO A C 1
ATOM 2231 O O . PRO A 1 287 ? 12.035 18.617 -9.156 1.00 87.12 287 PRO A O 1
ATOM 2234 N N . LYS A 1 288 ? 13.615 19.718 -10.319 1.00 81.69 288 LYS A N 1
ATOM 2235 C CA . LYS A 1 288 ? 14.615 19.638 -9.248 1.00 81.69 288 LYS A CA 1
ATOM 2236 C C . LYS A 1 288 ? 14.050 20.354 -8.026 1.00 81.69 288 LYS A C 1
ATOM 2238 O O . LYS A 1 288 ? 13.692 21.526 -8.110 1.00 81.69 288 LYS A O 1
ATOM 2243 N N . VAL A 1 289 ? 13.927 19.635 -6.908 1.00 77.75 289 VAL A N 1
ATOM 2244 C CA . VAL A 1 289 ? 13.595 20.286 -5.637 1.00 77.75 289 VAL A CA 1
ATOM 2245 C C . VAL A 1 289 ? 14.766 21.210 -5.357 1.00 77.75 289 VAL A C 1
ATOM 2247 O O . VAL A 1 289 ? 15.890 20.726 -5.211 1.00 77.75 289 VAL A O 1
ATOM 2250 N N . ALA A 1 290 ? 14.527 22.522 -5.365 1.00 76.62 290 ALA A N 1
ATOM 2251 C CA . ALA A 1 290 ? 15.534 23.462 -4.907 1.00 76.62 290 ALA A CA 1
ATOM 2252 C C . ALA A 1 290 ? 15.959 23.007 -3.504 1.00 76.62 290 ALA A C 1
ATOM 2254 O O . ALA A 1 290 ? 15.076 22.669 -2.706 1.00 76.62 290 ALA A O 1
ATOM 2255 N N . PRO A 1 291 ? 17.267 22.907 -3.214 1.00 74.31 291 PRO A N 1
ATOM 2256 C CA . PRO A 1 291 ? 17.700 22.565 -1.870 1.00 74.31 291 PRO A CA 1
ATOM 2257 C C . PRO A 1 291 ? 16.992 23.520 -0.912 1.00 74.31 291 PRO A C 1
ATOM 2259 O O . PRO A 1 291 ? 16.986 24.731 -1.145 1.00 74.31 291 PRO A O 1
ATOM 2262 N N . ALA A 1 292 ? 16.315 22.967 0.099 1.00 71.50 292 ALA 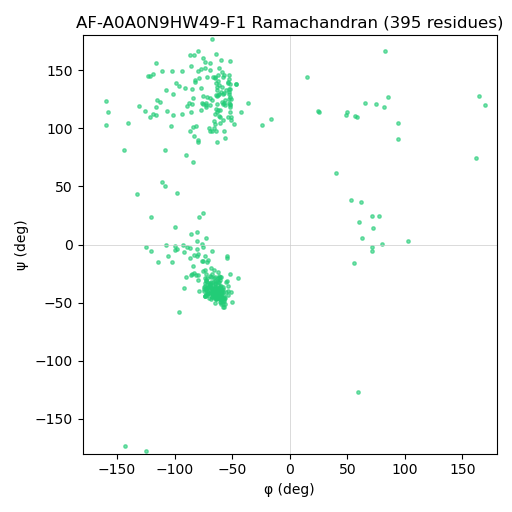A N 1
ATOM 2263 C CA . ALA A 1 292 ? 15.694 23.794 1.122 1.00 71.50 292 ALA A CA 1
ATOM 2264 C C . ALA A 1 292 ? 16.771 24.753 1.653 1.00 71.50 292 ALA A C 1
ATOM 2266 O O . ALA A 1 292 ? 17.918 24.310 1.803 1.00 71.50 292 ALA A O 1
ATOM 2267 N N . PRO A 1 293 ? 16.453 26.042 1.878 1.00 71.31 293 PRO A N 1
ATOM 2268 C CA . PRO A 1 293 ? 17.416 26.961 2.460 1.00 71.31 293 PRO A CA 1
ATOM 2269 C C . PRO A 1 293 ? 17.941 26.309 3.735 1.00 71.31 293 PRO A C 1
ATOM 2271 O O . PRO A 1 293 ? 17.165 25.938 4.617 1.00 71.31 293 PRO A O 1
ATOM 2274 N N . VAL A 1 294 ? 19.249 26.057 3.759 1.00 73.31 294 VAL A N 1
ATOM 2275 C CA . VAL A 1 294 ? 19.916 25.473 4.916 1.00 73.31 294 VAL A CA 1
ATOM 2276 C C . VAL A 1 294 ? 19.683 26.458 6.046 1.00 73.31 294 VAL A C 1
ATOM 2278 O O . VAL A 1 294 ? 20.168 27.584 5.983 1.00 73.31 294 VAL A O 1
ATOM 2281 N N . ASN A 1 295 ? 18.860 26.072 7.018 1.00 69.38 295 ASN A N 1
ATOM 2282 C CA . ASN A 1 295 ? 18.542 26.936 8.138 1.00 69.38 295 ASN A CA 1
ATOM 2283 C C . ASN A 1 295 ? 19.805 27.036 9.005 1.00 69.38 295 ASN A C 1
ATOM 2285 O O . ASN A 1 295 ? 20.149 26.091 9.716 1.00 69.38 295 ASN A O 1
ATOM 2289 N N . THR A 1 296 ? 20.541 28.139 8.864 1.00 68.38 296 THR A N 1
ATOM 2290 C CA . THR A 1 296 ? 21.814 28.405 9.556 1.00 68.38 296 THR A CA 1
ATOM 2291 C C . THR A 1 296 ? 21.648 28.597 11.062 1.00 68.38 296 THR A C 1
ATOM 2293 O O . THR A 1 296 ? 22.643 28.655 11.774 1.00 68.38 296 THR A O 1
ATOM 2296 N N . ASP A 1 297 ? 20.410 28.624 11.554 1.00 67.44 297 ASP A N 1
ATOM 2297 C CA . ASP A 1 297 ? 20.087 28.795 12.972 1.00 67.44 297 ASP A CA 1
ATOM 2298 C C . ASP A 1 297 ? 20.390 27.545 13.822 1.00 67.44 297 ASP A C 1
ATOM 2300 O O . ASP A 1 297 ? 20.398 27.622 15.045 1.00 67.44 297 ASP A O 1
ATOM 2304 N N . ASN A 1 298 ? 20.710 26.407 13.191 1.00 60.84 298 ASN A N 1
ATOM 2305 C CA . ASN A 1 298 ? 21.305 25.239 13.854 1.00 60.84 298 ASN A CA 1
ATOM 2306 C C . ASN A 1 298 ? 22.833 25.220 13.675 1.00 60.84 298 ASN A C 1
ATOM 2308 O O . ASN A 1 298 ? 23.420 24.182 13.354 1.00 60.84 298 ASN A O 1
ATOM 2312 N N . ALA A 1 299 ? 23.490 26.369 13.855 1.00 57.75 299 ALA A N 1
ATOM 2313 C CA . ALA A 1 299 ? 24.910 26.359 14.177 1.00 57.75 299 ALA A CA 1
ATOM 2314 C C . ALA A 1 299 ? 25.091 25.487 15.437 1.00 57.75 299 ALA A C 1
ATOM 2316 O O . ALA A 1 299 ? 24.300 25.627 16.375 1.00 57.75 299 ALA A O 1
ATOM 2317 N N . PRO A 1 300 ? 26.056 24.551 15.462 1.00 56.44 300 PRO A N 1
ATOM 2318 C CA . PRO A 1 300 ? 26.324 23.758 16.650 1.00 56.44 300 PRO A CA 1
ATOM 2319 C C . PRO A 1 300 ? 26.501 24.707 17.832 1.00 56.44 300 PRO A C 1
ATOM 2321 O O . PRO A 1 300 ? 27.366 25.578 17.790 1.00 56.44 300 PRO A O 1
ATOM 2324 N N . ILE A 1 301 ? 25.660 24.559 18.856 1.00 61.56 301 ILE A N 1
ATOM 2325 C CA . ILE A 1 301 ? 25.926 25.151 20.163 1.00 61.56 301 ILE A CA 1
ATOM 2326 C C . ILE A 1 301 ? 27.277 24.566 20.564 1.00 61.56 301 ILE A C 1
ATOM 2328 O O . ILE A 1 301 ? 27.374 23.360 20.803 1.00 61.56 301 ILE A O 1
ATOM 2332 N N . GLU A 1 302 ? 28.322 25.391 20.514 1.00 55.78 302 GLU A N 1
ATOM 2333 C CA . GLU A 1 302 ? 29.636 25.035 21.026 1.00 55.78 302 GLU A CA 1
ATOM 2334 C C . GLU A 1 302 ? 29.418 24.540 22.453 1.00 55.78 302 GLU A C 1
ATOM 2336 O O . GLU A 1 302 ? 28.915 25.269 23.311 1.00 55.78 302 GLU A O 1
ATOM 2341 N N . ALA A 1 303 ? 29.678 23.249 22.667 1.00 52.59 303 ALA A N 1
ATOM 2342 C CA . ALA A 1 303 ? 29.584 22.653 23.984 1.00 52.59 303 ALA A CA 1
ATOM 2343 C C . ALA A 1 303 ? 30.500 23.467 24.910 1.00 52.59 303 ALA A C 1
ATOM 2345 O O . ALA A 1 303 ? 31.676 23.633 24.569 1.00 52.59 303 ALA A O 1
ATOM 2346 N N . PRO A 1 304 ? 29.992 24.016 26.029 1.00 55.72 304 PRO A N 1
ATOM 2347 C CA . PRO A 1 304 ? 30.843 24.733 26.959 1.00 55.72 304 PRO A CA 1
ATOM 2348 C C . PRO A 1 304 ? 31.926 23.769 27.439 1.00 55.72 304 PRO A C 1
ATOM 2350 O O . PRO A 1 304 ? 31.625 22.681 27.931 1.00 55.72 304 PRO A O 1
ATOM 2353 N N . ALA A 1 305 ? 33.177 24.169 27.218 1.00 54.00 305 ALA A N 1
ATOM 2354 C CA . ALA A 1 305 ? 34.345 23.478 27.724 1.00 54.00 305 ALA A CA 1
ATOM 2355 C C . ALA A 1 305 ? 34.220 23.305 29.242 1.00 54.00 305 ALA A C 1
ATOM 2357 O O . ALA A 1 305 ? 33.755 24.205 29.944 1.00 54.00 305 ALA A O 1
ATOM 2358 N N . ASP A 1 306 ? 34.619 22.125 29.699 1.00 48.16 306 ASP A N 1
ATOM 2359 C CA . ASP A 1 306 ? 34.614 21.681 31.083 1.00 48.16 306 ASP A CA 1
ATOM 2360 C C . ASP A 1 306 ? 35.110 22.773 32.049 1.00 48.16 306 ASP A C 1
ATOM 2362 O O . ASP A 1 306 ? 36.275 23.171 32.028 1.00 48.16 306 ASP A O 1
ATOM 2366 N N . ALA A 1 307 ? 34.208 23.251 32.911 1.00 47.91 307 ALA A N 1
ATOM 2367 C CA . ALA A 1 307 ? 34.555 24.030 34.090 1.00 47.91 307 ALA A CA 1
ATOM 2368 C C . ALA A 1 307 ? 34.908 23.052 35.218 1.00 47.91 307 ALA A C 1
ATOM 2370 O O . ALA A 1 307 ? 34.036 22.440 35.838 1.00 47.91 307 ALA A O 1
ATOM 2371 N N . GLU A 1 308 ? 36.209 22.879 35.431 1.00 51.47 308 GLU A N 1
ATOM 2372 C CA . GLU A 1 308 ? 36.775 22.233 36.607 1.00 51.47 308 GLU A CA 1
ATOM 2373 C C . GLU A 1 308 ? 36.421 22.999 37.895 1.00 51.47 308 GLU A C 1
ATOM 2375 O O . GLU A 1 308 ? 36.528 24.220 37.955 1.00 51.47 308 GLU A O 1
ATOM 2380 N N . ALA A 1 309 ? 36.055 22.216 38.913 1.00 48.78 309 ALA A N 1
ATOM 2381 C CA . ALA A 1 309 ? 36.353 22.373 40.339 1.00 48.78 309 ALA A CA 1
ATOM 2382 C C . ALA A 1 309 ? 36.094 23.727 41.038 1.00 48.78 309 ALA A C 1
ATOM 2384 O O . ALA A 1 309 ? 36.837 24.693 40.892 1.00 48.78 309 ALA A O 1
ATOM 2385 N N . ASP A 1 310 ? 35.128 23.698 41.964 1.00 50.59 310 ASP A N 1
ATOM 2386 C CA . ASP A 1 310 ? 35.058 24.574 43.140 1.00 50.59 310 ASP A CA 1
ATOM 2387 C C . ASP A 1 310 ? 36.378 24.565 43.942 1.00 50.59 310 ASP A C 1
ATOM 2389 O O . ASP A 1 310 ? 36.873 23.490 44.309 1.00 50.59 310 ASP A O 1
ATOM 2393 N N . PRO A 1 311 ? 36.880 25.746 44.343 1.00 56.03 311 PRO A N 1
ATOM 2394 C CA . PRO A 1 311 ? 37.415 25.903 45.690 1.00 56.03 311 PRO A CA 1
ATOM 2395 C C . PRO A 1 311 ? 36.653 26.958 46.510 1.00 56.03 311 PRO A C 1
ATOM 2397 O O . PRO A 1 311 ? 36.155 27.963 46.007 1.00 56.03 311 PRO A O 1
ATOM 2400 N N . GLU A 1 312 ? 36.591 26.676 47.809 1.00 54.56 312 GLU A N 1
ATOM 2401 C CA . GLU A 1 312 ? 35.968 27.446 48.887 1.00 54.56 312 GLU A CA 1
ATOM 2402 C C . GLU A 1 312 ? 36.381 28.934 48.971 1.00 54.56 312 GLU A C 1
ATOM 2404 O O . GLU A 1 312 ? 37.459 29.322 48.515 1.00 54.56 312 GLU A O 1
ATOM 2409 N N . PRO A 1 313 ? 35.547 29.783 49.612 1.00 54.53 313 PRO A N 1
ATOM 2410 C CA . PRO A 1 313 ? 35.714 31.231 49.603 1.00 54.53 313 PRO A CA 1
ATOM 2411 C C . PRO A 1 313 ? 36.678 31.726 50.690 1.00 54.53 313 PRO A C 1
ATOM 2413 O O . PRO A 1 313 ? 36.401 31.611 51.885 1.00 54.53 313 PRO A O 1
ATOM 2416 N N . THR A 1 314 ? 37.753 32.404 50.284 1.00 47.84 314 THR A N 1
ATOM 2417 C CA . THR A 1 314 ? 38.511 33.301 51.167 1.00 47.84 314 THR A CA 1
ATOM 2418 C C . THR A 1 314 ? 38.650 34.691 50.558 1.00 47.84 314 THR A C 1
ATOM 2420 O O . THR A 1 314 ? 39.262 34.869 49.513 1.00 47.84 314 THR A O 1
ATOM 2423 N N . ASN A 1 315 ? 38.017 35.625 51.264 1.00 42.38 315 ASN A N 1
ATOM 2424 C CA . ASN A 1 315 ? 38.353 37.015 51.562 1.00 42.38 315 ASN A CA 1
ATOM 2425 C C . ASN A 1 315 ? 39.452 37.772 50.781 1.00 42.38 315 ASN A C 1
ATOM 2427 O O . ASN A 1 315 ? 40.560 37.289 50.580 1.00 42.38 315 ASN A O 1
ATOM 2431 N N . ASP A 1 316 ? 39.133 39.060 50.614 1.00 35.59 316 ASP A N 1
ATOM 2432 C CA . ASP A 1 316 ? 40.002 40.241 50.521 1.00 35.59 316 ASP A CA 1
ATOM 2433 C C . ASP A 1 316 ? 40.463 40.767 49.144 1.00 35.59 316 ASP A C 1
ATOM 2435 O O . ASP A 1 316 ? 41.400 40.289 48.520 1.00 35.59 316 ASP A O 1
ATOM 2439 N N . THR A 1 317 ? 39.802 41.873 48.771 1.00 43.28 317 THR A N 1
ATOM 2440 C CA . THR A 1 317 ? 40.385 43.217 48.570 1.00 43.28 317 THR A CA 1
ATOM 2441 C C . THR A 1 317 ? 41.513 43.394 47.543 1.00 43.28 317 THR A C 1
ATOM 2443 O O . THR A 1 317 ? 42.658 43.071 47.835 1.00 43.28 317 THR A O 1
ATOM 2446 N N . ALA A 1 318 ? 41.209 44.070 46.421 1.00 38.34 318 ALA A N 1
ATOM 2447 C CA . ALA A 1 318 ? 41.862 45.313 45.948 1.00 38.34 318 ALA A CA 1
ATOM 2448 C C . ALA A 1 318 ? 41.552 45.603 44.456 1.00 38.34 318 ALA A C 1
ATOM 2450 O O . ALA A 1 318 ? 41.766 44.757 43.592 1.00 38.34 318 ALA A O 1
ATOM 2451 N N . GLU A 1 319 ? 41.083 46.822 44.158 1.00 41.91 319 GLU A N 1
ATOM 2452 C CA . GLU A 1 319 ? 41.286 47.510 42.861 1.00 41.91 319 GLU A CA 1
ATOM 2453 C C . GLU A 1 319 ? 42.798 47.873 42.703 1.00 41.91 319 GLU A C 1
ATOM 2455 O O . GLU A 1 319 ? 43.520 47.692 43.689 1.00 41.91 319 GLU A O 1
ATOM 2460 N N . PRO A 1 320 ? 43.335 48.461 41.601 1.00 60.53 320 PRO A N 1
ATOM 2461 C CA . PRO A 1 320 ? 42.693 48.991 40.388 1.00 60.53 320 PRO A CA 1
ATOM 2462 C C . PRO A 1 320 ? 43.482 48.776 39.054 1.00 60.53 320 PRO A C 1
ATOM 2464 O O . PRO A 1 320 ? 44.543 48.161 39.010 1.00 60.53 320 PRO A O 1
ATOM 2467 N N . ASP A 1 321 ? 42.947 49.391 37.991 1.00 35.25 321 ASP A N 1
ATOM 2468 C CA . ASP A 1 321 ? 43.652 50.125 36.920 1.00 35.25 321 ASP A CA 1
ATOM 2469 C C . ASP A 1 321 ? 44.262 49.457 35.660 1.00 35.25 321 ASP A C 1
ATOM 2471 O O . ASP A 1 321 ? 45.208 48.678 35.680 1.00 35.25 321 ASP A O 1
ATOM 2475 N N . THR A 1 322 ? 43.821 50.050 34.538 1.00 37.19 322 THR A N 1
ATOM 2476 C CA . THR A 1 322 ? 44.572 50.498 33.342 1.00 37.19 322 THR A CA 1
ATOM 2477 C C . THR A 1 322 ? 44.978 49.537 32.211 1.00 37.19 322 THR A C 1
ATOM 2479 O O . THR A 1 322 ? 45.805 48.647 32.343 1.00 37.19 322 THR A O 1
ATOM 2482 N N . ASP A 1 323 ? 44.423 49.888 31.043 1.00 33.09 323 ASP A N 1
ATOM 2483 C CA . ASP A 1 323 ? 45.072 50.154 29.753 1.00 33.09 323 ASP A CA 1
ATOM 2484 C C . ASP A 1 323 ? 45.815 49.068 28.947 1.00 33.09 323 ASP A C 1
ATOM 2486 O O . ASP A 1 323 ? 46.868 48.558 29.301 1.00 33.09 323 ASP A O 1
ATOM 2490 N N . THR A 1 324 ? 45.304 48.915 27.716 1.00 37.53 324 THR A N 1
ATOM 2491 C CA . THR A 1 324 ? 46.030 49.114 26.446 1.00 37.53 324 THR A CA 1
ATOM 2492 C C . THR A 1 324 ? 47.311 48.305 26.194 1.00 37.53 324 THR A C 1
ATOM 2494 O O . THR A 1 324 ? 48.378 48.658 26.677 1.00 37.53 324 THR A O 1
ATOM 2497 N N . ALA A 1 325 ? 47.253 47.354 25.248 1.00 35.12 325 ALA A N 1
ATOM 2498 C CA . ALA A 1 325 ? 47.998 47.417 23.973 1.00 35.12 325 ALA A CA 1
ATOM 2499 C C . ALA A 1 325 ? 47.951 46.092 23.181 1.00 35.12 325 ALA A C 1
ATOM 2501 O O . ALA A 1 325 ? 48.428 45.050 23.612 1.00 35.12 325 ALA A O 1
ATOM 2502 N N . THR A 1 326 ? 47.408 46.194 21.968 1.00 43.09 326 THR A N 1
ATOM 2503 C CA . THR A 1 326 ? 47.990 45.772 20.682 1.00 43.09 326 THR A CA 1
ATOM 2504 C C . THR A 1 326 ? 49.037 44.645 20.662 1.00 43.09 326 THR A C 1
ATOM 2506 O O . THR A 1 326 ? 50.202 44.876 20.970 1.00 43.09 326 THR A O 1
ATOM 2509 N N . ALA A 1 327 ? 48.686 43.505 20.058 1.00 36.84 327 ALA A N 1
ATOM 2510 C CA . ALA A 1 327 ? 49.614 42.731 19.225 1.00 36.84 327 ALA A CA 1
ATOM 2511 C C . ALA A 1 327 ? 48.852 41.827 18.239 1.00 36.84 327 ALA A C 1
ATOM 2513 O O . ALA A 1 327 ? 48.166 40.885 18.623 1.00 36.84 327 ALA A O 1
ATOM 2514 N N . ALA A 1 328 ? 48.990 42.125 16.948 1.00 49.44 328 ALA A N 1
ATOM 2515 C CA . ALA A 1 328 ? 48.626 41.233 15.852 1.00 49.44 328 ALA A CA 1
ATOM 2516 C C . ALA A 1 328 ? 49.643 40.083 15.726 1.00 49.44 328 ALA A C 1
ATOM 2518 O O . ALA A 1 328 ? 50.833 40.318 15.949 1.00 49.44 328 ALA A O 1
ATOM 2519 N N . PRO A 1 329 ? 49.242 38.904 15.221 1.00 51.84 329 PRO A N 1
ATOM 2520 C CA . PRO A 1 329 ? 50.181 38.013 14.560 1.00 51.84 329 PRO A CA 1
ATOM 2521 C C . PRO A 1 329 ? 49.842 37.813 13.076 1.00 51.84 329 PRO A C 1
ATOM 2523 O O . PRO A 1 329 ? 48.833 37.236 12.685 1.00 51.84 329 PRO A O 1
ATOM 2526 N N . MET A 1 330 ? 50.748 38.366 12.274 1.00 37.34 330 MET A N 1
ATOM 2527 C CA . MET A 1 330 ? 51.413 37.801 11.097 1.00 37.34 330 MET A CA 1
ATOM 2528 C C . MET A 1 330 ? 50.734 36.664 10.312 1.00 37.34 330 MET A C 1
ATOM 2530 O O . MET A 1 330 ? 50.674 35.506 10.718 1.00 37.34 330 MET A O 1
ATOM 2534 N N . VAL A 1 331 ? 50.405 37.030 9.074 1.00 44.62 331 VAL A N 1
ATOM 2535 C CA . VAL A 1 331 ? 50.201 36.178 7.899 1.00 44.62 331 VAL A CA 1
ATOM 2536 C C . VAL A 1 331 ? 51.456 35.345 7.610 1.00 44.62 331 VAL A C 1
ATOM 2538 O O . VAL A 1 331 ? 52.552 35.890 7.486 1.00 44.62 331 VAL A O 1
ATOM 2541 N N . THR A 1 332 ? 51.282 34.037 7.419 1.00 46.97 332 THR A N 1
ATOM 2542 C CA . THR A 1 332 ? 52.266 33.154 6.773 1.00 46.97 332 THR A CA 1
ATOM 2543 C C . THR A 1 332 ? 51.768 32.759 5.376 1.00 46.97 332 THR A C 1
ATOM 2545 O O . THR A 1 332 ? 50.599 32.397 5.232 1.00 46.97 332 THR A O 1
ATOM 2548 N N . PRO A 1 333 ? 52.609 32.839 4.327 1.00 44.41 333 PRO A N 1
ATOM 2549 C CA . PRO A 1 333 ? 52.219 32.465 2.974 1.00 44.41 333 PRO A CA 1
ATOM 2550 C C . PRO A 1 333 ? 52.315 30.952 2.748 1.00 44.41 333 PRO A C 1
ATOM 2552 O O . PRO A 1 333 ? 53.252 30.284 3.187 1.00 44.41 333 PRO A O 1
ATOM 2555 N N . ALA A 1 334 ? 51.320 30.437 2.028 1.00 38.22 334 ALA A N 1
ATOM 2556 C CA . ALA A 1 334 ? 51.183 29.049 1.621 1.00 38.22 334 ALA A CA 1
ATOM 2557 C C . ALA A 1 334 ? 52.311 28.618 0.668 1.00 38.22 334 ALA A C 1
ATOM 2559 O O . ALA A 1 334 ? 52.561 29.261 -0.351 1.00 38.22 334 ALA A O 1
ATOM 2560 N N . ALA A 1 335 ? 52.956 27.498 0.996 1.00 40.69 335 ALA A N 1
ATOM 2561 C CA . ALA A 1 335 ? 53.890 26.811 0.119 1.00 40.69 335 ALA A CA 1
ATOM 2562 C C . ALA A 1 335 ? 53.132 26.061 -0.989 1.00 40.69 335 ALA A C 1
ATOM 2564 O O . ALA A 1 335 ? 52.205 25.290 -0.739 1.00 40.69 335 ALA A O 1
ATOM 2565 N N . GLU A 1 336 ? 53.558 26.324 -2.217 1.00 41.19 336 GLU A N 1
ATOM 2566 C CA . GLU A 1 336 ? 53.051 25.808 -3.481 1.00 41.19 336 GLU A CA 1
ATOM 2567 C C . GLU A 1 336 ? 53.362 24.306 -3.628 1.00 41.19 336 GLU A C 1
ATOM 2569 O O . GLU A 1 336 ? 54.517 23.877 -3.590 1.00 41.19 336 GLU A O 1
ATOM 2574 N N . ALA A 1 337 ? 52.314 23.489 -3.757 1.00 47.41 337 ALA A N 1
ATOM 2575 C CA . ALA A 1 337 ? 52.421 22.045 -3.948 1.00 47.41 337 ALA A CA 1
ATOM 2576 C C . ALA A 1 337 ? 52.758 21.695 -5.416 1.00 47.41 337 ALA A C 1
ATOM 2578 O O . ALA A 1 337 ? 52.242 22.336 -6.334 1.00 47.41 337 ALA A O 1
ATOM 2579 N N . PRO A 1 338 ? 53.574 20.655 -5.673 1.00 52.84 338 PRO A N 1
ATOM 2580 C CA . PRO A 1 338 ? 53.975 20.272 -7.026 1.00 52.84 338 PRO A CA 1
ATOM 2581 C C . PRO A 1 338 ? 52.804 19.695 -7.849 1.00 52.84 338 PRO A C 1
ATOM 2583 O O . PRO A 1 338 ? 51.907 19.054 -7.292 1.00 52.84 338 PRO A O 1
ATOM 2586 N N . PRO A 1 339 ? 52.814 19.856 -9.188 1.00 46.22 339 PRO A N 1
ATOM 2587 C CA . PRO A 1 339 ? 51.704 19.453 -10.042 1.00 46.22 339 PRO A CA 1
ATOM 2588 C C . PRO A 1 339 ? 51.528 17.930 -10.077 1.00 46.22 339 PRO A C 1
ATOM 2590 O O . PRO A 1 339 ? 52.431 17.166 -10.434 1.00 46.22 339 PRO A O 1
ATOM 2593 N N . ALA A 1 340 ? 50.315 17.493 -9.740 1.00 40.59 340 ALA A N 1
ATOM 2594 C CA . ALA A 1 340 ? 49.874 16.114 -9.862 1.00 40.59 340 ALA A CA 1
ATOM 2595 C C . ALA A 1 340 ? 49.907 15.658 -11.331 1.00 40.59 340 ALA A C 1
ATOM 2597 O O . ALA A 1 340 ? 49.348 16.297 -12.224 1.00 40.59 340 ALA A O 1
ATOM 2598 N N . LYS A 1 341 ? 50.546 14.510 -11.575 1.00 43.03 341 LYS A N 1
ATOM 2599 C CA . LYS A 1 341 ? 50.579 13.838 -12.879 1.00 43.03 341 LYS A CA 1
ATOM 2600 C C . LYS A 1 341 ? 49.152 13.485 -13.307 1.00 43.03 341 LYS A C 1
ATOM 2602 O O . LYS A 1 341 ? 48.492 12.658 -12.679 1.00 43.03 341 LYS A O 1
ATOM 2607 N N . THR A 1 342 ? 48.687 14.087 -14.396 1.00 41.19 342 THR A N 1
ATOM 2608 C CA . THR A 1 342 ? 47.410 13.778 -15.040 1.00 41.19 342 THR A CA 1
ATOM 2609 C C . THR A 1 342 ? 47.459 12.379 -15.652 1.00 41.19 342 THR A C 1
ATOM 2611 O O . THR A 1 342 ? 47.952 12.159 -16.757 1.00 41.19 342 THR A O 1
ATOM 2614 N N . ALA A 1 343 ? 46.928 11.396 -14.923 1.00 42.59 343 ALA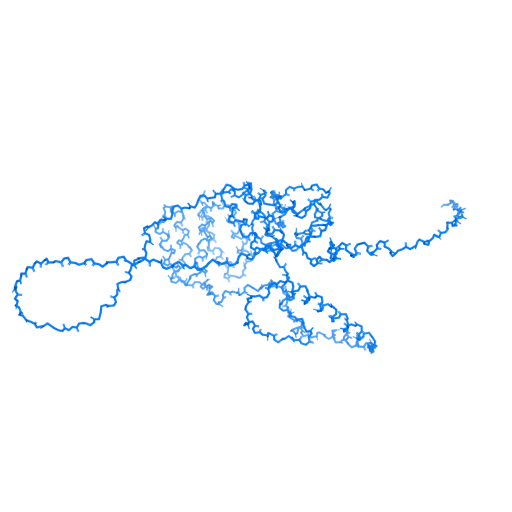 A N 1
ATOM 2615 C CA . ALA A 1 343 ? 46.607 10.092 -15.481 1.00 42.59 343 ALA A CA 1
ATOM 2616 C C . ALA A 1 343 ? 45.483 10.271 -16.512 1.00 42.59 343 ALA A C 1
ATOM 2618 O O . ALA A 1 343 ? 44.322 10.504 -16.168 1.00 42.59 343 ALA A O 1
ATOM 2619 N N . THR A 1 344 ? 45.825 10.180 -17.795 1.00 48.41 344 THR A N 1
ATOM 2620 C CA . THR A 1 344 ? 44.851 10.110 -18.883 1.00 48.41 344 THR A CA 1
ATOM 2621 C C . THR A 1 344 ? 43.985 8.867 -18.676 1.00 48.41 344 THR A C 1
ATOM 2623 O O . THR A 1 344 ? 44.419 7.739 -18.908 1.00 48.41 344 THR A O 1
ATOM 2626 N N . LYS A 1 345 ? 42.744 9.068 -18.207 1.00 49.38 345 LYS A N 1
ATOM 2627 C CA . LYS A 1 345 ? 41.704 8.032 -18.158 1.00 49.38 345 LYS A CA 1
ATOM 2628 C C . LYS A 1 345 ? 41.505 7.488 -19.573 1.00 49.38 345 LYS A C 1
ATOM 2630 O O . LYS A 1 345 ? 40.804 8.085 -20.388 1.00 49.38 345 LYS A O 1
ATOM 2635 N N . ARG A 1 346 ? 42.135 6.353 -19.880 1.00 51.06 346 ARG A N 1
ATOM 2636 C CA . ARG A 1 346 ? 41.839 5.586 -21.091 1.00 51.06 346 ARG A CA 1
ATOM 2637 C C . ARG A 1 346 ? 40.379 5.144 -20.997 1.00 51.06 346 ARG A C 1
ATOM 2639 O O . ARG A 1 346 ? 40.021 4.418 -20.073 1.00 51.06 346 ARG A O 1
ATOM 2646 N N . LYS A 1 347 ? 39.534 5.627 -21.916 1.00 70.69 347 LYS A N 1
ATOM 2647 C CA . LYS A 1 347 ? 38.146 5.165 -22.054 1.00 70.69 347 LYS A CA 1
ATOM 2648 C C . LYS A 1 347 ? 38.158 3.640 -22.169 1.00 70.69 347 LYS A C 1
ATOM 2650 O O . LYS A 1 347 ? 38.933 3.093 -22.954 1.00 70.69 347 LYS A O 1
ATOM 2655 N N . ALA A 1 348 ? 37.337 2.969 -21.364 1.00 73.56 348 ALA A N 1
ATOM 2656 C CA . ALA A 1 348 ? 37.189 1.525 -21.452 1.00 73.56 348 ALA A CA 1
ATOM 2657 C C . ALA A 1 348 ? 36.705 1.156 -22.868 1.00 73.56 348 ALA A C 1
ATOM 2659 O O . ALA A 1 348 ? 35.826 1.842 -23.396 1.00 73.56 348 ALA A O 1
ATOM 2660 N N . PRO A 1 349 ? 37.278 0.123 -23.506 1.00 77.25 349 PRO A N 1
ATOM 2661 C CA . PRO A 1 349 ? 36.823 -0.315 -24.818 1.00 77.25 349 PRO A CA 1
ATOM 2662 C C . PRO A 1 349 ? 35.372 -0.808 -24.723 1.00 77.25 349 PRO A C 1
ATOM 2664 O O . PRO A 1 349 ? 35.054 -1.648 -23.882 1.00 77.25 349 PRO A O 1
ATOM 2667 N N . THR A 1 350 ? 34.500 -0.278 -25.579 1.00 86.19 350 THR A N 1
ATOM 2668 C CA . THR A 1 350 ? 33.106 -0.709 -25.753 1.00 86.19 350 THR A CA 1
ATOM 2669 C C . THR A 1 350 ? 33.010 -1.729 -26.886 1.00 86.19 350 THR A C 1
ATOM 2671 O O . THR A 1 350 ? 33.801 -1.692 -27.828 1.00 86.19 350 THR A O 1
ATOM 2674 N N . CYS A 1 351 ? 32.055 -2.654 -26.803 1.00 85.75 351 CYS A N 1
ATOM 2675 C CA . CYS A 1 351 ? 31.733 -3.567 -27.898 1.00 85.75 351 CYS A CA 1
ATOM 2676 C C . CYS A 1 351 ? 31.218 -2.782 -29.114 1.00 85.75 351 CYS A C 1
ATOM 2678 O O . CYS A 1 351 ? 30.331 -1.946 -28.956 1.00 85.75 351 CYS A O 1
ATOM 2680 N N . ASN A 1 352 ? 31.728 -3.074 -30.310 1.00 85.19 352 ASN A N 1
ATOM 2681 C CA . ASN A 1 352 ? 31.313 -2.404 -31.546 1.00 85.19 352 ASN A CA 1
ATOM 2682 C C . ASN A 1 352 ? 29.869 -2.739 -31.949 1.00 85.19 352 ASN A C 1
ATOM 2684 O O . ASN A 1 352 ? 29.215 -1.911 -32.571 1.00 85.19 352 ASN A O 1
ATOM 2688 N N . ASP A 1 353 ? 29.374 -3.921 -31.570 1.00 78.56 353 ASP A N 1
ATOM 2689 C CA . ASP A 1 353 ? 28.064 -4.406 -32.018 1.00 78.56 353 ASP A CA 1
ATOM 2690 C C . ASP A 1 353 ? 26.934 -4.020 -31.053 1.00 78.56 353 ASP A C 1
ATOM 2692 O O . ASP A 1 353 ? 25.835 -3.683 -31.480 1.00 78.56 353 ASP A O 1
ATOM 2696 N N . CYS A 1 354 ? 27.193 -4.047 -29.740 1.00 80.88 354 CYS A N 1
ATOM 2697 C CA . CYS A 1 354 ? 26.157 -3.815 -28.724 1.00 80.88 354 CYS A CA 1
ATOM 2698 C C . CYS A 1 354 ? 26.464 -2.687 -27.728 1.00 80.88 354 CYS A C 1
ATOM 2700 O O . CYS A 1 354 ? 25.670 -2.440 -26.824 1.00 80.88 354 CYS A O 1
ATOM 2702 N N . GLY A 1 355 ? 27.628 -2.035 -27.818 1.00 79.25 355 GLY A N 1
ATOM 2703 C CA . GLY A 1 355 ? 28.025 -0.952 -26.908 1.00 79.25 355 GLY A CA 1
ATOM 2704 C C . GLY A 1 355 ? 28.377 -1.381 -25.474 1.00 79.25 355 GLY A C 1
ATOM 2705 O O . GLY A 1 355 ? 28.788 -0.547 -24.670 1.00 79.25 355 GLY A O 1
ATOM 2706 N N . GLY A 1 356 ? 28.267 -2.670 -25.129 1.00 76.94 356 GLY A N 1
ATOM 2707 C CA . GLY A 1 356 ? 28.560 -3.181 -23.786 1.00 76.94 356 GLY A CA 1
ATOM 2708 C C . GLY A 1 356 ? 30.042 -3.082 -23.387 1.00 76.94 356 GLY A C 1
ATOM 2709 O O . GLY A 1 356 ? 30.933 -3.284 -24.210 1.00 76.94 356 GLY A O 1
ATOM 2710 N N . ILE A 1 357 ? 30.309 -2.812 -22.102 1.00 78.56 357 ILE A N 1
ATOM 2711 C CA . ILE A 1 357 ? 31.667 -2.606 -21.538 1.00 78.56 357 ILE A CA 1
ATOM 2712 C C . ILE A 1 357 ? 32.283 -3.919 -20.989 1.00 78.56 357 ILE A C 1
ATOM 2714 O O . ILE A 1 357 ? 33.451 -3.976 -20.606 1.00 78.56 357 ILE A O 1
ATOM 2718 N N . ARG A 1 358 ? 31.525 -5.024 -20.949 1.00 70.38 358 ARG A N 1
ATOM 2719 C CA . ARG A 1 358 ? 31.979 -6.280 -20.324 1.00 70.38 358 ARG A CA 1
ATOM 2720 C C . ARG A 1 358 ? 32.970 -7.040 -21.219 1.00 70.38 358 ARG A C 1
ATOM 2722 O O . ARG A 1 358 ? 32.601 -7.502 -22.295 1.00 70.38 358 ARG A O 1
ATOM 2729 N N . GLN A 1 359 ? 34.213 -7.180 -20.737 1.00 77.69 359 GLN A N 1
ATOM 2730 C CA . GLN A 1 359 ? 35.298 -8.015 -21.290 1.00 77.69 359 GLN A CA 1
ATOM 2731 C C . GLN A 1 359 ? 35.396 -7.995 -22.828 1.00 77.69 359 GLN A C 1
ATOM 2733 O O . GLN A 1 359 ? 35.255 -9.015 -23.502 1.00 77.69 359 GLN A O 1
ATOM 2738 N N . VAL A 1 360 ? 35.655 -6.814 -23.392 1.00 82.69 360 VAL A N 1
ATOM 2739 C CA . VAL A 1 360 ? 35.815 -6.637 -24.840 1.00 82.69 360 VAL A CA 1
ATOM 2740 C C . VAL A 1 360 ? 37.183 -7.157 -25.285 1.00 82.69 360 VAL A C 1
ATOM 2742 O O . VAL A 1 360 ? 38.224 -6.684 -24.825 1.00 82.69 360 VAL A O 1
ATOM 2745 N N . ARG A 1 361 ? 37.202 -8.120 -26.215 1.00 81.62 361 ARG A N 1
ATOM 2746 C CA . ARG A 1 361 ? 38.438 -8.663 -26.804 1.00 81.62 361 ARG A CA 1
ATOM 2747 C C . ARG A 1 361 ? 38.299 -8.666 -28.323 1.00 81.62 361 ARG A C 1
ATOM 2749 O O . ARG A 1 361 ? 37.425 -9.338 -28.855 1.00 81.62 361 ARG A O 1
ATOM 2756 N N . LYS A 1 362 ? 39.177 -7.929 -29.018 1.00 87.00 362 LYS A N 1
ATOM 2757 C CA . LYS A 1 362 ? 39.092 -7.660 -30.472 1.00 87.00 362 LYS A CA 1
ATOM 2758 C C . LYS A 1 362 ? 37.824 -6.888 -30.896 1.00 87.00 362 LYS A C 1
ATOM 2760 O O . LYS A 1 362 ? 37.267 -7.160 -31.949 1.00 87.00 362 LYS A O 1
ATOM 2765 N N . GLY A 1 363 ? 37.364 -5.940 -30.076 1.00 88.38 363 GLY A N 1
ATOM 2766 C CA . GLY A 1 363 ? 36.226 -5.070 -30.415 1.00 88.38 363 GLY A CA 1
ATOM 2767 C C . GLY A 1 363 ? 34.836 -5.688 -30.218 1.00 88.38 363 GLY A C 1
ATOM 2768 O O . GLY A 1 363 ? 33.848 -5.001 -30.442 1.00 88.38 363 GLY A O 1
ATOM 2769 N N . GLN A 1 364 ? 34.737 -6.938 -29.753 1.00 86.31 364 GLN A N 1
ATOM 2770 C CA . GLN A 1 364 ? 33.463 -7.604 -29.454 1.00 86.31 364 GLN A CA 1
ATOM 2771 C C . GLN A 1 364 ? 33.410 -8.087 -27.998 1.00 86.31 364 GLN A C 1
ATOM 2773 O O . GLN A 1 364 ? 34.435 -8.493 -27.436 1.00 86.31 364 GLN A O 1
ATOM 2778 N N . CYS A 1 365 ? 32.225 -8.034 -27.380 1.00 88.62 365 CYS A N 1
ATOM 2779 C CA . CYS A 1 365 ? 31.971 -8.630 -26.067 1.00 88.62 365 CYS A CA 1
ATOM 2780 C C . CYS A 1 365 ? 31.733 -10.144 -26.178 1.00 88.62 365 CYS A C 1
ATOM 2782 O O . CYS A 1 365 ? 31.502 -10.682 -27.264 1.00 88.62 365 CYS A O 1
ATOM 2784 N N . VAL A 1 366 ? 31.777 -10.829 -25.033 1.00 86.81 366 VAL A N 1
ATOM 2785 C CA . VAL A 1 366 ? 31.583 -12.285 -24.930 1.00 86.81 366 VAL A CA 1
ATOM 2786 C C . VAL A 1 366 ? 30.255 -12.734 -25.554 1.00 86.81 366 VAL A C 1
ATOM 2788 O O . VAL A 1 366 ? 30.237 -13.716 -26.293 1.00 86.81 366 VAL A O 1
ATOM 2791 N N . ASP A 1 367 ? 29.175 -11.979 -25.348 1.00 79.81 367 ASP A N 1
ATOM 2792 C CA . ASP A 1 367 ? 27.839 -12.341 -25.837 1.00 79.81 367 ASP A CA 1
ATOM 2793 C C . ASP A 1 367 ? 27.733 -12.243 -27.367 1.00 79.81 367 ASP A C 1
ATOM 2795 O O . ASP A 1 367 ? 27.293 -13.186 -28.023 1.00 79.81 367 ASP A O 1
ATOM 2799 N N . CYS A 1 368 ? 28.234 -11.156 -27.967 1.00 81.00 368 CYS A N 1
ATOM 2800 C CA . CYS A 1 368 ? 28.249 -10.986 -29.429 1.00 81.00 368 CYS A CA 1
ATOM 2801 C C . CYS A 1 368 ? 29.156 -12.019 -30.119 1.00 81.00 368 CYS A C 1
ATOM 2803 O O . CYS A 1 368 ? 28.882 -12.486 -31.227 1.00 81.00 368 CYS A O 1
ATOM 2805 N N . ARG A 1 369 ? 30.226 -12.444 -29.441 1.00 84.25 369 ARG A N 1
ATOM 2806 C CA . ARG A 1 369 ? 31.125 -13.481 -29.953 1.00 84.25 369 ARG A CA 1
ATOM 2807 C C . ARG A 1 369 ? 30.498 -14.880 -29.923 1.00 84.25 369 ARG A C 1
ATOM 2809 O O . ARG A 1 369 ? 30.791 -15.707 -30.786 1.00 84.25 369 ARG A O 1
ATOM 2816 N N . ASN A 1 370 ? 29.632 -15.149 -28.949 1.00 80.19 370 ASN A N 1
ATOM 2817 C CA . ASN A 1 370 ? 28.898 -16.412 -28.874 1.00 80.19 370 ASN A CA 1
ATOM 2818 C C . ASN A 1 370 ? 27.807 -16.491 -29.954 1.00 80.19 370 ASN A C 1
ATOM 2820 O O . ASN A 1 370 ? 27.650 -17.540 -30.569 1.00 80.19 370 ASN A O 1
ATOM 2824 N N . LEU A 1 371 ? 27.147 -15.372 -30.268 1.00 77.50 371 LEU A N 1
ATOM 2825 C CA . LEU A 1 371 ? 26.154 -15.301 -31.351 1.00 77.50 371 LEU A CA 1
ATOM 2826 C C . LEU A 1 371 ? 26.782 -15.541 -32.735 1.00 77.50 371 LEU A C 1
ATOM 2828 O O . LEU A 1 371 ? 26.306 -16.356 -33.519 1.00 77.50 371 LEU A O 1
ATOM 2832 N N . THR A 1 372 ? 27.930 -14.919 -33.007 1.00 74.88 372 THR A N 1
ATOM 2833 C CA . THR A 1 372 ? 28.646 -15.118 -34.285 1.00 74.88 372 THR A CA 1
ATOM 2834 C C . THR A 1 372 ? 29.250 -16.516 -34.448 1.00 74.88 372 THR A C 1
ATOM 2836 O O . THR A 1 372 ? 29.554 -16.935 -35.567 1.00 74.88 372 THR A O 1
ATOM 2839 N N . SER A 1 373 ? 29.450 -17.252 -33.351 1.00 72.62 373 SER A N 1
ATOM 2840 C CA . SER A 1 373 ? 29.934 -18.636 -33.400 1.00 72.62 373 SER A CA 1
ATOM 2841 C C . SER A 1 373 ? 28.802 -19.659 -33.495 1.00 72.62 373 SER A C 1
ATOM 2843 O O . SER A 1 373 ? 29.011 -20.695 -34.129 1.00 72.62 373 SER A O 1
ATOM 2845 N N . SER A 1 374 ? 27.603 -19.366 -32.975 1.00 61.38 374 SER A N 1
ATOM 2846 C CA . SER A 1 374 ? 26.424 -20.222 -33.168 1.00 61.38 374 SER A CA 1
ATOM 2847 C C . SER A 1 374 ? 25.954 -20.269 -34.623 1.00 61.38 374 SER A C 1
ATOM 2849 O O . SER A 1 374 ? 25.549 -21.332 -35.088 1.00 61.38 374 SER A O 1
ATOM 2851 N N . ASP A 1 375 ? 26.116 -19.181 -35.378 1.00 62.31 375 ASP A N 1
ATOM 2852 C CA . ASP A 1 375 ? 25.700 -19.131 -36.789 1.00 62.31 375 ASP A CA 1
ATOM 2853 C C . ASP A 1 375 ? 26.596 -19.960 -37.723 1.00 62.31 375 ASP A C 1
ATOM 2855 O O . ASP A 1 375 ? 26.211 -20.286 -38.844 1.00 62.31 375 ASP A O 1
ATOM 2859 N N . LYS A 1 376 ? 27.790 -20.363 -37.269 1.00 57.66 376 LYS A N 1
ATOM 2860 C CA . LYS A 1 376 ? 28.700 -21.214 -38.055 1.00 57.66 376 LYS A CA 1
ATOM 2861 C C . LYS A 1 376 ? 28.489 -22.715 -37.850 1.00 57.66 376 LYS A C 1
ATOM 2863 O O . LYS A 1 376 ? 29.160 -23.504 -38.511 1.00 57.66 376 LYS A O 1
ATOM 2868 N N . ALA A 1 377 ? 27.570 -23.129 -36.977 1.00 51.97 377 ALA A N 1
ATOM 2869 C CA . ALA A 1 377 ? 27.375 -24.530 -36.610 1.00 51.97 377 ALA A CA 1
ATOM 2870 C C . ALA A 1 377 ? 26.051 -25.115 -37.137 1.00 51.97 377 ALA A C 1
ATOM 2872 O O . ALA A 1 377 ? 25.280 -25.680 -36.365 1.00 51.97 377 ALA A O 1
ATOM 2873 N N . LYS A 1 378 ? 25.775 -25.016 -38.446 1.00 43.94 378 LYS A N 1
ATOM 2874 C CA . LYS A 1 378 ? 24.801 -25.909 -39.105 1.00 43.94 378 LYS A CA 1
ATOM 2875 C C . LYS A 1 378 ? 25.001 -25.977 -40.630 1.00 43.94 378 LYS A C 1
ATOM 2877 O O . LYS A 1 378 ? 24.580 -25.060 -41.329 1.00 43.94 378 LYS A O 1
ATOM 2882 N N . PRO A 1 379 ? 25.595 -27.047 -41.188 1.00 47.53 379 PRO A N 1
ATOM 2883 C CA . PRO A 1 379 ? 25.321 -27.431 -42.565 1.00 47.53 379 PRO A CA 1
ATOM 2884 C C . PRO A 1 379 ? 23.961 -28.139 -42.624 1.00 47.53 379 PRO A C 1
ATOM 2886 O O . PRO A 1 379 ? 23.636 -28.968 -41.774 1.00 47.53 379 PRO A O 1
ATOM 2889 N N . ALA A 1 380 ? 23.157 -27.752 -43.609 1.00 44.91 380 ALA A N 1
ATOM 2890 C CA . ALA A 1 380 ? 21.828 -28.276 -43.871 1.00 44.91 380 ALA A CA 1
ATOM 2891 C C . ALA A 1 380 ? 21.887 -29.727 -44.370 1.00 44.91 380 ALA A C 1
ATOM 2893 O O . ALA A 1 380 ? 22.536 -30.010 -45.375 1.00 44.91 380 ALA A O 1
ATOM 2894 N N . GLU A 1 381 ? 21.163 -30.618 -43.699 1.00 41.41 381 GLU A N 1
ATOM 2895 C CA . GLU A 1 381 ? 20.796 -31.931 -44.222 1.00 41.41 381 GLU A CA 1
ATOM 2896 C C . GLU A 1 381 ? 19.338 -31.821 -44.685 1.00 41.41 381 GLU A C 1
ATOM 2898 O O . GLU A 1 381 ? 18.430 -31.541 -43.898 1.00 41.41 381 GLU A O 1
ATOM 2903 N N . SER A 1 382 ? 19.157 -31.896 -46.001 1.00 48.69 382 SER A N 1
ATOM 2904 C CA . SER A 1 382 ? 17.870 -31.892 -46.689 1.00 48.69 382 SER A CA 1
ATOM 2905 C C . SER A 1 382 ? 17.330 -33.320 -46.696 1.00 48.69 382 SER A C 1
ATOM 2907 O O . SER A 1 382 ? 18.030 -34.239 -47.109 1.00 48.69 382 SER A O 1
ATOM 2909 N N . ALA A 1 383 ? 16.101 -33.507 -46.215 1.00 44.84 383 ALA A N 1
ATOM 2910 C CA . ALA A 1 383 ? 15.387 -34.772 -46.315 1.00 44.84 383 ALA A CA 1
ATOM 2911 C C . ALA A 1 383 ? 14.148 -34.571 -47.187 1.00 44.84 383 ALA A C 1
ATOM 2913 O O . ALA A 1 383 ? 13.272 -33.758 -46.882 1.00 44.84 383 ALA A O 1
ATOM 2914 N N . ASP A 1 384 ? 14.158 -35.313 -48.289 1.00 44.72 384 ASP A N 1
ATOM 2915 C CA . ASP A 1 384 ? 13.137 -35.407 -49.314 1.00 44.72 384 ASP A CA 1
ATOM 2916 C C . ASP A 1 384 ? 11.770 -35.830 -48.773 1.00 44.72 384 ASP A C 1
ATOM 2918 O O . ASP A 1 384 ? 11.620 -36.636 -47.854 1.00 44.72 384 ASP A O 1
ATOM 2922 N N . THR A 1 385 ? 10.758 -35.267 -49.419 1.00 47.50 385 THR A N 1
ATOM 2923 C CA . THR A 1 385 ? 9.336 -35.505 -49.206 1.00 47.50 385 THR A CA 1
ATOM 2924 C C . THR A 1 385 ? 8.914 -36.717 -50.040 1.00 47.50 385 THR A C 1
ATOM 2926 O O . THR A 1 385 ? 8.916 -36.650 -51.266 1.00 47.50 385 THR A O 1
ATOM 2929 N N . ALA A 1 386 ? 8.525 -37.818 -49.394 1.00 43.75 386 ALA A N 1
ATOM 2930 C CA . ALA A 1 386 ? 7.829 -38.932 -50.038 1.00 43.75 386 ALA A CA 1
ATOM 2931 C C . ALA A 1 386 ? 6.399 -39.003 -49.491 1.00 43.75 386 ALA A C 1
ATOM 2933 O O . ALA A 1 386 ? 6.190 -39.050 -48.280 1.00 43.75 386 ALA A O 1
ATOM 2934 N N . GLY A 1 387 ? 5.434 -38.919 -50.408 1.00 39.94 387 GLY A N 1
ATOM 2935 C CA . GLY A 1 387 ? 4.006 -38.841 -50.131 1.00 39.94 387 GLY A CA 1
ATOM 2936 C C . GLY A 1 387 ? 3.385 -40.157 -49.669 1.00 39.94 387 GLY A C 1
ATOM 2937 O O . GLY A 1 387 ? 3.874 -41.242 -49.972 1.00 39.94 387 GLY A O 1
ATOM 2938 N N . ASP A 1 388 ? 2.261 -40.021 -48.975 1.00 44.00 388 ASP A N 1
ATOM 2939 C CA . ASP A 1 388 ? 1.437 -41.118 -48.481 1.00 44.00 388 ASP A CA 1
ATOM 2940 C C . ASP A 1 388 ? 0.017 -40.969 -49.068 1.00 44.00 388 ASP A C 1
ATOM 2942 O O . ASP A 1 388 ? -0.678 -40.000 -48.739 1.00 44.00 388 ASP A O 1
ATOM 2946 N N . PRO A 1 389 ? -0.421 -41.844 -49.995 1.00 57.44 389 PRO A N 1
ATOM 2947 C CA . PRO A 1 389 ? -1.784 -41.865 -50.490 1.00 57.44 389 PRO A CA 1
ATOM 2948 C C . PRO A 1 389 ? -2.540 -43.021 -49.832 1.00 57.44 389 PRO A C 1
ATOM 2950 O O . PRO A 1 389 ? -2.427 -44.169 -50.257 1.00 57.44 389 PRO A O 1
ATOM 2953 N N . ASN A 1 390 ? -3.369 -42.732 -48.829 1.00 50.97 390 ASN A N 1
ATOM 2954 C CA . ASN A 1 390 ? -4.392 -43.689 -48.414 1.00 50.97 390 ASN A CA 1
ATOM 2955 C C . ASN A 1 390 ? -5.682 -42.987 -47.976 1.00 50.97 390 ASN A C 1
ATOM 2957 O O . ASN A 1 390 ? -5.947 -42.765 -46.797 1.00 50.97 390 ASN A O 1
ATOM 2961 N N . GLN A 1 391 ? -6.485 -42.626 -48.978 1.00 46.91 391 GLN A N 1
ATOM 2962 C CA . GLN A 1 391 ? -7.926 -42.473 -48.831 1.00 46.91 391 GLN A CA 1
ATOM 2963 C C . GLN A 1 391 ? -8.571 -43.801 -49.234 1.00 46.91 391 GLN A C 1
ATOM 2965 O O . GLN A 1 391 ? -8.549 -44.168 -50.406 1.00 46.91 391 GLN A O 1
ATOM 2970 N N . SER A 1 392 ? -9.159 -44.508 -48.274 1.00 50.78 392 SER A N 1
ATOM 2971 C CA . SER A 1 392 ? -10.149 -45.552 -48.538 1.00 50.78 392 SER A CA 1
ATOM 2972 C C . SER A 1 392 ? -11.268 -45.482 -47.491 1.00 50.78 392 SER A C 1
ATOM 2974 O O . SER A 1 392 ? -11.096 -45.770 -46.312 1.00 50.78 392 SER A O 1
ATOM 2976 N N . GLU A 1 393 ? -12.394 -44.944 -47.961 1.00 51.97 393 GLU A N 1
ATOM 2977 C CA . GLU A 1 393 ? -13.747 -45.497 -47.847 1.00 51.97 393 GLU A CA 1
ATOM 2978 C C . GLU A 1 393 ? -14.244 -45.988 -46.470 1.00 51.97 393 GLU A C 1
ATOM 2980 O O . GLU A 1 393 ? -13.894 -47.055 -45.973 1.00 51.97 393 GLU A O 1
ATOM 2985 N N . ARG A 1 394 ? -15.219 -45.252 -45.918 1.00 52.00 394 ARG A N 1
ATOM 2986 C CA . ARG A 1 394 ? -16.221 -45.775 -44.977 1.00 52.00 394 ARG A CA 1
ATOM 2987 C C . ARG A 1 394 ? -17.607 -45.690 -45.627 1.00 52.00 394 ARG A C 1
ATOM 2989 O O . ARG A 1 394 ? -17.995 -44.581 -45.997 1.00 52.00 394 ARG A O 1
ATOM 2996 N N . PRO A 1 395 ? -18.373 -46.790 -45.733 1.00 65.38 395 PRO A N 1
ATOM 2997 C CA . PRO A 1 395 ? -19.781 -46.721 -46.086 1.00 65.38 395 PRO A CA 1
ATOM 2998 C C . PRO A 1 395 ? -20.654 -46.480 -44.849 1.00 65.38 395 PRO A C 1
ATOM 3000 O O . PRO A 1 395 ? -20.294 -46.811 -43.718 1.00 65.38 395 PRO A O 1
ATOM 3003 N N . ALA A 1 396 ? -21.808 -45.877 -45.115 1.00 59.28 396 ALA A N 1
ATOM 3004 C CA . ALA A 1 396 ? -22.870 -45.577 -44.172 1.00 59.28 396 ALA A CA 1
ATOM 3005 C C . ALA A 1 396 ? -23.628 -46.837 -43.720 1.00 59.28 396 ALA A C 1
ATOM 3007 O O . ALA A 1 396 ? -23.893 -47.726 -44.532 1.00 59.28 396 ALA A O 1
ATOM 3008 N N . ALA A 1 397 ? -24.031 -46.842 -42.449 1.00 61.53 397 ALA A N 1
ATOM 3009 C CA . ALA A 1 397 ? -25.210 -47.528 -41.925 1.00 61.53 397 ALA A CA 1
ATOM 3010 C C . ALA A 1 397 ? -25.708 -46.762 -40.695 1.00 61.53 397 ALA A C 1
ATOM 3012 O O . ALA A 1 397 ? -24.851 -46.434 -39.838 1.00 61.53 397 ALA A O 1
#

Secondary structure (DSSP, 8-state):
--HHHHHHHHHHHHHHHHHTT-HHHHHHHHHHHHTTS-HHHHHHHHHHHHHHHHS-HHHHHHHHHHHHHH-SSHHHHHHHHHTS-SS-------TTTS----SS-SSS---TTTS---HHHHHHHHHT--SPPPHHHHHHHHHHHHHHHHHHHHHHTTS---S-TT-------SSS--HHHHHS----SPPPTTT-PPPPHHHHS-HHHHTTS------HHHHHTT---S--PPSS--HHHHHHHHHHHHHHHHGGGHHHHHHHHHHH---HHHHHHHHHHHHHHSPP-PPPP--GGG----PPP---------------------------PPPPPPPP------PPPPPTTT---SS-BTTB-HHHHHHHHHTTS--------------------

Foldseek 3Di:
DALLVVVLVCVVVLVVCVVVVVVVVSVVSVCVSLVPHDPVLVVLVVVLLCLLQADDLVRSLVVLVVVLVPDPDPSSNVSSVSSNDPDNPPNHCDPVNPPPCPPDDDDDDDPPVRPDQDPVNVVVVVVVPPDDDPPVVVVVVVVVLVVVLVVVVVVVVVDDPPDDPPPPPDPCPPSNDPVVVVVPDPQLDQAALPPRHGADPVQQVDPCVVVCQEHQRHHPVCVVVVHHGQDTRDPPDDPLVNLLSSLVSLCVPVPPCSVVSLVVVLVSDPDVVSNVSSVVSCVVPPDPDDPDPPPCVVPPPPDPPDDDDDDDDDDDDDDDYDDDDDDDDDDDDDDDDDDDDDDDPDPQQAAPPPRHRAPDDPRHHPVVVVVVVVVVPDDDDDDDDDDDDDDDDDDDD

Mean predicted aligned error: 21.35 Å